Protein AF-A0A518B555-F1 (afdb_monomer)

Radius of gyration: 31.38 Å; Cα contacts (8 Å, |Δi|>4): 730; chains: 1; bounding box: 111×56×83 Å

Nearest PDB structures (foldseek):
  4h08-assembly1_A-2  TM=8.732E-01  e=4.573E-09  Bacteroides thetaiotaomicron VPI-5482
  4s1p-assembly1_A  TM=7.829E-01  e=1.587E-06  Slackia heliotrinireducens DSM 20476
  3hp4-assembly1_A  TM=7.818E-01  e=4.888E-06  Pseudoalteromonas sp. 643A
  5cd9-assembly1_A  TM=6.271E-01  e=1.516E-03  Drosophila melanogaster
  6cc2-assembly1_A  TM=3.328E-01  e=6.586E-01  Entamoeba histolytica

Organism: NCBI:txid2527975

Mean predicted aligned error: 16.77 Å

Sequence (437 aa):
MLRTRWAMTCLGFAATLTLCATSLAQAPSEPASGSPSDETNVEATVPFAAQIAEPKEIDPSLPNVLIIGDSVSIGYTLPVRRELEGKANIFRVPENARGTIYGLKHIDEWLEGRKWDVIVFNWGSWDTVQESADRYCVNLRKLVKRLRETDATLLFAGTVPAPEIARGFNGGKAEYFERQKLYNASAHRVLVDEKIPCIDLLHTSLPHISQVYRPNDYHLSPAALQTLARKVAYAIEHPDTVSIDHAPSEFSYYMIVFALQSGPANVIEKSHTFATFVKANQNRQIIDTVTISWLAASGIIETLNPVPQSGANWSLRDTLEWGSEKGARMSKWGPYVIDAAFFERAKRRTEQLDRGNIKYLILDRRWRRHTGTRGFDCIHALSDIGGYLATGSARGEDASRKVAKHFKPWIRGRLLNEHWLFLALGIDRFPFIDRDL

InterPro domains:
  IPR036514 SGNH hydrolase superfamily [G3DSA:3.40.50.1110] (47-239)

Foldseek 3Di:
DDDDDDDDDDDDDDDDDDDDDDDDDDDDDDDPDDDPPDPDDDDPPQPLLQVQQWDPDADPVAFEEEEAAAPLCSLQQVLLCVLCPVHHTGGYQSHHCQALVSCVVCVVVRCDDDQHQEYEYDHQLNCLPVHDLVVSLVSVLVSLVSVVVRVHQYEYEQDAAWDPLVCVVVVNPDPSRVSSVSNSVSVLVSLLVSVHFYQDLHVLCLVCVVQQDDVSDRHGDNVSSNSSSVSVNCCVVCVVVGGSCPDVPQWWKWKKWKWWAFPPVRDQQLTATKMKMFTAGPVRATDDIFIAGKDAPVSGHDQPDPDFGQIDRDDPVVNQVSSVVSVTAMAMEFRFTFDPVLSVLRVVLNVCSVVRLETEDPVQPVQCPDPGRRYDHSLCSQQCSLNDDDQDPDTGPSSSVSSVVSCVSGTDGGDPVCVSVCVNSVNPPHPYDYDYD

pLDDT: mean 81.74, std 19.88, range [27.91, 98.81]

Secondary structure (DSSP, 8-state):
------------------------PPPPPPP--------S----PPPHHHHTSS-SS--TTSPEEEEE-SHHHHHHHHHHHHHTTTT-EEEE-SS---SHHHHHHHTTGGG-SS--SEEEE---TTHHHHS-HHHHHHHHHHHHHHHHTTT-EEEEEPPP---TTHHHHTTT---HHHHHHHHHHHHHHHHHHTT--EE-HHHHHGGGTTTSB-TT-SSBPHHHHHHHHHHHHHHHH-GGGS-S---S-SEEEEEEEEEEE-TTTT-GGG-EEEEEEEEEETTS-EEEEEEE-EEETTS---TT--SPBPEEE--HHHHHHHHHHTTPEEEEEEEEEE-HHHHHHHHHHHHHHHTTSEEE-TTGGGTTT-SSSEEE-HHHHHHTTSS----TT--HHHHHHHHHHHTGGGEEEE-SS-HHHHHHHT-TTS-EEEE--

Solvent-accessible surface area (backbone atoms only — not comparable to full-atom values): 25042 Å² total; per-residue (Å²): 131,88,87,84,91,81,91,86,82,87,86,80,86,89,81,80,91,76,94,79,91,79,90,76,86,78,80,82,77,82,78,86,77,72,85,88,81,75,92,70,89,69,83,83,71,72,53,68,42,42,75,55,13,60,57,98,68,76,60,92,91,41,54,34,30,41,39,44,22,29,73,68,46,62,62,20,46,64,47,23,46,62,76,28,62,99,61,45,36,49,33,33,48,55,55,68,41,48,19,49,79,52,38,76,75,42,55,66,74,67,56,55,100,56,83,46,54,32,37,40,36,41,65,37,74,45,31,64,78,74,58,51,66,69,55,48,41,59,41,47,51,53,52,53,54,62,52,53,78,59,79,30,47,59,34,37,45,42,63,59,78,66,54,78,70,46,27,60,84,62,74,64,79,54,66,58,51,64,41,46,50,53,35,49,62,34,48,50,57,47,26,49,80,68,66,31,22,40,43,67,38,31,72,70,39,59,90,41,58,88,61,30,40,36,90,99,48,78,52,67,19,74,68,40,29,44,55,51,13,52,57,49,36,52,40,70,80,38,51,93,76,38,41,37,75,69,47,86,44,73,52,46,32,36,35,35,39,32,16,24,28,24,63,96,80,51,43,69,76,57,34,35,29,32,37,43,32,38,34,22,34,85,87,70,44,79,76,47,75,45,45,41,32,48,38,41,60,81,77,62,61,65,85,82,53,90,67,66,36,66,40,36,71,40,52,69,63,61,52,50,53,54,30,56,75,67,62,27,49,38,35,34,34,68,44,24,30,37,44,65,76,52,49,53,38,51,46,60,42,42,57,43,45,75,69,57,57,37,22,21,20,74,78,18,83,76,28,62,78,39,90,70,72,25,18,29,28,28,59,52,64,44,34,50,68,72,41,95,75,89,67,83,91,51,54,10,58,60,31,28,52,51,43,55,57,62,39,46,91,48,51,78,49,68,50,83,82,45,66,64,58,29,56,75,69,68,50,67,87,54,81,62,42,85,46,87,135

Structure (mmCIF, N/CA/C/O backbone):
data_AF-A0A518B555-F1
#
_entry.id   AF-A0A518B555-F1
#
loop_
_atom_site.group_PDB
_atom_site.id
_atom_site.type_symbol
_atom_site.label_atom_id
_atom_site.label_alt_id
_atom_site.label_comp_id
_atom_site.label_asym_id
_atom_site.label_entity_id
_atom_site.label_seq_id
_atom_site.pdbx_PDB_ins_code
_atom_site.Cartn_x
_atom_site.Cartn_y
_atom_site.Cartn_z
_atom_site.occupancy
_atom_site.B_iso_or_equiv
_atom_site.auth_seq_id
_atom_site.auth_comp_id
_atom_site.auth_asym_id
_atom_site.auth_atom_id
_atom_site.pdbx_PDB_model_num
ATOM 1 N N . MET A 1 1 ? 87.696 13.393 -11.966 1.00 40.72 1 MET A N 1
ATOM 2 C CA . MET A 1 1 ? 87.642 13.891 -10.568 1.00 40.72 1 MET A CA 1
ATOM 3 C C . MET A 1 1 ? 86.779 12.880 -9.805 1.00 40.72 1 MET A C 1
ATOM 5 O O . MET A 1 1 ? 85.733 12.545 -10.335 1.00 40.72 1 MET A O 1
ATOM 9 N N . LEU A 1 2 ? 87.238 12.128 -8.788 1.00 29.30 2 LEU A N 1
ATOM 10 C CA . LEU A 1 2 ? 87.776 12.533 -7.465 1.00 29.30 2 LEU A CA 1
ATOM 11 C C . LEU A 1 2 ? 86.776 13.437 -6.707 1.00 29.30 2 LEU A C 1
ATOM 13 O O . LEU A 1 2 ? 86.318 14.391 -7.319 1.00 29.30 2 LEU A O 1
ATOM 17 N N . ARG A 1 3 ? 86.434 13.264 -5.416 1.00 31.30 3 ARG A N 1
ATOM 18 C CA . ARG A 1 3 ? 86.798 12.297 -4.334 1.00 31.30 3 ARG A CA 1
ATOM 19 C C . ARG A 1 3 ? 85.778 12.498 -3.162 1.00 31.30 3 ARG A C 1
ATOM 21 O O . ARG A 1 3 ? 85.236 13.590 -3.089 1.00 31.30 3 ARG A O 1
ATOM 28 N N . THR A 1 4 ? 85.447 11.599 -2.215 1.00 33.28 4 THR A N 1
ATOM 29 C CA . THR A 1 4 ? 85.847 10.204 -1.888 1.00 33.28 4 THR A CA 1
ATOM 30 C C . THR A 1 4 ? 84.706 9.468 -1.130 1.00 33.28 4 THR A C 1
ATOM 32 O O . THR A 1 4 ? 83.838 10.105 -0.548 1.00 33.28 4 THR A O 1
ATOM 35 N N . ARG A 1 5 ? 84.763 8.127 -1.083 1.00 36.72 5 ARG A N 1
ATOM 36 C CA . ARG A 1 5 ? 84.125 7.192 -0.119 1.00 36.72 5 ARG A CA 1
ATOM 37 C C . ARG A 1 5 ? 84.370 7.504 1.376 1.00 36.72 5 ARG A C 1
ATOM 39 O O . ARG A 1 5 ? 85.477 7.931 1.679 1.00 36.72 5 ARG A O 1
ATOM 46 N N . TRP A 1 6 ? 83.461 7.039 2.251 1.00 29.50 6 TRP A N 1
ATOM 47 C CA . TRP A 1 6 ? 83.656 6.147 3.436 1.00 29.50 6 TRP A CA 1
ATOM 48 C C . TRP A 1 6 ? 82.345 5.305 3.547 1.00 29.50 6 TRP A C 1
ATOM 50 O O . TRP A 1 6 ? 81.289 5.853 3.253 1.00 29.50 6 TRP A O 1
ATOM 60 N N . ALA A 1 7 ? 82.300 3.960 3.640 1.00 33.97 7 ALA A N 1
ATOM 61 C CA . ALA A 1 7 ? 82.741 3.025 4.703 1.00 33.97 7 ALA A CA 1
ATOM 62 C C . ALA A 1 7 ? 81.960 3.221 6.028 1.00 33.97 7 ALA A C 1
ATOM 64 O O . ALA A 1 7 ? 81.797 4.362 6.435 1.00 33.97 7 ALA A O 1
ATOM 65 N N . MET A 1 8 ? 81.452 2.209 6.754 1.00 30.83 8 MET A N 1
ATOM 66 C CA . MET A 1 8 ? 81.466 0.719 6.676 1.00 30.83 8 MET A CA 1
ATOM 67 C C . MET A 1 8 ? 80.187 0.184 7.412 1.00 30.83 8 MET A C 1
ATOM 69 O O . MET A 1 8 ? 79.389 1.021 7.818 1.00 30.83 8 MET A O 1
ATOM 73 N N . THR A 1 9 ? 79.810 -1.093 7.629 1.00 33.31 9 THR A N 1
ATOM 74 C CA . THR A 1 9 ? 80.340 -2.487 7.497 1.00 33.31 9 THR A CA 1
ATOM 75 C C . THR A 1 9 ? 79.095 -3.419 7.374 1.00 33.31 9 THR A C 1
ATOM 77 O O . THR A 1 9 ? 78.096 -3.128 8.016 1.00 33.31 9 THR A O 1
ATOM 80 N N . CYS A 1 10 ? 78.997 -4.392 6.453 1.00 28.39 10 CYS A N 1
ATOM 81 C CA . CYS A 1 10 ? 79.355 -5.834 6.541 1.00 28.39 10 CYS A CA 1
ATOM 82 C C . CYS A 1 10 ? 78.424 -6.789 7.342 1.00 28.39 10 CYS A C 1
ATOM 84 O O . CYS A 1 10 ? 77.928 -6.439 8.402 1.00 28.39 10 CYS A O 1
ATOM 86 N N . LEU A 1 11 ? 78.351 -8.041 6.842 1.00 31.50 11 LEU A N 1
ATOM 87 C CA . LEU A 1 11 ? 77.671 -9.256 7.356 1.00 31.50 11 LEU A CA 1
ATOM 88 C C . LEU A 1 11 ? 76.126 -9.314 7.213 1.00 31.50 11 LEU A C 1
ATOM 90 O O . LEU A 1 11 ? 75.441 -8.318 7.387 1.00 31.50 11 LEU A O 1
ATOM 94 N N . GLY A 1 12 ? 75.524 -10.472 6.899 1.00 28.86 12 GLY A N 1
ATOM 95 C CA . GLY A 1 12 ? 76.159 -11.710 6.418 1.00 28.86 12 GLY A CA 1
ATOM 96 C C . GLY A 1 12 ? 75.315 -12.986 6.549 1.00 28.86 12 GLY A C 1
ATOM 97 O O . GLY A 1 12 ? 75.069 -13.425 7.661 1.00 28.86 12 GLY A O 1
ATOM 98 N N . PHE A 1 13 ? 75.024 -13.621 5.406 1.00 30.86 13 PHE A N 1
ATOM 99 C CA . PHE A 1 13 ? 74.513 -14.995 5.233 1.00 30.86 13 PHE A CA 1
ATOM 100 C C . PHE A 1 13 ? 73.127 -15.374 5.793 1.00 30.86 13 PHE A C 1
ATOM 102 O O . PHE A 1 13 ? 72.685 -14.948 6.852 1.00 30.86 13 PHE A O 1
ATOM 109 N N . ALA A 1 14 ? 72.450 -16.240 5.034 1.00 36.31 14 ALA A N 1
ATOM 110 C CA . ALA A 1 14 ? 71.237 -16.930 5.452 1.00 36.31 14 ALA A CA 1
ATOM 111 C C . ALA A 1 14 ? 71.583 -18.250 6.158 1.00 36.31 14 ALA A C 1
ATOM 113 O O . ALA A 1 14 ? 72.554 -18.913 5.788 1.00 36.31 14 ALA A O 1
ATOM 114 N N . ALA A 1 15 ? 70.736 -18.664 7.101 1.00 33.22 15 ALA A N 1
ATOM 115 C CA . ALA A 1 15 ? 70.728 -20.011 7.658 1.00 33.22 15 ALA A CA 1
ATOM 116 C C . ALA A 1 15 ? 69.325 -20.622 7.519 1.00 33.22 15 ALA A C 1
ATOM 118 O O . ALA A 1 15 ? 68.309 -19.973 7.756 1.00 33.22 15 ALA A O 1
ATOM 119 N N . THR A 1 16 ? 69.311 -21.874 7.080 1.00 32.41 16 THR A N 1
ATOM 120 C CA . THR A 1 16 ? 68.168 -22.749 6.794 1.00 32.41 16 THR A CA 1
ATOM 121 C C . THR A 1 16 ? 67.111 -22.851 7.896 1.00 32.41 16 THR A C 1
ATOM 123 O O . THR A 1 16 ? 67.431 -22.847 9.082 1.00 32.41 16 THR A O 1
ATOM 126 N N . LEU A 1 17 ? 65.860 -23.107 7.487 1.00 33.78 17 LEU A N 1
ATOM 127 C CA . LEU A 1 17 ? 64.827 -23.678 8.359 1.00 33.78 17 LEU A CA 1
ATOM 128 C C . LEU A 1 17 ? 65.339 -24.947 9.060 1.00 33.78 17 LEU A C 1
ATOM 130 O O . LEU A 1 17 ? 65.928 -25.823 8.429 1.00 33.78 17 LEU A O 1
ATOM 134 N N . THR A 1 18 ? 64.959 -25.124 10.320 1.00 32.47 18 THR A N 1
ATOM 135 C CA . THR A 1 18 ? 64.663 -26.445 10.890 1.00 32.47 18 THR A CA 1
ATOM 136 C C . THR A 1 18 ? 63.509 -26.270 11.871 1.00 32.47 18 THR A C 1
ATOM 138 O O . THR A 1 18 ? 63.565 -25.396 12.733 1.00 32.47 18 THR A O 1
ATOM 141 N N . LEU A 1 19 ? 62.442 -27.060 11.727 1.00 33.38 19 LEU A N 1
ATOM 142 C CA . LEU A 1 19 ? 61.363 -27.083 12.716 1.00 33.38 19 LEU A CA 1
ATOM 143 C C . LEU A 1 19 ? 61.825 -27.867 13.947 1.00 33.38 19 LEU A C 1
ATOM 145 O O . LEU A 1 19 ? 62.217 -29.023 13.820 1.00 33.38 19 LEU A O 1
ATOM 149 N N . CYS A 1 20 ? 61.643 -27.284 15.128 1.00 29.45 20 CYS A N 1
ATOM 150 C CA . CYS A 1 20 ? 61.424 -28.029 16.363 1.00 29.45 20 CYS A CA 1
ATOM 151 C C . CYS A 1 20 ? 60.255 -27.374 17.096 1.00 29.45 20 CYS A C 1
ATOM 153 O O . CYS A 1 20 ? 60.293 -26.179 17.381 1.00 29.45 20 CYS A O 1
ATOM 155 N N . ALA A 1 21 ? 59.203 -28.145 17.365 1.00 35.75 21 ALA A N 1
ATOM 156 C CA . ALA A 1 21 ? 58.033 -27.661 18.083 1.00 35.75 21 ALA A CA 1
ATOM 157 C C . ALA A 1 21 ? 58.196 -27.909 19.586 1.00 35.75 21 ALA A C 1
ATOM 159 O O . ALA A 1 21 ? 58.372 -29.050 20.012 1.00 35.75 21 ALA A O 1
ATOM 160 N N . THR A 1 22 ? 58.060 -26.858 20.391 1.00 32.69 22 THR A N 1
ATOM 161 C CA . THR A 1 22 ? 57.797 -26.961 21.829 1.00 32.69 22 THR A CA 1
ATOM 162 C C . THR A 1 22 ? 56.639 -26.040 22.192 1.00 32.69 22 THR A C 1
ATOM 164 O O . THR A 1 22 ? 56.556 -24.897 21.749 1.00 32.69 22 THR A O 1
ATOM 167 N N . SER A 1 23 ? 55.697 -26.569 22.966 1.00 33.69 23 SER A N 1
ATOM 168 C CA . SER A 1 23 ? 54.500 -25.853 23.397 1.00 33.69 23 SER A CA 1
ATOM 169 C C . SER A 1 23 ? 54.792 -24.940 24.585 1.00 33.69 23 SER A C 1
ATOM 171 O O . SER A 1 23 ? 55.298 -25.409 25.603 1.00 33.69 23 SER A O 1
ATOM 173 N N . LEU A 1 24 ? 54.347 -23.687 24.511 1.00 34.28 24 LEU A N 1
ATOM 174 C CA . LEU A 1 24 ? 54.083 -22.850 25.680 1.00 34.28 24 LEU A CA 1
ATOM 175 C C . LEU A 1 24 ? 52.709 -22.200 25.505 1.00 34.28 24 LEU A C 1
ATOM 177 O O . LEU A 1 24 ? 52.380 -21.712 24.426 1.00 34.28 24 LEU A O 1
ATOM 181 N N . ALA A 1 25 ? 51.882 -22.270 26.547 1.00 33.09 25 ALA A N 1
ATOM 182 C CA . ALA A 1 25 ? 50.489 -21.853 26.474 1.00 33.09 25 ALA A CA 1
ATOM 183 C C . ALA A 1 25 ? 50.361 -20.323 26.463 1.00 33.09 25 ALA A C 1
ATOM 185 O O . ALA A 1 25 ? 50.953 -19.640 27.298 1.00 33.09 25 ALA A O 1
ATOM 186 N N . GLN A 1 26 ? 49.526 -19.793 25.568 1.00 33.25 26 GLN A N 1
ATOM 187 C CA . GLN A 1 26 ? 48.970 -18.452 25.742 1.00 33.25 26 GLN A CA 1
ATOM 188 C C . GLN A 1 26 ? 47.756 -18.543 26.673 1.00 33.25 26 GLN A C 1
ATOM 190 O O . GLN A 1 26 ? 46.932 -19.449 26.544 1.00 33.25 26 GLN A O 1
ATOM 195 N N . ALA A 1 27 ? 47.682 -17.625 27.638 1.00 34.09 27 ALA A N 1
ATOM 196 C CA . ALA A 1 27 ? 46.586 -17.555 28.598 1.00 34.09 27 ALA A CA 1
ATOM 197 C C . ALA A 1 27 ? 45.243 -17.270 27.889 1.00 34.09 27 ALA A C 1
ATOM 199 O O . ALA A 1 27 ? 45.238 -16.597 26.853 1.00 34.09 27 ALA A O 1
ATOM 200 N N . PRO A 1 28 ? 44.110 -17.769 28.416 1.00 32.94 28 PRO A N 1
ATOM 201 C CA . PRO A 1 28 ? 42.811 -17.578 27.785 1.00 32.94 28 PRO A CA 1
ATOM 202 C C . PRO A 1 28 ? 42.410 -16.099 27.767 1.00 32.94 28 PRO A C 1
ATOM 204 O O . PRO A 1 28 ? 42.551 -15.390 28.761 1.00 32.94 28 PRO A O 1
ATOM 207 N N . SER A 1 29 ? 41.848 -15.658 26.642 1.00 36.59 29 SER A N 1
ATOM 208 C CA . SER A 1 29 ? 41.082 -14.414 26.567 1.00 36.59 29 SER A CA 1
ATOM 209 C C . SER A 1 29 ? 39.886 -14.486 27.515 1.00 36.59 29 SER A C 1
ATOM 211 O O . SER A 1 29 ? 39.158 -15.483 27.491 1.00 36.59 29 SER A O 1
ATOM 213 N N . GLU A 1 30 ? 39.657 -13.437 28.303 1.00 33.06 30 GLU A N 1
ATOM 214 C CA . GLU A 1 30 ? 38.505 -13.365 29.204 1.00 33.06 30 GLU A CA 1
ATOM 215 C C . GLU A 1 30 ? 37.189 -13.544 28.424 1.00 33.06 30 GLU A C 1
ATOM 217 O O . GLU A 1 30 ? 36.997 -12.904 27.383 1.00 33.06 30 GLU A O 1
ATOM 222 N N . PRO A 1 31 ? 36.268 -14.410 28.883 1.00 31.55 31 PRO A N 1
ATOM 223 C CA . PRO A 1 31 ? 34.949 -14.495 28.286 1.00 31.55 31 PRO A CA 1
ATOM 224 C C . PRO A 1 31 ? 34.152 -13.241 28.650 1.00 31.55 31 PRO A C 1
ATOM 226 O O . PRO A 1 31 ? 34.063 -12.872 29.820 1.00 31.55 31 PRO A O 1
ATOM 229 N N . ALA A 1 32 ? 33.498 -12.636 27.659 1.00 30.58 32 ALA A N 1
ATOM 230 C CA . ALA A 1 32 ? 32.463 -11.643 27.912 1.00 30.58 32 ALA A CA 1
ATOM 231 C C . ALA A 1 32 ? 31.232 -12.330 28.534 1.00 30.58 32 ALA A C 1
ATOM 233 O O . ALA A 1 32 ? 30.297 -12.733 27.838 1.00 30.58 32 ALA A O 1
ATOM 234 N N . SER A 1 33 ? 31.245 -12.474 29.859 1.00 31.55 33 SER A N 1
ATOM 235 C CA . SER A 1 33 ? 30.020 -12.533 30.653 1.00 31.55 33 SER A CA 1
ATOM 236 C C . SER A 1 33 ? 29.217 -11.243 30.421 1.00 31.55 33 SER A C 1
ATOM 238 O O . SER A 1 33 ? 29.763 -10.199 30.076 1.00 31.55 33 SER A O 1
ATOM 240 N N . GLY A 1 34 ? 27.901 -11.226 30.568 1.00 27.91 34 GLY A N 1
ATOM 241 C CA . GLY A 1 34 ? 26.940 -12.277 30.891 1.00 27.91 34 GLY A CA 1
ATOM 242 C C . GLY A 1 34 ? 25.557 -11.618 30.893 1.00 27.91 34 GLY A C 1
ATOM 243 O O . GLY A 1 34 ? 25.467 -10.392 30.944 1.00 27.91 34 GLY A O 1
ATOM 244 N N . SER A 1 35 ? 24.469 -12.379 30.797 1.00 31.02 35 SER A N 1
ATOM 245 C CA . SER A 1 35 ? 23.124 -11.792 30.868 1.00 31.02 35 SER A CA 1
ATOM 246 C C . SER A 1 35 ? 22.860 -11.214 32.267 1.00 31.02 35 SER A C 1
ATOM 248 O O . SER A 1 35 ? 22.926 -11.992 33.220 1.00 31.02 35 SER A O 1
ATOM 250 N N . PRO A 1 36 ? 22.503 -9.921 32.420 1.00 33.66 36 PRO A N 1
ATOM 251 C CA . PRO A 1 36 ? 22.062 -9.376 33.700 1.00 33.66 36 PRO A CA 1
ATOM 252 C C . PRO A 1 36 ? 20.647 -9.879 34.008 1.00 33.66 36 PRO A C 1
ATOM 254 O O . PRO A 1 36 ? 19.646 -9.254 33.662 1.00 33.66 36 PRO A O 1
ATOM 257 N N . SER A 1 37 ? 20.567 -11.056 34.620 1.00 40.56 37 SER A N 1
ATOM 258 C CA . SER A 1 37 ? 19.365 -11.562 35.281 1.00 40.56 37 SER A CA 1
ATOM 259 C C . SER A 1 37 ? 19.403 -11.166 36.759 1.00 40.56 37 SER A C 1
ATOM 261 O O . SER A 1 37 ? 19.529 -12.028 37.626 1.00 40.56 37 SER A O 1
ATOM 263 N N . ASP A 1 38 ? 19.340 -9.861 37.029 1.00 29.45 38 ASP A N 1
ATOM 264 C CA . ASP A 1 38 ? 19.291 -9.304 38.386 1.00 29.45 38 ASP A CA 1
ATOM 265 C C . ASP A 1 38 ? 17.844 -8.969 38.774 1.00 29.45 38 ASP A C 1
ATOM 267 O O . ASP A 1 38 ? 17.376 -7.833 38.669 1.00 29.45 38 ASP A O 1
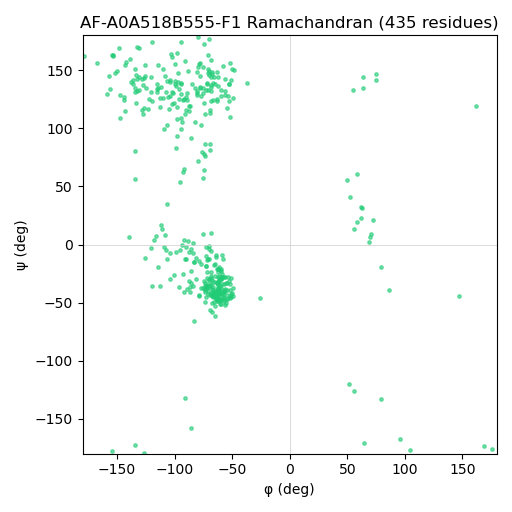ATOM 271 N N . GLU A 1 39 ? 17.117 -9.986 39.240 1.00 44.88 39 GLU A N 1
ATOM 272 C CA . GLU A 1 39 ? 15.867 -9.789 39.978 1.00 44.88 39 GLU A CA 1
ATOM 273 C C . GLU A 1 39 ? 16.159 -9.334 41.418 1.00 44.88 39 GLU A C 1
ATOM 275 O O . GLU A 1 39 ? 16.057 -10.118 42.360 1.00 44.88 39 GLU A O 1
ATOM 280 N N . THR A 1 40 ? 16.465 -8.049 41.623 1.00 34.94 40 THR A N 1
ATOM 281 C CA . THR A 1 40 ? 16.330 -7.422 42.952 1.00 34.94 40 THR A CA 1
ATOM 282 C C . THR A 1 40 ? 15.948 -5.943 42.886 1.00 34.94 40 THR A C 1
ATOM 284 O O . THR A 1 40 ? 16.759 -5.064 42.618 1.00 34.94 40 THR A O 1
ATOM 287 N N . ASN A 1 41 ? 14.700 -5.674 43.274 1.00 38.28 41 ASN A N 1
ATOM 288 C CA . ASN A 1 41 ? 14.239 -4.411 43.855 1.00 38.28 41 ASN A CA 1
ATOM 289 C C . ASN A 1 41 ? 14.427 -3.119 43.025 1.00 38.28 41 ASN A C 1
ATOM 291 O O . ASN A 1 41 ? 15.007 -2.138 43.490 1.00 38.28 41 ASN A O 1
ATOM 295 N N . VAL A 1 42 ? 13.812 -3.081 41.842 1.00 38.03 42 VAL A N 1
ATOM 296 C CA . VAL A 1 42 ? 13.228 -1.835 41.315 1.00 38.03 42 VAL A CA 1
ATOM 297 C C . VAL A 1 42 ? 11.742 -1.853 41.679 1.00 38.03 42 VAL A C 1
ATOM 299 O O . VAL A 1 42 ? 11.091 -2.880 41.479 1.00 38.03 42 VAL A O 1
ATOM 302 N N . GLU A 1 43 ? 11.187 -0.751 42.198 1.00 38.00 43 GLU A N 1
ATOM 303 C CA . GLU A 1 43 ? 9.730 -0.624 42.347 1.00 38.00 43 GLU A CA 1
ATOM 304 C C . GLU A 1 43 ? 9.070 -0.901 40.992 1.00 38.00 43 GLU A C 1
ATOM 306 O O . GLU A 1 43 ? 9.468 -0.321 39.979 1.00 38.00 43 GLU A O 1
ATOM 311 N N . ALA A 1 44 ? 8.093 -1.811 40.948 1.00 42.53 44 ALA A N 1
ATOM 312 C CA . ALA A 1 44 ? 7.525 -2.309 39.698 1.00 42.53 44 ALA A CA 1
ATOM 313 C C . ALA A 1 44 ? 6.703 -1.219 38.985 1.00 42.53 44 ALA A C 1
ATOM 315 O O . ALA A 1 44 ? 5.480 -1.155 39.108 1.00 42.53 44 ALA A O 1
ATOM 316 N N . THR A 1 45 ? 7.394 -0.336 38.256 1.00 59.47 45 THR A N 1
ATOM 317 C CA . THR A 1 45 ? 6.784 0.794 37.552 1.00 59.47 45 THR A CA 1
ATOM 318 C C . THR A 1 45 ? 5.677 0.291 36.633 1.00 59.47 45 THR A C 1
ATOM 320 O O . THR A 1 45 ? 5.917 -0.492 35.712 1.00 59.47 45 THR A O 1
ATOM 323 N N . VAL A 1 46 ? 4.444 0.729 36.915 1.00 71.12 46 VAL A N 1
ATOM 324 C CA . VAL A 1 46 ? 3.241 0.336 36.170 1.00 71.12 46 VAL A CA 1
ATOM 325 C C . VAL A 1 46 ? 3.518 0.513 34.674 1.00 71.12 46 VAL A C 1
ATOM 327 O O . VAL A 1 46 ? 3.929 1.612 34.289 1.00 71.12 46 VAL A O 1
ATOM 330 N N . PRO A 1 47 ? 3.333 -0.512 33.818 1.00 88.56 47 PRO A N 1
ATOM 331 C CA . PRO A 1 47 ? 3.678 -0.413 32.405 1.00 88.56 47 PRO A CA 1
ATOM 332 C C . PRO A 1 47 ? 3.042 0.817 31.756 1.00 88.56 47 PRO A C 1
ATOM 334 O O . PRO A 1 47 ? 1.867 1.095 31.982 1.00 88.56 47 PRO A O 1
ATOM 337 N N . PHE A 1 48 ? 3.783 1.542 30.909 1.00 90.31 48 PHE A N 1
ATOM 338 C CA . PHE A 1 48 ? 3.276 2.756 30.244 1.00 90.31 48 PHE A CA 1
ATOM 339 C C . PHE A 1 48 ? 1.934 2.523 29.521 1.00 90.31 48 PHE A C 1
ATOM 341 O O . PHE A 1 48 ? 1.060 3.383 29.527 1.00 90.31 48 PHE A O 1
ATOM 348 N N . ALA A 1 49 ? 1.748 1.315 28.980 1.00 92.38 49 ALA A N 1
ATOM 349 C CA . ALA A 1 49 ? 0.500 0.818 28.407 1.00 92.38 49 ALA A CA 1
ATOM 350 C C . ALA A 1 49 ? -0.726 0.964 29.339 1.00 92.38 49 ALA A C 1
ATOM 352 O O . ALA A 1 49 ? -1.801 1.327 28.854 1.00 92.38 49 ALA A O 1
ATOM 353 N N . ALA A 1 50 ? -0.544 0.726 30.643 1.00 94.56 50 ALA A N 1
ATOM 354 C CA . ALA A 1 50 ? -1.556 0.831 31.692 1.00 94.56 50 ALA A CA 1
ATOM 355 C C . ALA A 1 50 ? -1.656 2.261 32.245 1.00 94.56 50 ALA A C 1
ATOM 357 O O . ALA A 1 50 ? -2.761 2.744 32.474 1.00 94.56 50 ALA A O 1
ATOM 358 N N . GLN A 1 51 ? -0.530 2.981 32.367 1.00 95.06 51 GLN A N 1
ATOM 359 C CA . GLN A 1 51 ? -0.516 4.398 32.780 1.00 95.06 51 GLN A CA 1
ATOM 360 C C . GLN A 1 51 ? -1.388 5.298 31.887 1.00 95.06 51 GLN A C 1
ATOM 362 O O . GLN A 1 51 ? -1.868 6.334 32.340 1.00 95.06 51 GLN A O 1
ATOM 367 N N . ILE A 1 52 ? -1.571 4.923 30.615 1.00 95.50 52 ILE A N 1
ATOM 368 C CA . ILE A 1 52 ? -2.388 5.666 29.645 1.00 95.50 52 ILE A CA 1
ATOM 369 C C . ILE A 1 52 ? -3.715 4.969 29.297 1.00 95.50 52 ILE A C 1
ATOM 371 O O . ILE A 1 52 ? -4.385 5.421 28.367 1.00 95.50 52 ILE A O 1
ATOM 375 N N . ALA A 1 53 ? -4.086 3.883 29.989 1.00 96.19 53 ALA A N 1
ATOM 376 C CA . ALA A 1 53 ? -5.261 3.067 29.662 1.00 96.19 53 ALA A CA 1
ATOM 377 C C . ALA A 1 53 ? -6.550 3.900 29.612 1.00 96.19 53 ALA A C 1
ATOM 379 O O . ALA A 1 53 ? -7.247 3.905 28.600 1.00 96.19 53 ALA A O 1
ATOM 380 N N . GLU A 1 54 ? -6.808 4.693 30.650 1.00 96.25 54 GLU A N 1
ATOM 381 C CA . GLU A 1 54 ? -7.952 5.609 30.714 1.00 96.25 54 GLU A CA 1
ATOM 382 C C . GLU A 1 54 ? -7.527 7.057 30.375 1.00 96.25 54 GLU A C 1
ATOM 384 O O . GLU A 1 54 ? -6.341 7.411 30.490 1.00 96.25 54 GLU A O 1
ATOM 389 N N . PRO A 1 55 ? -8.447 7.922 29.904 1.00 95.19 55 PRO A N 1
ATOM 390 C CA . PRO A 1 55 ? -8.254 9.369 29.949 1.00 95.19 55 PRO A CA 1
ATOM 391 C C . PRO A 1 55 ? -8.298 9.864 31.408 1.00 95.19 55 PRO A C 1
ATOM 393 O O . PRO A 1 55 ? -8.825 9.192 32.288 1.00 95.19 55 PRO A O 1
ATOM 396 N N . LYS A 1 56 ? -7.716 11.041 31.683 1.00 92.75 56 LYS A N 1
ATOM 397 C CA . LYS A 1 56 ? -7.690 11.614 33.047 1.00 92.75 56 LYS A CA 1
ATOM 398 C C . LYS A 1 56 ? -9.062 12.089 33.525 1.00 92.75 56 LYS A C 1
ATOM 400 O O . LYS A 1 56 ? -9.332 12.087 34.719 1.00 92.75 56 LYS A O 1
ATOM 405 N N . GLU A 1 57 ? -9.875 12.528 32.578 1.00 92.19 57 GLU A N 1
ATOM 406 C CA . GLU A 1 57 ? -11.227 13.030 32.758 1.00 92.19 57 GLU A CA 1
ATOM 407 C C . GLU A 1 57 ? -12.113 12.257 31.776 1.00 92.19 57 GLU A C 1
ATOM 409 O O . GLU A 1 57 ? -11.669 11.914 30.676 1.00 92.19 57 GLU A O 1
ATOM 414 N N . ILE A 1 58 ? -13.329 11.926 32.204 1.00 96.38 58 ILE A N 1
ATOM 415 C CA . ILE A 1 58 ? -14.310 11.158 31.433 1.00 96.38 58 ILE A CA 1
ATOM 416 C C . ILE A 1 58 ? -15.596 11.975 31.453 1.00 96.38 58 ILE A C 1
ATOM 418 O O . ILE A 1 58 ? -16.206 12.128 32.512 1.00 96.38 58 ILE A O 1
ATOM 422 N N . ASP A 1 59 ? -16.001 12.500 30.301 1.00 96.88 59 ASP A N 1
ATOM 423 C CA . ASP A 1 59 ? -17.271 13.211 30.168 1.00 96.88 59 ASP A CA 1
ATOM 424 C C . ASP A 1 59 ? -18.377 12.188 29.849 1.00 96.88 59 ASP A C 1
ATOM 426 O O . ASP A 1 59 ? -18.338 11.577 28.778 1.00 96.88 59 ASP A O 1
ATOM 430 N N . PRO A 1 60 ? -19.368 11.967 30.732 1.00 96.06 60 PRO A N 1
ATOM 431 C CA . PRO A 1 60 ? -20.413 10.968 30.513 1.00 96.06 60 PRO A CA 1
ATOM 432 C C . PRO A 1 60 ? -21.386 11.318 29.372 1.00 96.06 60 PRO A C 1
ATOM 434 O O . PRO A 1 60 ? -22.245 10.498 29.052 1.00 96.06 60 PRO A O 1
ATOM 437 N N . SER A 1 61 ? -21.281 12.508 28.768 1.00 96.94 61 SER A N 1
ATOM 438 C CA . SER A 1 61 ? -22.030 12.901 27.567 1.00 96.94 61 SER A CA 1
ATOM 439 C C . SER A 1 61 ? -21.306 12.590 26.248 1.00 96.94 61 SER A C 1
ATOM 441 O O . SER A 1 61 ? -21.937 12.630 25.190 1.00 96.94 61 SER A O 1
ATOM 443 N N . LEU A 1 62 ? -20.011 12.248 26.293 1.00 98.00 62 LEU A N 1
ATOM 444 C CA . LEU A 1 62 ? -19.197 11.930 25.117 1.00 98.00 62 LEU A CA 1
ATOM 445 C C . LEU A 1 62 ? -19.092 10.408 24.874 1.00 98.00 62 LEU A C 1
ATOM 447 O O . LEU A 1 62 ? -19.044 9.631 25.832 1.00 98.00 62 LEU A O 1
ATOM 451 N N . PRO A 1 63 ? -19.003 9.956 23.606 1.00 98.25 63 PRO A N 1
ATOM 452 C CA . PRO A 1 63 ? -18.889 8.538 23.266 1.00 98.25 63 PRO A CA 1
ATOM 453 C C . PRO A 1 63 ? -17.609 7.902 23.821 1.00 98.25 63 PRO A C 1
ATOM 455 O O . PRO A 1 63 ? -16.538 8.522 23.837 1.00 98.25 63 PRO A O 1
ATOM 458 N N . ASN A 1 64 ? -17.706 6.637 24.235 1.00 98.56 64 ASN A N 1
ATOM 459 C CA . ASN A 1 64 ? -16.573 5.863 24.745 1.00 98.56 64 ASN A CA 1
ATOM 460 C C . ASN A 1 64 ? -15.909 5.066 23.619 1.00 98.56 64 ASN A C 1
ATOM 462 O O . ASN A 1 64 ? -16.553 4.251 22.952 1.00 98.56 64 ASN A O 1
ATOM 466 N N . VAL A 1 65 ? -14.603 5.266 23.439 1.00 98.69 65 VAL A N 1
ATOM 467 C CA . VAL A 1 65 ? -13.825 4.658 22.353 1.00 98.69 65 VAL A CA 1
ATOM 468 C C . VAL A 1 65 ? -12.718 3.782 22.923 1.00 98.69 65 VAL A C 1
ATOM 470 O O . VAL A 1 65 ? -11.873 4.274 23.669 1.00 98.69 65 VAL A O 1
ATOM 473 N N . LEU A 1 66 ? -12.683 2.504 22.542 1.00 98.75 66 LEU A N 1
ATOM 474 C CA . LEU A 1 66 ? -11.634 1.567 22.955 1.00 98.75 66 LEU A CA 1
ATOM 475 C C . LEU A 1 66 ? -10.598 1.362 21.846 1.00 98.75 66 LEU A C 1
ATOM 477 O O . LEU A 1 66 ? -10.949 1.033 20.715 1.00 98.75 66 LEU A O 1
ATOM 481 N N . ILE A 1 67 ? -9.313 1.481 22.184 1.00 98.75 67 ILE A N 1
ATOM 482 C CA . ILE A 1 67 ? -8.193 1.123 21.306 1.00 98.75 67 ILE A CA 1
ATOM 483 C C . ILE A 1 67 ? -7.568 -0.209 21.760 1.00 98.75 67 ILE A C 1
ATOM 485 O O . ILE A 1 67 ? -6.981 -0.306 22.842 1.00 98.75 67 ILE A O 1
ATOM 489 N N . ILE A 1 68 ? -7.630 -1.229 20.901 1.00 98.62 68 ILE A N 1
ATOM 490 C CA . ILE A 1 68 ? -6.997 -2.545 21.092 1.00 98.62 68 ILE A CA 1
ATOM 491 C C . ILE A 1 68 ? -5.831 -2.682 20.101 1.00 98.62 68 ILE A C 1
ATOM 493 O O . ILE A 1 68 ? -6.004 -2.502 18.898 1.00 98.62 68 ILE A O 1
ATOM 497 N N . GLY A 1 69 ? -4.620 -2.996 20.566 1.00 96.88 69 GLY A N 1
ATOM 498 C CA . GLY A 1 69 ? -3.490 -3.225 19.658 1.00 96.88 69 GLY A CA 1
ATOM 499 C C . GLY A 1 69 ? -2.123 -3.301 20.333 1.00 96.88 69 GLY A C 1
ATOM 500 O O . GLY A 1 69 ? -2.015 -3.314 21.563 1.00 96.88 69 GLY A O 1
ATOM 501 N N . ASP A 1 70 ? -1.083 -3.373 19.504 1.00 93.62 70 ASP A N 1
ATOM 502 C CA . ASP A 1 70 ? 0.304 -3.561 19.929 1.00 93.62 70 ASP A CA 1
ATOM 503 C C . ASP A 1 70 ? 1.033 -2.244 20.299 1.00 93.62 70 ASP A C 1
ATOM 505 O O . ASP A 1 70 ? 0.424 -1.233 20.659 1.00 93.62 70 ASP A O 1
ATOM 509 N N . SER A 1 71 ? 2.370 -2.245 20.248 1.00 91.56 71 SER A N 1
ATOM 510 C CA . SER A 1 71 ? 3.208 -1.074 20.533 1.00 91.56 71 SER A CA 1
ATOM 511 C C . SER A 1 71 ? 2.958 0.113 19.595 1.00 91.56 71 SER A C 1
ATOM 513 O O . SER A 1 71 ? 3.224 1.253 19.986 1.00 91.56 71 SER A O 1
ATOM 515 N N . VAL A 1 72 ? 2.403 -0.108 18.400 1.00 91.25 72 VAL A N 1
ATOM 516 C CA . VAL A 1 72 ? 2.007 0.967 17.481 1.00 91.25 72 VAL A CA 1
ATOM 517 C C . VAL A 1 72 ? 0.809 1.737 18.042 1.00 91.25 72 VAL A C 1
ATOM 519 O O . VAL A 1 72 ? 0.837 2.970 18.044 1.00 91.25 72 VAL A O 1
ATOM 522 N N . SER A 1 73 ? -0.204 1.046 18.585 1.00 95.88 73 SER A N 1
ATOM 523 C CA . SER A 1 73 ? -1.383 1.713 19.159 1.00 95.88 73 SER A CA 1
ATOM 524 C C . SER A 1 73 ? -1.086 2.374 20.506 1.00 95.88 73 SER A C 1
ATOM 526 O O . SER A 1 73 ? -1.551 3.491 20.748 1.00 95.88 73 SER A O 1
ATOM 528 N N . ILE A 1 74 ? -0.221 1.770 21.335 1.00 95.44 74 ILE A N 1
ATOM 529 C CA . ILE A 1 74 ? 0.363 2.425 22.524 1.00 95.44 74 ILE A CA 1
ATOM 530 C C . ILE A 1 74 ? 0.985 3.775 22.134 1.00 95.44 74 ILE A C 1
ATOM 532 O O . ILE A 1 74 ? 0.730 4.786 22.787 1.00 95.44 74 ILE A O 1
ATOM 536 N N . GLY A 1 75 ? 1.755 3.809 21.040 1.00 92.50 75 GLY A N 1
ATOM 537 C CA . GLY A 1 75 ? 2.402 5.023 20.548 1.00 92.50 75 GLY A CA 1
ATOM 538 C C . GLY A 1 75 ? 1.429 6.123 20.108 1.00 92.50 75 GLY A C 1
ATOM 539 O O . GLY A 1 75 ? 1.671 7.293 20.408 1.00 92.50 75 GLY A O 1
ATOM 540 N N . TYR A 1 76 ? 0.342 5.784 19.401 1.00 95.06 76 TYR A N 1
ATOM 541 C CA . TYR A 1 76 ? -0.595 6.793 18.882 1.00 95.06 76 TYR A CA 1
ATOM 542 C C . TYR A 1 76 ? -1.749 7.154 19.831 1.00 95.06 76 TYR A C 1
ATOM 544 O O . TYR A 1 76 ? -2.400 8.167 19.593 1.00 95.06 76 TYR A O 1
ATOM 552 N N . THR A 1 77 ? -1.998 6.411 20.918 1.00 98.00 77 THR A N 1
ATOM 553 C CA . THR A 1 77 ? -3.153 6.664 21.813 1.00 98.00 77 THR A CA 1
ATOM 554 C C . THR A 1 77 ? -3.166 8.087 22.389 1.00 98.00 77 THR A C 1
ATOM 556 O O . THR A 1 77 ? -4.185 8.767 22.297 1.00 98.00 77 THR A O 1
ATOM 559 N N . LEU A 1 78 ? -2.048 8.582 22.942 1.00 97.25 78 LEU A N 1
ATOM 560 C CA . LEU A 1 78 ? -1.999 9.950 23.485 1.00 97.25 78 LEU A CA 1
ATOM 561 C C . LEU A 1 78 ? -2.158 11.030 22.390 1.00 97.25 78 LEU A C 1
ATOM 563 O O . LEU A 1 78 ? -2.949 11.951 22.588 1.00 97.25 78 LEU A O 1
ATOM 567 N N . PRO A 1 79 ? -1.491 10.938 21.222 1.00 97.19 79 PRO A N 1
ATOM 568 C CA . PRO A 1 79 ? -1.822 11.753 20.055 1.00 97.19 79 PRO A CA 1
ATOM 569 C C . PRO A 1 79 ? -3.302 11.732 19.629 1.00 97.19 79 PRO A C 1
ATOM 571 O O . PRO A 1 79 ? -3.836 12.810 19.380 1.00 97.19 79 PRO A O 1
ATOM 574 N N . VAL A 1 80 ? -3.975 10.570 19.587 1.00 98.38 80 VAL A N 1
ATOM 575 C CA . VAL A 1 80 ? -5.415 10.460 19.246 1.00 98.38 80 VAL A CA 1
ATOM 576 C C . VAL A 1 80 ? -6.278 11.167 20.289 1.00 98.38 80 VAL A C 1
ATOM 578 O O . VAL A 1 80 ? -7.147 11.954 19.927 1.00 98.38 80 VAL A O 1
ATOM 581 N N . ARG A 1 81 ? -5.991 10.964 21.582 1.00 98.06 81 ARG A N 1
ATOM 582 C CA . ARG A 1 81 ? -6.707 11.606 22.698 1.00 98.06 81 ARG A CA 1
ATOM 583 C C . ARG A 1 81 ? -6.646 13.144 22.654 1.00 98.06 81 ARG A C 1
ATOM 585 O O . ARG A 1 81 ? -7.552 13.779 23.169 1.00 98.06 81 ARG A O 1
ATOM 592 N N . ARG A 1 82 ? -5.623 13.735 22.017 1.00 97.44 82 ARG A N 1
ATOM 593 C CA . ARG A 1 82 ? -5.522 15.193 21.780 1.00 97.44 82 ARG A CA 1
ATOM 594 C C . ARG A 1 82 ? -6.272 15.675 20.538 1.00 97.44 82 ARG A C 1
ATOM 596 O O . ARG A 1 82 ? -6.806 16.772 20.549 1.00 97.44 82 ARG A O 1
ATOM 603 N N . GLU A 1 83 ? -6.304 14.890 19.461 1.00 97.12 83 GLU A N 1
ATOM 604 C CA . GLU A 1 83 ? -7.070 15.253 18.251 1.00 97.12 83 GLU A CA 1
ATOM 605 C C . GLU A 1 83 ? -8.596 15.104 18.484 1.00 97.12 83 GLU A C 1
ATOM 607 O O . GLU A 1 83 ? -9.388 15.709 17.766 1.00 97.12 83 GLU A O 1
ATOM 612 N N . LEU A 1 84 ? -9.004 14.347 19.517 1.00 97.94 84 LEU A N 1
ATOM 613 C CA . LEU A 1 84 ? -10.398 14.108 19.937 1.00 97.94 84 LEU A CA 1
ATOM 614 C C . LEU A 1 84 ? -10.775 14.750 21.291 1.00 97.94 84 LEU A C 1
ATOM 616 O O . LEU A 1 84 ? -11.782 14.380 21.900 1.00 97.94 84 LEU A O 1
ATOM 620 N N . GLU A 1 85 ? -9.979 15.708 21.769 1.00 96.56 85 GLU A N 1
ATOM 621 C CA . GLU A 1 85 ? -10.242 16.443 23.011 1.00 96.56 85 GLU A CA 1
ATOM 622 C C . GLU A 1 85 ? -11.594 17.181 22.930 1.00 96.56 85 GLU A C 1
ATOM 624 O O . GLU A 1 85 ? -11.887 17.863 21.947 1.00 96.56 85 GLU A O 1
ATOM 629 N N . GLY A 1 86 ? -12.460 16.982 23.931 1.00 96.75 86 GLY A N 1
ATOM 630 C CA . GLY A 1 86 ? -13.837 17.496 23.930 1.00 96.75 86 GLY A CA 1
ATOM 631 C C . GLY A 1 86 ? -14.803 16.816 22.945 1.00 96.75 86 GLY A C 1
ATOM 632 O O . GLY A 1 86 ? -15.915 17.309 22.773 1.00 96.75 86 GLY A O 1
ATOM 633 N N . LYS A 1 87 ? -14.408 15.708 22.293 1.00 97.88 87 LYS A N 1
ATOM 634 C CA . LYS A 1 87 ? -15.254 14.967 21.332 1.00 97.88 87 LYS A CA 1
ATOM 635 C C . LYS A 1 87 ? -15.540 13.517 21.717 1.00 97.88 87 LYS A C 1
ATOM 637 O O . LYS A 1 87 ? -16.617 13.021 21.406 1.00 97.88 87 LYS A O 1
ATOM 642 N N . ALA A 1 88 ? -14.585 12.820 22.335 1.00 98.25 88 ALA A N 1
ATOM 643 C CA . ALA A 1 88 ? -14.723 11.405 22.682 1.00 98.25 88 ALA A CA 1
ATOM 644 C C . ALA A 1 88 ? -13.789 10.988 23.831 1.00 98.25 88 ALA A C 1
ATOM 646 O O . ALA A 1 88 ? -12.641 11.434 23.914 1.00 98.25 88 ALA A O 1
ATOM 647 N N . ASN A 1 89 ? -14.248 10.070 24.682 1.00 98.56 89 ASN A N 1
ATOM 648 C CA . ASN A 1 89 ? -13.443 9.497 25.759 1.00 98.56 89 ASN A CA 1
ATOM 649 C C . ASN A 1 89 ? -12.573 8.360 25.197 1.00 98.56 89 ASN A C 1
ATOM 651 O O . ASN A 1 89 ? -13.075 7.277 24.894 1.00 98.56 89 ASN A O 1
ATOM 655 N N . ILE A 1 90 ? -11.267 8.600 25.028 1.00 98.50 90 ILE A N 1
ATOM 656 C CA . ILE A 1 90 ? -10.357 7.649 24.363 1.00 98.50 90 ILE A CA 1
ATOM 657 C C . ILE A 1 90 ? -9.648 6.752 25.377 1.00 98.50 90 ILE A C 1
ATOM 659 O O . ILE A 1 90 ? -8.722 7.203 26.057 1.00 98.50 90 ILE A O 1
ATOM 663 N N . PHE A 1 91 ? -10.026 5.478 25.419 1.00 98.44 91 PHE A N 1
ATOM 664 C CA . PHE A 1 91 ? -9.438 4.419 26.241 1.00 98.44 91 PHE A CA 1
ATOM 665 C C . PHE A 1 91 ? -8.531 3.494 25.415 1.00 98.44 91 PHE A C 1
ATOM 667 O O . PHE A 1 91 ? -8.616 3.433 24.186 1.00 98.44 91 PHE A O 1
ATOM 674 N N . ARG A 1 92 ? -7.687 2.713 26.091 1.00 97.56 92 ARG A N 1
ATOM 675 C CA . ARG A 1 92 ? -6.998 1.550 25.521 1.00 97.56 92 ARG A CA 1
ATOM 676 C C . ARG A 1 92 ? -6.884 0.418 26.540 1.00 97.56 92 ARG A C 1
ATOM 678 O O . ARG A 1 92 ? -6.814 0.677 27.738 1.00 97.56 92 ARG A O 1
ATOM 685 N N . VAL A 1 93 ? -6.783 -0.820 26.057 1.00 97.75 93 VAL A N 1
ATOM 686 C CA . VAL A 1 93 ? -6.487 -1.998 26.904 1.00 97.75 93 VAL A CA 1
ATOM 687 C C . VAL A 1 93 ? -5.173 -1.785 27.674 1.00 97.75 93 VAL A C 1
ATOM 689 O O . VAL A 1 93 ? -4.249 -1.222 27.092 1.00 97.75 93 VAL A O 1
ATOM 692 N N . PRO A 1 94 ? -5.015 -2.209 28.940 1.00 96.31 94 PRO A N 1
ATOM 693 C CA . PRO A 1 94 ? -3.894 -1.780 29.795 1.00 96.31 94 PRO A CA 1
ATOM 694 C C . PRO A 1 94 ? -2.513 -2.339 29.402 1.00 96.31 94 PRO A C 1
ATOM 696 O O . PRO A 1 94 ? -1.500 -2.008 30.011 1.00 96.31 94 PRO A O 1
ATOM 699 N N . GLU A 1 95 ? -2.426 -3.162 28.362 1.00 95.94 95 GLU A N 1
ATOM 700 C CA . GLU A 1 95 ? -1.211 -3.877 27.968 1.00 95.94 95 GLU A CA 1
ATOM 701 C C . GLU A 1 95 ? -0.942 -3.793 26.455 1.00 95.94 95 GLU A C 1
ATOM 703 O O . GLU A 1 95 ? -1.600 -3.050 25.725 1.00 95.94 95 GLU A O 1
ATOM 708 N N . ASN A 1 96 ? 0.056 -4.531 25.967 1.00 95.75 96 ASN A N 1
ATOM 709 C CA . ASN A 1 96 ? 0.291 -4.729 24.537 1.00 95.75 96 ASN A CA 1
ATOM 710 C C . ASN A 1 96 ? -0.546 -5.931 24.071 1.00 95.75 96 ASN A C 1
ATOM 712 O O . ASN A 1 96 ? -0.312 -7.040 24.547 1.00 95.75 96 ASN A O 1
ATOM 716 N N . ALA A 1 97 ? -1.481 -5.737 23.134 1.00 96.12 97 ALA A N 1
ATOM 717 C CA . ALA A 1 97 ? -2.417 -6.788 22.711 1.00 96.12 97 ALA A CA 1
ATOM 718 C C . ALA A 1 97 ? -1.785 -7.911 21.856 1.00 96.12 97 ALA A C 1
ATOM 720 O O . ALA A 1 97 ? -2.469 -8.875 21.503 1.00 96.12 97 ALA A O 1
ATOM 721 N N . ARG A 1 98 ? -0.483 -7.805 21.543 1.00 94.94 98 ARG A N 1
ATOM 722 C CA . ARG A 1 98 ? 0.345 -8.799 20.840 1.00 94.94 98 ARG A CA 1
ATOM 723 C C . ARG A 1 98 ? -0.287 -9.274 19.522 1.00 94.94 98 ARG A C 1
ATOM 725 O O . ARG A 1 98 ? -0.469 -8.477 18.606 1.00 94.94 98 ARG A O 1
ATOM 732 N N . GLY A 1 99 ? -0.554 -10.575 19.403 1.00 96.12 99 GLY A N 1
ATOM 733 C CA . GLY A 1 99 ? -1.154 -11.220 18.235 1.00 96.12 99 GLY A CA 1
ATOM 734 C C . GLY A 1 99 ? -2.478 -11.897 18.579 1.00 96.12 99 GLY A C 1
ATOM 735 O O . GLY A 1 99 ? -2.865 -11.984 19.746 1.00 96.12 99 GLY A O 1
ATOM 736 N N . THR A 1 100 ? -3.171 -12.416 17.573 1.00 98.25 100 THR A N 1
ATOM 737 C CA . THR A 1 100 ? -4.528 -12.969 17.702 1.00 98.25 100 THR A CA 1
ATOM 738 C C . THR A 1 100 ? -4.646 -14.137 18.688 1.00 98.25 100 THR A C 1
ATOM 740 O O . THR A 1 100 ? -5.687 -14.257 19.329 1.00 98.25 100 THR A O 1
ATOM 743 N N . ILE A 1 101 ? -3.596 -14.950 18.895 1.00 97.69 101 ILE A N 1
ATOM 744 C CA . ILE A 1 101 ? -3.566 -15.980 19.961 1.00 97.69 101 ILE A CA 1
ATOM 745 C C . ILE A 1 101 ? -3.782 -15.344 21.341 1.00 97.69 101 ILE A C 1
ATOM 747 O O . ILE A 1 101 ? -4.452 -15.913 22.199 1.00 97.69 101 ILE A O 1
ATOM 751 N N . TYR A 1 102 ? -3.162 -14.186 21.566 1.00 97.81 102 TYR A N 1
ATOM 752 C CA . TYR A 1 102 ? -3.202 -13.472 22.834 1.00 97.81 102 TYR A CA 1
ATOM 753 C C . TYR A 1 102 ? -4.523 -12.716 22.980 1.00 97.81 102 TYR A C 1
ATOM 755 O O . TYR A 1 102 ? -5.194 -12.867 23.996 1.00 97.81 102 TYR A O 1
ATOM 763 N N . GLY A 1 103 ? -4.967 -12.032 21.917 1.00 97.94 103 GLY A N 1
ATOM 764 C CA . GLY A 1 103 ? -6.306 -11.443 21.860 1.00 97.94 103 GLY A CA 1
ATOM 765 C C . GLY A 1 103 ? -7.400 -12.453 22.217 1.00 97.94 103 GLY A C 1
ATOM 766 O O . GLY A 1 103 ? -8.234 -12.171 23.066 1.00 97.94 103 GLY A O 1
ATOM 767 N N . LEU A 1 104 ? -7.350 -13.676 21.675 1.00 98.56 104 LEU A N 1
ATOM 768 C CA . LEU A 1 104 ? -8.337 -14.731 21.963 1.00 98.56 104 LEU A CA 1
ATOM 769 C C . LEU A 1 104 ? -8.374 -15.225 23.421 1.00 98.56 104 LEU A C 1
ATOM 771 O O . LEU A 1 104 ? -9.266 -16.002 23.751 1.00 98.56 104 LEU A O 1
ATOM 775 N N . LYS A 1 105 ? -7.425 -14.823 24.273 1.00 98.31 105 LYS A N 1
ATOM 776 C CA . LYS A 1 105 ? -7.401 -15.161 25.707 1.00 98.31 105 LYS A CA 1
ATOM 777 C C . LYS A 1 105 ? -7.912 -14.038 26.607 1.00 98.31 105 LYS A C 1
ATOM 779 O O . LYS A 1 105 ? -8.378 -14.336 27.697 1.00 98.31 105 LYS A O 1
ATOM 784 N N . HIS A 1 106 ? -7.811 -12.789 26.152 1.00 98.25 106 HIS A N 1
ATOM 785 C CA . HIS A 1 106 ? -8.075 -11.590 26.955 1.00 98.25 106 HIS A CA 1
ATOM 786 C C . HIS A 1 106 ? -9.198 -10.704 26.389 1.00 98.25 106 HIS A C 1
ATOM 788 O O . HIS A 1 106 ? -9.554 -9.702 26.995 1.00 98.25 106 HIS A O 1
ATOM 794 N N . ILE A 1 107 ? -9.780 -11.049 25.232 1.00 98.38 107 ILE A N 1
ATOM 795 C CA . ILE A 1 107 ? -10.810 -10.223 24.581 1.00 98.38 107 ILE A CA 1
ATOM 796 C C . ILE A 1 107 ? -12.062 -10.015 25.442 1.00 98.38 107 ILE A C 1
ATOM 798 O O . ILE A 1 107 ? -12.688 -8.973 25.320 1.00 98.38 107 ILE A O 1
ATOM 802 N N . ASP A 1 108 ? -12.424 -10.957 26.315 1.00 98.00 108 ASP A N 1
ATOM 803 C CA . ASP A 1 108 ? -13.540 -10.771 27.248 1.00 98.00 108 ASP A CA 1
ATOM 804 C C . ASP A 1 108 ? -13.199 -9.727 28.324 1.00 98.00 108 ASP A C 1
ATOM 806 O O . ASP A 1 108 ? -13.849 -8.685 28.378 1.00 98.00 108 ASP A O 1
ATOM 810 N N . GLU A 1 109 ? -12.108 -9.944 29.067 1.00 97.56 109 GLU A N 1
ATOM 811 C CA . GLU A 1 109 ? -11.537 -9.024 30.067 1.00 97.56 109 GLU A CA 1
ATOM 812 C C . GLU A 1 109 ? -11.367 -7.592 29.520 1.00 97.56 109 GLU A C 1
ATOM 814 O O . GLU A 1 109 ? -11.737 -6.612 30.164 1.00 97.56 109 GLU A O 1
ATOM 819 N N . TRP A 1 110 ? -10.851 -7.454 28.297 1.00 97.75 110 TRP A N 1
ATOM 820 C CA . TRP A 1 110 ? -10.627 -6.161 27.642 1.00 97.75 110 TRP A CA 1
ATOM 821 C C . TRP A 1 110 ? -11.904 -5.437 27.182 1.00 97.75 110 TRP A C 1
ATOM 823 O O . TRP A 1 110 ? -11.817 -4.264 26.812 1.00 97.75 110 TRP A O 1
ATOM 833 N N . LEU A 1 111 ? -13.060 -6.107 27.157 1.00 97.62 111 LEU A N 1
ATOM 834 C CA . LEU A 1 111 ? -14.351 -5.523 26.769 1.00 97.62 111 LEU A CA 1
ATOM 835 C C . LEU A 1 111 ? -15.270 -5.236 27.967 1.00 97.62 111 LEU A C 1
ATOM 837 O O . LEU A 1 111 ? -16.312 -4.606 27.779 1.00 97.62 111 LEU A O 1
ATOM 841 N N . GLU A 1 112 ? -14.897 -5.663 29.174 1.00 92.00 112 GLU A N 1
ATOM 842 C CA . GLU A 1 112 ? -15.642 -5.424 30.413 1.00 92.00 112 GLU A CA 1
ATOM 843 C C . GLU A 1 112 ? -15.608 -3.949 30.885 1.00 92.00 112 GLU A C 1
ATOM 845 O O . GLU A 1 112 ? -14.989 -3.061 30.295 1.00 92.00 112 GLU A O 1
ATOM 850 N N . GLY A 1 113 ? -16.327 -3.666 31.975 1.00 84.44 113 GLY A N 1
ATOM 851 C CA . GLY A 1 113 ? -16.283 -2.392 32.701 1.00 84.44 113 GLY A CA 1
ATOM 852 C C . GLY A 1 113 ? -17.206 -1.285 32.178 1.00 84.44 113 GLY A C 1
ATOM 853 O O . GLY A 1 113 ? -17.803 -0.582 32.994 1.00 84.44 113 GLY A O 1
ATOM 854 N N . ARG A 1 114 ? -17.372 -1.117 30.859 1.00 92.12 114 ARG A N 1
ATOM 855 C CA . ARG A 1 114 ? -18.264 -0.084 30.283 1.00 92.12 114 ARG A CA 1
ATOM 856 C C . ARG A 1 114 ? -18.793 -0.440 28.890 1.00 92.12 114 ARG A C 1
ATOM 858 O O . ARG A 1 114 ? -18.237 -1.292 28.209 1.00 92.12 114 ARG A O 1
ATOM 865 N N . LYS A 1 115 ? -19.861 0.243 28.454 1.00 95.81 115 LYS A N 1
ATOM 866 C CA . LYS A 1 115 ? -20.305 0.198 27.051 1.00 95.81 115 LYS A CA 1
ATOM 867 C C . LYS A 1 115 ? -19.321 0.984 26.177 1.00 95.81 115 LYS A C 1
ATOM 869 O O . LYS A 1 115 ? -18.900 2.079 26.551 1.00 95.81 115 LYS A O 1
ATOM 874 N N . TRP A 1 116 ? -19.027 0.437 25.002 1.00 98.25 116 TRP A N 1
ATOM 875 C CA . TRP A 1 116 ? -18.231 1.060 23.949 1.00 98.25 116 TRP A CA 1
ATOM 876 C C . TRP A 1 116 ? -19.135 1.498 22.797 1.00 98.25 116 TRP A C 1
ATOM 878 O O . TRP A 1 116 ? -20.063 0.778 22.430 1.00 98.25 116 TRP A O 1
ATOM 888 N N . ASP A 1 117 ? -18.863 2.662 22.215 1.00 98.56 117 ASP A N 1
ATOM 889 C CA . ASP A 1 117 ? -19.599 3.176 21.053 1.00 98.56 117 ASP A CA 1
ATOM 890 C C . ASP A 1 117 ? -18.776 3.010 19.763 1.00 98.56 117 ASP A C 1
ATOM 892 O O . ASP A 1 117 ? -19.331 2.760 18.689 1.00 98.56 117 ASP A O 1
ATOM 896 N N . VAL A 1 118 ? -17.440 3.042 19.881 1.00 98.69 118 VAL A N 1
ATOM 897 C CA . VAL A 1 118 ? -16.481 2.704 18.816 1.00 98.69 118 VAL A CA 1
ATOM 898 C C . VAL A 1 118 ? -15.351 1.834 19.385 1.00 98.69 118 VAL A C 1
ATOM 900 O O . VAL A 1 118 ? -14.820 2.123 20.458 1.00 98.69 118 VAL A O 1
ATOM 903 N N . ILE A 1 119 ? -14.929 0.797 18.658 1.00 98.81 119 ILE A N 1
ATOM 904 C CA . ILE A 1 119 ? -13.731 0.006 18.973 1.00 98.81 119 ILE A CA 1
ATOM 905 C C . ILE A 1 119 ? -12.777 0.031 17.776 1.00 98.81 119 ILE A C 1
ATOM 907 O O . ILE A 1 119 ? -13.089 -0.485 16.701 1.00 98.81 119 ILE A O 1
ATOM 911 N N . VAL A 1 120 ? -11.587 0.599 17.982 1.00 98.69 120 VAL A N 1
ATOM 912 C CA . VAL A 1 120 ? -10.481 0.591 17.016 1.00 98.69 120 VAL A CA 1
ATOM 913 C C . VAL A 1 120 ? -9.517 -0.535 17.378 1.00 98.69 120 VAL A C 1
ATOM 915 O O . VAL A 1 120 ? -8.924 -0.511 18.456 1.00 98.69 120 VAL A O 1
ATOM 918 N N . PHE A 1 121 ? -9.328 -1.519 16.498 1.00 98.56 121 PHE A N 1
ATOM 919 C CA . PHE A 1 121 ? -8.552 -2.724 16.817 1.00 98.56 121 PHE A CA 1
ATOM 920 C C . PHE A 1 121 ? -7.497 -3.087 15.759 1.00 98.56 121 PHE A C 1
ATOM 922 O O . PHE A 1 121 ? -7.726 -2.931 14.563 1.00 98.56 121 PHE A O 1
ATOM 929 N N . ASN A 1 122 ? -6.340 -3.605 16.186 1.00 97.44 122 ASN A N 1
ATOM 930 C CA . ASN A 1 122 ? -5.346 -4.232 15.305 1.00 97.44 122 ASN A CA 1
ATOM 931 C C . ASN A 1 122 ? -4.759 -5.515 15.911 1.00 97.44 122 ASN A C 1
ATOM 933 O O . ASN A 1 122 ? -4.371 -5.543 17.077 1.00 97.44 122 ASN A O 1
ATOM 937 N N . TRP A 1 123 ? -4.585 -6.517 15.048 1.00 96.88 123 TRP A N 1
ATOM 938 C CA . TRP A 1 123 ? -3.619 -7.608 15.194 1.00 96.88 123 TRP A CA 1
ATOM 939 C C . TRP A 1 123 ? -2.990 -7.886 13.825 1.00 96.88 123 TRP A C 1
ATOM 941 O O . TRP A 1 123 ? -3.584 -7.566 12.793 1.00 96.88 123 TRP A O 1
ATOM 951 N N . GLY A 1 124 ? -1.823 -8.525 13.791 1.00 91.69 124 GLY A N 1
ATOM 952 C CA . GLY A 1 124 ? -1.122 -8.866 12.551 1.00 91.69 124 GLY A CA 1
ATOM 953 C C . GLY A 1 124 ? 0.395 -8.831 12.697 1.00 91.69 124 GLY A C 1
ATOM 954 O O . GLY A 1 124 ? 1.066 -9.758 12.257 1.00 91.69 124 GLY A O 1
ATOM 955 N N . SER A 1 125 ? 0.945 -7.799 13.349 1.00 88.88 125 SER A N 1
ATOM 956 C CA . SER A 1 125 ? 2.401 -7.595 13.448 1.00 88.88 125 SER A CA 1
ATOM 957 C C . SER A 1 125 ? 3.099 -8.746 14.189 1.00 88.88 125 SER A C 1
ATOM 959 O O . SER A 1 125 ? 4.039 -9.348 13.672 1.00 88.88 125 SER A O 1
ATOM 961 N N . TRP A 1 126 ? 2.578 -9.136 15.356 1.00 90.69 126 TRP A N 1
ATOM 962 C CA . TRP A 1 126 ? 3.055 -10.301 16.113 1.00 90.69 126 TRP A CA 1
ATOM 963 C C . TRP A 1 126 ? 2.684 -11.634 15.455 1.00 90.69 126 TRP A C 1
ATOM 965 O O . TRP A 1 126 ? 3.474 -12.579 15.473 1.00 90.69 126 TRP A O 1
ATOM 975 N N . ASP A 1 127 ? 1.513 -11.710 14.825 1.00 92.44 127 ASP A N 1
ATOM 976 C CA . ASP A 1 127 ? 1.061 -12.893 14.092 1.00 92.44 127 ASP A CA 1
ATOM 977 C C . ASP A 1 127 ? 2.026 -13.256 12.954 1.00 92.44 127 ASP A C 1
ATOM 979 O O . ASP A 1 127 ? 2.234 -14.442 12.696 1.00 92.44 127 ASP A O 1
ATOM 983 N N . THR A 1 128 ? 2.720 -12.266 12.362 1.00 86.75 128 THR A N 1
ATOM 984 C CA . THR A 1 128 ? 3.791 -12.505 11.377 1.00 86.75 128 THR A CA 1
ATOM 985 C C . THR A 1 128 ? 4.950 -13.366 11.889 1.00 86.75 128 THR A C 1
ATOM 987 O O . THR A 1 128 ? 5.746 -13.809 11.065 1.00 86.75 128 THR A O 1
ATOM 990 N N . VAL A 1 129 ? 5.076 -13.637 13.192 1.00 84.88 129 VAL A N 1
ATOM 991 C CA . VAL A 1 129 ? 6.095 -14.554 13.744 1.00 84.88 129 VAL A CA 1
ATOM 992 C C . VAL A 1 129 ? 5.526 -15.675 14.621 1.00 84.88 129 VAL A C 1
ATOM 994 O O . VAL A 1 129 ? 6.255 -16.620 14.908 1.00 84.88 129 VAL A O 1
ATOM 997 N N . GLN A 1 130 ? 4.248 -15.608 15.010 1.00 85.94 130 GLN A N 1
ATOM 998 C CA . GLN A 1 130 ? 3.602 -16.595 15.889 1.00 85.94 130 GLN A CA 1
ATOM 999 C C . GLN A 1 130 ? 2.811 -17.677 15.137 1.00 85.94 130 GLN A C 1
ATOM 1001 O O . GLN A 1 130 ? 2.801 -18.823 15.575 1.00 85.94 130 GLN A O 1
ATOM 1006 N N . GLU A 1 131 ? 2.152 -17.324 14.030 1.00 83.94 131 GLU A N 1
ATOM 1007 C CA . GLU A 1 131 ? 1.110 -18.146 13.393 1.00 83.94 131 GLU A CA 1
ATOM 1008 C C . GLU A 1 131 ? 1.393 -18.394 11.894 1.00 83.94 131 GLU A C 1
ATOM 1010 O O . GLU A 1 131 ? 2.389 -17.932 11.324 1.00 83.94 131 GLU A O 1
ATOM 1015 N N . SER A 1 132 ? 0.491 -19.125 11.225 1.00 85.50 132 SER A N 1
ATOM 1016 C CA . SER A 1 132 ? 0.330 -19.054 9.766 1.00 85.50 132 SER A CA 1
ATOM 1017 C C . SER A 1 132 ? -0.718 -18.002 9.382 1.00 85.50 132 SER A C 1
ATOM 1019 O O . SER A 1 132 ? -1.604 -17.676 10.174 1.00 85.50 132 SER A O 1
ATOM 1021 N N . ALA A 1 133 ? -0.668 -17.502 8.141 1.00 82.81 133 ALA A N 1
ATOM 1022 C CA . ALA A 1 133 ? -1.625 -16.503 7.657 1.00 82.81 133 ALA A CA 1
ATOM 1023 C C . ALA A 1 133 ? -3.081 -17.016 7.689 1.00 82.81 133 ALA A C 1
ATOM 1025 O O . ALA A 1 133 ? -3.992 -16.268 8.035 1.00 82.81 133 ALA A O 1
ATOM 1026 N N . ASP A 1 134 ? -3.304 -18.304 7.406 1.00 76.12 134 ASP A N 1
ATOM 1027 C CA . ASP A 1 134 ? -4.639 -18.913 7.458 1.00 76.12 134 ASP A CA 1
ATOM 1028 C C . ASP A 1 134 ? -5.140 -19.088 8.899 1.00 76.12 134 ASP A C 1
ATOM 1030 O O . ASP A 1 134 ? -6.321 -18.876 9.182 1.00 76.12 134 ASP A O 1
ATOM 1034 N N . ARG A 1 135 ? -4.243 -19.421 9.840 1.00 90.81 135 ARG A N 1
ATOM 1035 C CA . ARG A 1 135 ? -4.584 -19.483 11.267 1.00 90.81 135 ARG A CA 1
ATOM 1036 C C . ARG A 1 135 ? -4.923 -18.093 11.806 1.00 90.81 135 ARG A C 1
ATOM 1038 O O . ARG A 1 135 ? -5.943 -17.950 12.475 1.00 90.81 135 ARG A O 1
ATOM 1045 N N . TYR A 1 136 ? -4.144 -17.078 11.432 1.00 95.31 136 TYR A N 1
ATOM 1046 C CA . TYR A 1 136 ? -4.436 -15.671 11.705 1.00 95.31 136 TYR A CA 1
ATOM 1047 C C . TYR A 1 136 ? -5.826 -15.265 11.185 1.00 95.31 136 TYR A C 1
ATOM 1049 O O . TYR A 1 136 ? -6.612 -14.721 11.956 1.00 95.31 136 TYR A O 1
ATOM 1057 N N . CYS A 1 137 ? -6.196 -15.617 9.945 1.00 85.81 137 CYS A N 1
ATOM 1058 C CA . CYS A 1 137 ? -7.552 -15.386 9.423 1.00 85.81 137 CYS A CA 1
ATOM 1059 C C . CYS A 1 137 ? -8.647 -16.036 10.290 1.00 85.81 137 CYS A C 1
ATOM 1061 O O . CYS A 1 137 ? -9.657 -15.402 10.600 1.00 85.81 137 CYS A O 1
ATOM 1063 N N . VAL A 1 138 ? -8.457 -17.298 10.696 1.00 92.12 138 VAL A N 1
ATOM 1064 C CA . VAL A 1 138 ? -9.411 -18.034 11.548 1.00 92.12 138 VAL A CA 1
ATOM 1065 C C . VAL A 1 138 ? -9.544 -17.394 12.933 1.00 92.12 138 VAL A C 1
ATOM 1067 O O . VAL A 1 138 ? -10.655 -17.301 13.460 1.00 92.12 138 VAL A O 1
ATOM 1070 N N . ASN A 1 139 ? -8.443 -16.936 13.525 1.00 98.38 139 ASN A N 1
ATOM 1071 C CA . ASN A 1 139 ? -8.462 -16.268 14.823 1.00 98.38 139 ASN A CA 1
ATOM 1072 C C . ASN A 1 139 ? -9.090 -14.866 14.729 1.00 98.38 139 ASN A C 1
ATOM 1074 O O . ASN A 1 139 ? -9.914 -14.507 15.569 1.00 98.38 139 ASN A O 1
ATOM 1078 N N . LEU A 1 140 ? -8.761 -14.099 13.685 1.00 98.25 140 LEU A N 1
ATOM 1079 C CA . LEU A 1 140 ? -9.294 -12.756 13.457 1.00 98.25 140 LEU A CA 1
ATOM 1080 C C . LEU A 1 140 ? -10.818 -12.777 13.274 1.00 98.25 140 LEU A C 1
ATOM 1082 O O . LEU A 1 140 ? -11.494 -11.942 13.865 1.00 98.25 140 LEU A O 1
ATOM 1086 N N . ARG A 1 141 ? -11.388 -13.765 12.565 1.00 98.12 141 ARG A N 1
ATOM 1087 C CA . ARG A 1 141 ? -12.856 -13.933 12.480 1.00 98.12 141 ARG A CA 1
ATOM 1088 C C . ARG A 1 141 ? -13.517 -14.158 13.837 1.00 98.12 141 ARG A C 1
ATOM 1090 O O . ARG A 1 141 ? -14.567 -13.582 14.102 1.00 98.12 141 ARG A O 1
ATOM 1097 N N . LYS A 1 142 ? -12.912 -14.974 14.708 1.00 98.69 142 LYS A N 1
ATOM 1098 C CA . LYS A 1 142 ? -13.425 -15.201 16.071 1.00 98.69 142 LYS A CA 1
ATOM 1099 C C . LYS A 1 142 ? -13.418 -13.907 16.890 1.00 98.69 142 LYS A C 1
ATOM 1101 O O . LYS A 1 142 ? -14.410 -13.610 17.547 1.00 98.69 142 LYS A O 1
ATOM 1106 N N . LEU A 1 143 ? -12.335 -13.131 16.800 1.00 98.75 143 LEU A N 1
ATOM 1107 C CA . LEU A 1 143 ? -12.207 -11.830 17.463 1.00 98.75 143 LEU A CA 1
ATOM 1108 C C . LEU A 1 143 ? -13.229 -10.821 16.927 1.00 98.75 143 LEU A C 1
ATOM 1110 O O . LEU A 1 143 ? -13.945 -10.215 17.714 1.00 98.75 143 LEU A O 1
ATOM 1114 N N . VAL A 1 144 ? -13.380 -10.707 15.604 1.00 98.44 144 VAL A N 1
ATOM 1115 C CA . VAL A 1 144 ? -14.399 -9.854 14.970 1.00 98.44 144 VAL A CA 1
ATOM 1116 C C . VAL A 1 144 ? -15.814 -10.265 15.384 1.00 98.44 144 VAL A C 1
ATOM 1118 O O . VAL A 1 144 ? -16.623 -9.396 15.703 1.00 98.44 144 VAL A O 1
ATOM 1121 N N . LYS A 1 145 ? -16.123 -11.569 15.454 1.00 98.44 145 LYS A N 1
ATOM 1122 C CA . LYS A 1 145 ? -17.420 -12.036 15.966 1.00 98.44 145 LYS A CA 1
ATOM 1123 C C . LYS A 1 145 ? -17.645 -11.570 17.410 1.00 98.44 145 LYS A C 1
ATOM 1125 O O . LYS A 1 145 ? -18.675 -10.964 17.679 1.00 98.44 145 LYS A O 1
ATOM 1130 N N . ARG A 1 146 ? -16.683 -11.808 18.308 1.00 98.38 146 ARG A N 1
ATOM 1131 C CA . ARG A 1 146 ? -16.796 -11.434 19.727 1.00 98.38 146 ARG A CA 1
ATOM 1132 C C . ARG A 1 146 ? -16.872 -9.917 19.946 1.00 98.38 146 ARG A C 1
ATOM 1134 O O . ARG A 1 146 ? -17.561 -9.467 20.857 1.00 98.38 146 ARG A O 1
ATOM 1141 N N . LEU A 1 147 ? -16.211 -9.135 19.093 1.00 98.50 147 LEU A N 1
ATOM 1142 C CA . LEU A 1 147 ? -16.301 -7.674 19.085 1.00 98.50 147 LEU A CA 1
ATOM 1143 C C . LEU A 1 147 ? -17.701 -7.184 18.683 1.00 98.50 147 LEU A C 1
ATOM 1145 O O . LEU A 1 147 ? -18.214 -6.266 19.318 1.00 98.50 147 LEU A O 1
ATOM 1149 N N . ARG A 1 148 ? -18.354 -7.809 17.687 1.00 97.75 148 ARG A N 1
ATOM 1150 C CA . ARG A 1 148 ? -19.735 -7.448 17.292 1.00 97.75 148 ARG A CA 1
ATOM 1151 C C . ARG A 1 148 ? -20.746 -7.653 18.418 1.00 97.75 148 ARG A C 1
ATOM 1153 O O . ARG A 1 148 ? -21.719 -6.918 18.484 1.00 97.75 148 ARG A O 1
ATOM 1160 N N . GLU A 1 149 ? -20.504 -8.607 19.315 1.00 97.62 149 GLU A N 1
ATOM 1161 C CA . GLU A 1 149 ? -21.363 -8.910 20.474 1.00 97.62 149 GLU A CA 1
ATOM 1162 C C . GLU A 1 149 ? -21.363 -7.784 21.548 1.00 97.62 149 GLU A C 1
ATOM 1164 O O . GLU A 1 149 ? -21.891 -7.975 22.639 1.00 97.62 149 GLU A O 1
ATOM 1169 N N . THR A 1 150 ? -20.780 -6.611 21.250 1.00 97.69 150 THR A N 1
ATOM 1170 C CA . THR A 1 150 ? -20.826 -5.380 22.069 1.00 97.69 150 THR A CA 1
ATOM 1171 C C . THR A 1 150 ? -21.718 -4.267 21.495 1.00 97.69 150 THR A C 1
ATOM 1173 O O . THR A 1 150 ? -21.842 -3.218 22.125 1.00 97.69 150 THR A O 1
ATOM 1176 N N . ASP A 1 151 ? -22.288 -4.457 20.297 1.00 96.44 151 ASP A N 1
ATOM 1177 C CA . ASP A 1 151 ? -23.010 -3.443 19.502 1.00 96.44 151 ASP A CA 1
ATOM 1178 C C . ASP A 1 151 ? -22.214 -2.152 19.183 1.00 96.44 151 ASP A C 1
ATOM 1180 O O . ASP A 1 151 ? -22.777 -1.163 18.711 1.00 96.44 151 ASP A O 1
ATOM 1184 N N . ALA A 1 152 ? -20.893 -2.147 19.401 1.00 98.31 152 ALA A N 1
ATOM 1185 C CA . ALA A 1 152 ? -20.023 -1.011 19.106 1.00 98.31 152 ALA A CA 1
ATOM 1186 C C . ALA A 1 152 ? -19.650 -0.911 17.615 1.00 98.31 152 ALA A C 1
ATOM 1188 O O . ALA A 1 152 ? -19.530 -1.913 16.903 1.00 98.31 152 ALA A O 1
ATOM 1189 N N . THR A 1 153 ? -19.359 0.306 17.151 1.00 98.38 153 THR A N 1
ATOM 1190 C CA . THR A 1 153 ? -18.847 0.556 15.795 1.00 98.38 153 THR A CA 1
ATOM 1191 C C . THR A 1 153 ? -17.421 0.021 15.665 1.00 98.38 153 THR A C 1
ATOM 1193 O O . THR A 1 153 ? -16.509 0.506 16.333 1.00 98.38 153 THR A O 1
ATOM 1196 N N . LEU A 1 154 ? -17.199 -0.978 14.810 1.00 98.56 154 LEU A N 1
ATOM 1197 C CA . LEU A 1 154 ? -15.904 -1.659 14.700 1.00 98.56 154 LEU A CA 1
ATOM 1198 C C . LEU A 1 154 ? -15.044 -1.088 13.568 1.00 98.56 154 LEU A C 1
ATOM 1200 O O . LEU A 1 154 ? -15.459 -1.105 12.411 1.00 98.56 154 LEU A O 1
ATOM 1204 N N . LEU A 1 155 ? -13.818 -0.663 13.884 1.00 98.06 155 LEU A N 1
ATOM 1205 C CA . LEU A 1 155 ? -12.843 -0.136 12.923 1.00 98.06 155 LEU A CA 1
ATOM 1206 C C . LEU A 1 155 ? -11.511 -0.899 13.043 1.00 98.06 155 LEU A C 1
ATOM 1208 O O . LEU A 1 155 ? -10.847 -0.844 14.079 1.00 98.06 155 LEU A O 1
ATOM 1212 N N . PHE A 1 156 ? -11.068 -1.591 11.993 1.00 97.81 156 PHE A N 1
ATOM 1213 C CA . PHE A 1 156 ? -9.766 -2.272 12.004 1.00 97.81 156 PHE A CA 1
ATOM 1214 C C . PHE A 1 156 ? -8.642 -1.324 11.580 1.00 97.81 156 PHE A C 1
ATOM 1216 O O . PHE A 1 156 ? -8.618 -0.870 10.442 1.00 97.81 156 PHE A O 1
ATOM 1223 N N . ALA A 1 157 ? -7.657 -1.058 12.433 1.00 95.62 157 ALA A N 1
ATOM 1224 C CA . ALA A 1 157 ? -6.459 -0.323 12.032 1.00 95.62 157 ALA A CA 1
ATOM 1225 C C . ALA A 1 157 ? -5.462 -1.255 11.317 1.00 95.62 157 ALA A C 1
ATOM 1227 O O . ALA A 1 157 ? -5.107 -2.301 11.852 1.00 95.62 157 ALA A O 1
ATOM 1228 N N . GLY A 1 158 ? -4.978 -0.884 10.128 1.00 91.50 158 GLY A N 1
ATOM 1229 C CA . GLY A 1 158 ? -3.987 -1.669 9.376 1.00 91.50 158 GLY A CA 1
ATOM 1230 C C . GLY A 1 158 ? -2.604 -1.720 10.045 1.00 91.50 158 GLY A C 1
ATOM 1231 O O . GLY A 1 158 ? -2.175 -0.756 10.679 1.00 91.50 158 GLY A O 1
ATOM 1232 N N . THR A 1 159 ? -1.864 -2.821 9.882 1.00 89.25 159 THR A N 1
ATOM 1233 C CA . THR A 1 159 ? -0.501 -2.949 10.430 1.00 89.25 159 THR A CA 1
ATOM 1234 C C . THR A 1 159 ? 0.505 -2.172 9.568 1.00 89.25 159 THR A C 1
ATOM 1236 O O . THR A 1 159 ? 0.578 -2.368 8.355 1.00 89.25 159 THR A O 1
ATOM 1239 N N . VAL A 1 160 ? 1.303 -1.301 10.194 1.00 86.12 160 VAL A N 1
ATOM 1240 C CA . VAL A 1 160 ? 2.264 -0.400 9.520 1.00 86.12 160 VAL A CA 1
ATOM 1241 C C . VAL A 1 160 ? 3.575 -1.100 9.099 1.00 86.12 160 VAL A C 1
ATOM 1243 O O . VAL A 1 160 ? 3.947 -2.096 9.723 1.00 86.12 160 VAL A O 1
ATOM 1246 N N . PRO A 1 161 ? 4.312 -0.598 8.082 1.00 77.56 161 PRO A N 1
ATOM 1247 C CA . PRO A 1 161 ? 5.556 -1.212 7.603 1.00 77.56 161 PRO A CA 1
ATOM 1248 C C . PRO A 1 161 ? 6.694 -1.087 8.625 1.00 77.56 161 PRO A C 1
ATOM 1250 O O . PRO A 1 161 ? 7.187 0.014 8.841 1.00 77.56 161 PRO A O 1
ATOM 1253 N N . ALA A 1 162 ? 7.166 -2.189 9.208 1.00 73.94 162 ALA A N 1
ATOM 1254 C CA . ALA A 1 162 ? 8.319 -2.161 10.108 1.00 73.94 162 ALA A CA 1
ATOM 1255 C C . ALA A 1 162 ? 9.636 -1.872 9.347 1.00 73.94 162 ALA A C 1
ATOM 1257 O O . ALA A 1 162 ? 9.783 -2.271 8.186 1.00 73.94 162 ALA A O 1
ATOM 1258 N N . PRO A 1 163 ? 10.626 -1.221 9.986 1.00 67.56 163 PRO A N 1
ATOM 1259 C CA . PRO A 1 163 ? 11.893 -0.879 9.349 1.00 67.56 163 PRO A CA 1
ATOM 1260 C C . PRO A 1 163 ? 12.818 -2.099 9.270 1.00 67.56 163 PRO A C 1
ATOM 1262 O O . PRO A 1 163 ? 12.749 -2.998 10.106 1.00 67.56 163 PRO A O 1
ATOM 1265 N N . GLU A 1 164 ? 13.767 -2.111 8.328 1.00 65.12 164 GLU A N 1
ATOM 1266 C CA . GLU A 1 164 ? 14.690 -3.249 8.157 1.00 65.12 164 GLU A CA 1
ATOM 1267 C C . GLU A 1 164 ? 15.521 -3.549 9.423 1.00 65.12 164 GLU A C 1
ATOM 1269 O O . GLU A 1 164 ? 15.844 -4.707 9.686 1.00 65.12 164 GLU A O 1
ATOM 1274 N N . ILE A 1 165 ? 15.789 -2.548 10.274 1.00 62.12 165 ILE A N 1
ATOM 1275 C CA . ILE A 1 165 ? 16.470 -2.751 11.564 1.00 62.12 165 ILE A CA 1
ATOM 1276 C C . ILE A 1 165 ? 15.687 -3.676 12.519 1.00 62.12 165 ILE A C 1
ATOM 1278 O O . ILE A 1 165 ? 16.301 -4.413 13.292 1.00 62.12 165 ILE A O 1
ATOM 1282 N N . ALA A 1 166 ? 14.353 -3.755 12.404 1.00 62.03 166 ALA A N 1
ATOM 1283 C CA . ALA A 1 166 ? 13.526 -4.695 13.169 1.00 62.03 166 ALA A CA 1
ATOM 1284 C C . ALA A 1 166 ? 13.857 -6.173 12.865 1.00 62.03 166 ALA A C 1
ATOM 1286 O O . ALA A 1 166 ? 13.615 -7.040 13.708 1.00 62.03 166 ALA A O 1
ATOM 1287 N N . ARG A 1 167 ? 14.486 -6.473 11.715 1.00 62.78 167 ARG A N 1
ATOM 1288 C CA . ARG A 1 167 ? 15.030 -7.808 11.403 1.00 62.78 167 ARG A CA 1
ATOM 1289 C C . ARG A 1 167 ? 16.134 -8.216 12.385 1.00 62.78 167 ARG A C 1
ATOM 1291 O O . ARG A 1 167 ? 16.228 -9.393 12.717 1.00 62.78 167 ARG A O 1
ATOM 1298 N N . GLY A 1 168 ? 16.944 -7.267 12.865 1.00 57.78 168 GLY A N 1
ATOM 1299 C CA . GLY A 1 168 ? 18.007 -7.523 13.844 1.00 57.78 168 GLY A CA 1
ATOM 1300 C C . GLY A 1 168 ? 17.449 -7.972 15.195 1.00 57.78 168 GLY A C 1
ATOM 1301 O O . GLY A 1 168 ? 17.824 -9.028 15.696 1.00 57.78 168 GLY A O 1
ATOM 1302 N N . PHE A 1 169 ? 16.470 -7.229 15.719 1.00 56.56 169 PHE A N 1
ATOM 1303 C CA . PHE A 1 169 ? 15.780 -7.547 16.976 1.00 56.56 169 PHE A CA 1
ATOM 1304 C C . PHE A 1 169 ? 15.009 -8.882 16.938 1.00 56.56 169 PHE A C 1
ATOM 1306 O O . PHE A 1 169 ? 14.806 -9.497 17.978 1.00 56.56 169 PHE A O 1
ATOM 1313 N N . ASN A 1 170 ? 14.623 -9.362 15.749 1.00 54.00 170 ASN A N 1
ATOM 1314 C CA . ASN A 1 170 ? 13.884 -10.616 15.546 1.00 54.00 170 ASN A CA 1
ATOM 1315 C C . ASN A 1 170 ? 14.757 -11.751 14.960 1.00 54.00 170 ASN A C 1
ATOM 1317 O O . ASN A 1 170 ? 14.297 -12.557 14.149 1.00 54.00 170 ASN A O 1
ATOM 1321 N N . GLY A 1 171 ? 16.038 -11.816 15.339 1.00 54.94 171 GLY A N 1
ATOM 1322 C CA . GLY A 1 171 ? 16.903 -12.968 15.046 1.00 54.94 171 GLY A CA 1
ATOM 1323 C C . GLY A 1 171 ? 17.333 -13.124 13.580 1.00 54.94 171 GLY A C 1
ATOM 1324 O O . GLY A 1 171 ? 17.698 -14.222 13.158 1.00 54.94 171 GLY A O 1
ATOM 1325 N N . GLY A 1 172 ? 17.281 -12.056 12.781 1.00 53.38 172 GLY A N 1
ATOM 1326 C CA . GLY A 1 172 ? 17.916 -11.959 11.461 1.00 53.38 172 GLY A CA 1
ATOM 1327 C C . GLY A 1 172 ? 17.190 -12.624 10.282 1.00 53.38 172 GLY A C 1
ATOM 1328 O O . GLY A 1 172 ? 17.464 -12.270 9.139 1.00 53.38 172 GLY A O 1
ATOM 1329 N N . LYS A 1 173 ? 16.270 -13.566 10.525 1.00 48.00 173 LYS A N 1
ATOM 1330 C CA . LYS A 1 173 ? 15.799 -14.539 9.512 1.00 48.00 173 LYS A CA 1
ATOM 1331 C C . LYS A 1 173 ? 14.518 -14.173 8.743 1.00 48.00 173 LYS A C 1
ATOM 1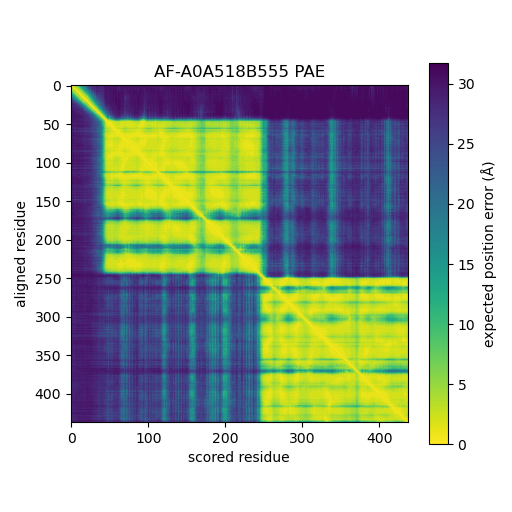333 O O . LYS A 1 173 ? 14.122 -14.933 7.866 1.00 48.00 173 LYS A O 1
ATOM 1338 N N . ALA A 1 174 ? 13.843 -13.068 9.066 1.00 54.03 174 ALA A N 1
ATOM 1339 C CA . ALA A 1 174 ? 12.515 -12.759 8.521 1.00 54.03 174 ALA A CA 1
ATOM 1340 C C . ALA A 1 174 ? 12.511 -11.615 7.489 1.00 54.03 174 ALA A C 1
ATOM 1342 O O . ALA A 1 174 ? 12.974 -10.508 7.773 1.00 54.03 174 ALA A O 1
ATOM 1343 N N . GLU A 1 175 ? 11.859 -11.839 6.343 1.00 65.19 175 GLU A N 1
ATOM 1344 C CA . GLU A 1 175 ? 11.405 -10.791 5.412 1.00 65.19 175 GLU A CA 1
ATOM 1345 C C . GLU A 1 175 ? 10.174 -10.067 5.986 1.00 65.19 175 GLU A C 1
ATOM 1347 O O . GLU A 1 175 ? 9.055 -10.173 5.483 1.00 65.19 175 GLU A O 1
ATOM 1352 N N . TYR A 1 176 ? 10.366 -9.381 7.114 1.00 70.12 176 TYR A N 1
ATOM 1353 C CA . TYR A 1 176 ? 9.276 -8.916 7.975 1.00 70.12 176 TYR A CA 1
ATOM 1354 C C . TYR A 1 176 ? 8.252 -8.036 7.235 1.00 70.12 176 TYR A C 1
ATOM 1356 O O . TYR A 1 176 ? 7.052 -8.229 7.401 1.00 70.12 176 TYR A O 1
ATOM 1364 N N . PHE A 1 177 ? 8.703 -7.147 6.342 1.00 70.50 177 PHE A N 1
ATOM 1365 C CA . PHE A 1 177 ? 7.814 -6.294 5.544 1.00 70.50 177 PHE A CA 1
ATOM 1366 C C . PHE A 1 177 ? 6.946 -7.085 4.547 1.00 70.50 177 PHE A C 1
ATOM 1368 O O . PHE A 1 177 ? 5.748 -6.828 4.449 1.00 70.50 177 PHE A O 1
ATOM 1375 N N . GLU A 1 178 ? 7.493 -8.087 3.850 1.00 72.00 178 GLU A N 1
ATOM 1376 C CA . GLU A 1 178 ? 6.698 -8.926 2.937 1.00 72.00 178 GLU A CA 1
ATOM 1377 C C . GLU A 1 178 ? 5.720 -9.822 3.717 1.00 72.00 178 GLU A C 1
ATOM 1379 O O . GLU A 1 178 ? 4.571 -9.995 3.301 1.00 72.00 178 GLU A O 1
ATOM 1384 N N . ARG A 1 179 ? 6.106 -10.299 4.913 1.00 77.31 179 ARG A N 1
ATOM 1385 C CA . ARG A 1 179 ? 5.166 -10.966 5.833 1.00 77.31 179 ARG A CA 1
ATOM 1386 C C . ARG A 1 179 ? 4.063 -10.010 6.301 1.00 77.31 179 ARG A C 1
ATOM 1388 O O . ARG A 1 179 ? 2.901 -10.395 6.276 1.00 77.31 179 ARG A O 1
ATOM 1395 N N . GLN A 1 180 ? 4.364 -8.757 6.642 1.00 81.06 180 GLN A N 1
ATOM 1396 C CA . GLN A 1 180 ? 3.335 -7.764 6.983 1.00 81.06 180 GLN A CA 1
ATOM 1397 C C . GLN A 1 180 ? 2.398 -7.449 5.805 1.00 81.06 180 GLN A C 1
ATOM 1399 O O . GLN A 1 180 ? 1.192 -7.325 6.021 1.00 81.06 180 GLN A O 1
ATOM 1404 N N . LYS A 1 181 ? 2.890 -7.379 4.557 1.00 78.88 181 LYS A N 1
ATOM 1405 C CA . LYS A 1 181 ? 2.013 -7.270 3.371 1.00 78.88 181 LYS A CA 1
ATOM 1406 C C . LYS A 1 181 ? 1.076 -8.472 3.262 1.00 78.88 181 LYS A C 1
ATOM 1408 O O . LYS A 1 181 ? -0.125 -8.282 3.084 1.00 78.88 181 LYS A O 1
ATOM 1413 N N . LEU A 1 182 ? 1.603 -9.692 3.407 1.00 78.31 182 LEU A N 1
ATOM 1414 C CA . LEU A 1 182 ? 0.801 -10.919 3.394 1.00 78.31 182 LEU A CA 1
ATOM 1415 C C . LEU A 1 182 ? -0.274 -10.895 4.488 1.00 78.31 182 LEU A C 1
ATOM 1417 O O . LEU A 1 182 ? -1.418 -11.244 4.210 1.00 78.31 182 LEU A O 1
ATOM 1421 N N . TYR A 1 183 ? 0.055 -10.466 5.707 1.00 87.00 183 TYR A N 1
ATOM 1422 C CA . TYR A 1 183 ? -0.892 -10.451 6.825 1.00 87.00 183 TYR A CA 1
ATOM 1423 C C . TYR A 1 183 ? -1.932 -9.330 6.696 1.00 87.00 183 TYR A C 1
ATOM 1425 O O . TYR A 1 183 ? -3.108 -9.613 6.885 1.00 87.00 183 TYR A O 1
ATOM 1433 N N . ASN A 1 184 ? -1.579 -8.126 6.229 1.00 87.38 184 ASN A N 1
ATOM 1434 C CA . ASN A 1 184 ? -2.569 -7.099 5.865 1.00 87.38 184 ASN A CA 1
ATOM 1435 C C . ASN A 1 184 ? -3.502 -7.575 4.729 1.00 87.38 184 ASN A C 1
ATOM 1437 O O . ASN A 1 184 ? -4.717 -7.421 4.822 1.00 87.38 184 ASN A O 1
ATOM 1441 N N . ALA A 1 185 ? -2.974 -8.243 3.697 1.00 78.94 185 ALA A N 1
ATOM 1442 C CA . ALA A 1 185 ? -3.780 -8.855 2.631 1.00 78.94 185 ALA A CA 1
ATOM 1443 C C . ALA A 1 185 ? -4.591 -10.087 3.095 1.00 78.94 185 ALA A C 1
ATOM 1445 O O . ALA A 1 185 ? -5.456 -10.585 2.372 1.00 78.94 185 ALA A O 1
ATOM 1446 N N . SER A 1 186 ? -4.304 -10.616 4.285 1.00 84.00 186 SER A N 1
ATOM 1447 C CA . SER A 1 186 ? -5.055 -11.702 4.930 1.00 84.00 186 SER A CA 1
ATOM 1448 C C . SER A 1 186 ? -6.149 -11.131 5.835 1.00 84.00 186 SER A C 1
ATOM 1450 O O . SER A 1 186 ? -7.293 -11.570 5.748 1.00 84.00 186 SER A O 1
ATOM 1452 N N . ALA A 1 187 ? -5.841 -10.061 6.576 1.00 90.25 187 ALA A N 1
ATOM 1453 C CA . ALA A 1 187 ? -6.803 -9.239 7.299 1.00 90.25 187 ALA A CA 1
ATOM 1454 C C . ALA A 1 187 ? -7.878 -8.701 6.351 1.00 90.25 187 ALA A C 1
ATOM 1456 O O . ALA A 1 187 ? -9.049 -8.968 6.573 1.00 90.25 187 ALA A O 1
ATOM 1457 N N . HIS A 1 188 ? -7.501 -8.061 5.238 1.00 84.19 188 HIS A N 1
ATOM 1458 C CA . HIS A 1 188 ? -8.440 -7.530 4.239 1.00 84.19 188 HIS A CA 1
ATOM 1459 C C . HIS A 1 188 ? -9.487 -8.560 3.782 1.00 84.19 188 HIS A C 1
ATOM 1461 O O . HIS A 1 188 ? -10.663 -8.234 3.674 1.00 84.19 188 HIS A O 1
ATOM 1467 N N . ARG A 1 189 ? -9.087 -9.819 3.547 1.00 77.94 189 ARG A N 1
ATOM 1468 C CA . ARG A 1 189 ? -10.023 -10.894 3.169 1.00 77.94 189 ARG A CA 1
ATOM 1469 C C . ARG A 1 189 ? -11.043 -11.185 4.274 1.00 77.94 189 ARG A C 1
ATOM 1471 O O . ARG A 1 189 ? -12.215 -11.365 3.978 1.00 77.94 189 ARG A O 1
ATOM 1478 N N . VAL A 1 190 ? -10.620 -11.178 5.539 1.00 86.38 190 VAL A N 1
ATOM 1479 C CA . VAL A 1 190 ? -11.545 -11.272 6.679 1.00 86.38 190 VAL A CA 1
ATOM 1480 C C . VAL A 1 190 ? -12.425 -10.024 6.782 1.00 86.38 190 VAL A C 1
ATOM 1482 O O . VAL A 1 190 ? -13.626 -10.157 6.957 1.00 86.38 190 VAL A O 1
ATOM 1485 N N . LEU A 1 191 ? -11.863 -8.824 6.650 1.00 87.50 191 LEU A N 1
ATOM 1486 C CA . LEU A 1 191 ? -12.581 -7.561 6.853 1.00 87.50 191 LEU A CA 1
ATOM 1487 C C . LEU A 1 191 ? -13.665 -7.318 5.795 1.00 87.50 191 LEU A C 1
ATOM 1489 O O . LEU A 1 191 ? -14.740 -6.851 6.155 1.00 87.50 191 LEU A O 1
ATOM 1493 N N . VAL A 1 192 ? -13.433 -7.697 4.534 1.00 79.12 192 VAL A N 1
ATOM 1494 C CA . VAL A 1 192 ? -14.458 -7.653 3.475 1.00 79.12 192 VAL A CA 1
ATOM 1495 C C . VAL A 1 192 ? -15.596 -8.630 3.772 1.00 79.12 192 VAL A C 1
ATOM 1497 O O . VAL A 1 192 ? -16.754 -8.218 3.837 1.00 79.12 192 VAL A O 1
ATOM 1500 N N . ASP A 1 193 ? -15.280 -9.903 4.030 1.00 79.25 193 ASP A N 1
ATOM 1501 C CA . ASP A 1 193 ? -16.289 -10.931 4.325 1.00 79.25 193 ASP A CA 1
ATOM 1502 C C . ASP A 1 193 ? -17.098 -10.601 5.594 1.00 79.25 193 ASP A C 1
ATOM 1504 O O . ASP A 1 193 ? -18.305 -10.833 5.657 1.00 79.25 193 ASP A O 1
ATOM 1508 N N . GLU A 1 194 ? -16.436 -10.040 6.608 1.00 89.19 194 GLU A N 1
ATOM 1509 C CA . GLU A 1 194 ? -17.047 -9.614 7.868 1.00 89.19 194 GLU A CA 1
ATOM 1510 C C . GLU A 1 194 ? -17.585 -8.166 7.831 1.00 89.19 194 GLU A C 1
ATOM 1512 O O . GLU A 1 194 ? -18.102 -7.684 8.842 1.00 89.19 194 GLU A O 1
ATOM 1517 N N . LYS A 1 195 ? -17.517 -7.471 6.690 1.00 88.44 195 LYS A N 1
ATOM 1518 C CA . LYS A 1 195 ? -18.019 -6.098 6.497 1.00 88.44 195 LYS A CA 1
ATOM 1519 C C . LYS A 1 195 ? -17.514 -5.084 7.536 1.00 88.44 195 LYS A C 1
ATOM 1521 O O . LYS A 1 195 ? -18.276 -4.245 8.011 1.00 88.44 195 LYS A O 1
ATOM 1526 N N . ILE A 1 196 ? -16.234 -5.166 7.895 1.00 94.75 196 ILE A N 1
ATOM 1527 C CA . ILE A 1 196 ? -15.594 -4.281 8.874 1.00 94.75 196 ILE A CA 1
ATOM 1528 C C . ILE A 1 196 ? -14.789 -3.187 8.153 1.00 94.75 196 ILE A C 1
ATOM 1530 O O . ILE A 1 196 ? -13.855 -3.518 7.418 1.00 94.75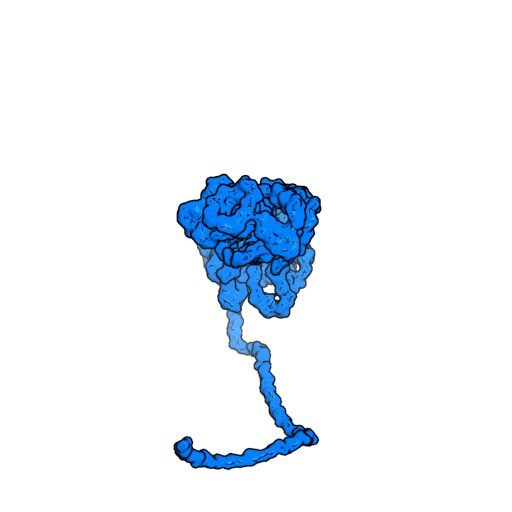 196 ILE A O 1
ATOM 1534 N N . PRO A 1 197 ? -15.089 -1.897 8.385 1.00 92.19 197 PRO A N 1
ATOM 1535 C CA . PRO A 1 197 ? -14.259 -0.784 7.942 1.00 92.19 197 PRO A CA 1
ATOM 1536 C C . PRO A 1 197 ? -12.793 -0.899 8.372 1.00 92.19 197 PRO A C 1
ATOM 1538 O O . PRO A 1 197 ? -12.480 -1.228 9.518 1.00 92.19 197 PRO A O 1
ATOM 1541 N N . CYS A 1 198 ? -11.879 -0.573 7.461 1.00 91.25 198 CYS A N 1
ATOM 1542 C CA . CYS A 1 198 ? -10.440 -0.565 7.720 1.00 91.25 198 CYS A CA 1
ATOM 1543 C C . CYS A 1 198 ? -9.894 0.873 7.776 1.00 91.25 198 CYS A C 1
ATOM 1545 O O . CYS A 1 198 ? -10.321 1.741 7.026 1.00 91.25 198 CYS A O 1
ATOM 1547 N N . ILE A 1 199 ? -8.913 1.142 8.631 1.00 93.19 199 ILE A N 1
ATOM 1548 C CA . ILE A 1 199 ? -8.148 2.388 8.661 1.00 93.19 199 ILE A CA 1
ATOM 1549 C C . ILE A 1 199 ? -6.767 2.067 8.089 1.00 93.19 199 ILE A C 1
ATOM 1551 O O . ILE A 1 199 ? -5.927 1.470 8.765 1.00 93.19 199 ILE A O 1
ATOM 1555 N N . ASP A 1 200 ? -6.522 2.442 6.833 1.00 84.75 200 ASP A N 1
ATOM 1556 C CA . ASP A 1 200 ? -5.288 2.100 6.116 1.00 84.75 200 ASP A CA 1
ATOM 1557 C C . ASP A 1 200 ? -4.073 2.919 6.582 1.00 84.75 200 ASP A C 1
ATOM 1559 O O . ASP A 1 200 ? -3.610 3.880 5.957 1.00 84.75 200 ASP A O 1
ATOM 1563 N N . LEU A 1 201 ? -3.535 2.505 7.727 1.00 87.38 201 LEU A N 1
ATOM 1564 C CA . LEU A 1 201 ? -2.288 3.016 8.281 1.00 87.38 201 LEU A CA 1
ATOM 1565 C C . LEU A 1 201 ? -1.062 2.522 7.491 1.00 87.38 201 LEU A C 1
ATOM 1567 O O . LEU A 1 201 ? -0.001 3.143 7.577 1.00 87.38 201 LEU A O 1
ATOM 1571 N N . LEU A 1 202 ? -1.193 1.451 6.693 1.00 81.75 202 LEU A N 1
ATOM 1572 C CA . LEU A 1 202 ? -0.114 0.905 5.868 1.00 81.75 202 LEU A CA 1
ATOM 1573 C C . LEU A 1 202 ? 0.287 1.919 4.789 1.00 81.75 202 LEU A C 1
ATOM 1575 O O . LEU A 1 202 ? 1.414 2.421 4.812 1.00 81.75 202 LEU A O 1
ATOM 1579 N N . HIS A 1 203 ? -0.630 2.283 3.889 1.00 73.25 203 HIS A N 1
ATOM 1580 C CA . HIS A 1 203 ? -0.349 3.261 2.834 1.00 73.25 203 HIS A CA 1
ATOM 1581 C C . HIS A 1 203 ? -0.227 4.692 3.371 1.00 73.25 203 HIS A C 1
ATOM 1583 O O . HIS A 1 203 ? 0.504 5.483 2.782 1.00 73.25 203 HIS A O 1
ATOM 1589 N N . THR A 1 204 ? -0.827 5.013 4.525 1.00 73.81 204 THR A N 1
ATOM 1590 C CA . THR A 1 204 ? -0.551 6.279 5.239 1.00 73.81 204 THR A CA 1
ATOM 1591 C C . THR A 1 204 ? 0.921 6.380 5.677 1.00 73.81 204 THR A C 1
ATOM 1593 O O . THR A 1 204 ? 1.496 7.467 5.677 1.00 73.81 204 THR A O 1
ATOM 1596 N N . SER A 1 205 ? 1.566 5.254 6.006 1.00 70.25 205 SER A N 1
ATOM 1597 C CA . SER A 1 205 ? 2.966 5.219 6.459 1.00 70.25 205 SER A CA 1
ATOM 1598 C C . SER A 1 205 ? 3.989 5.173 5.316 1.00 70.25 205 SER A C 1
ATOM 1600 O O . SER A 1 205 ? 5.083 5.727 5.445 1.00 70.25 205 SER A O 1
ATOM 1602 N N . LEU A 1 206 ? 3.667 4.520 4.190 1.00 64.94 206 LEU A N 1
ATOM 1603 C CA . LEU A 1 206 ? 4.621 4.264 3.097 1.00 64.94 206 LEU A CA 1
ATOM 1604 C C . LEU A 1 206 ? 5.338 5.519 2.540 1.00 64.94 206 LEU A C 1
ATOM 1606 O O . LEU A 1 206 ? 6.561 5.446 2.388 1.00 64.94 206 LEU A O 1
ATOM 1610 N N . PRO A 1 207 ? 4.678 6.673 2.288 1.00 52.16 207 PRO A N 1
ATOM 1611 C CA . PRO A 1 207 ? 5.338 7.878 1.765 1.00 52.16 207 PRO A CA 1
ATOM 1612 C C . PRO A 1 207 ? 6.434 8.452 2.671 1.00 52.16 207 PRO A C 1
ATOM 1614 O O . PRO A 1 207 ? 7.278 9.217 2.206 1.00 52.16 207 PRO A O 1
ATOM 1617 N N . HIS A 1 208 ? 6.425 8.089 3.954 1.00 51.62 208 HIS A N 1
ATOM 1618 C CA . HIS A 1 208 ? 7.296 8.651 4.979 1.00 51.62 208 HIS A CA 1
ATOM 1619 C C . HIS A 1 208 ? 8.263 7.622 5.582 1.00 51.62 208 HIS A C 1
ATOM 1621 O O . HIS A 1 208 ? 8.944 7.954 6.543 1.00 51.62 208 HIS A O 1
ATOM 1627 N N . ILE A 1 209 ? 8.360 6.393 5.057 1.00 55.41 209 ILE A N 1
ATOM 1628 C CA . ILE A 1 209 ? 8.981 5.234 5.740 1.00 55.41 209 ILE A CA 1
ATOM 1629 C C . ILE A 1 209 ? 10.402 5.462 6.320 1.00 55.41 209 ILE A C 1
ATOM 1631 O O . ILE A 1 209 ? 10.746 4.870 7.339 1.00 55.41 209 ILE A O 1
ATOM 1635 N N . SER A 1 210 ? 11.210 6.360 5.743 1.00 49.16 210 SER A N 1
ATOM 1636 C CA . SER A 1 210 ? 12.545 6.748 6.248 1.00 49.16 210 SER A CA 1
ATOM 1637 C C . SER A 1 210 ? 12.549 7.823 7.352 1.00 49.16 210 SER A C 1
ATOM 1639 O O . SER A 1 210 ? 13.560 8.009 8.021 1.00 49.16 210 SER A O 1
ATOM 1641 N N . GLN A 1 211 ? 11.433 8.527 7.542 1.00 51.34 211 GLN A N 1
ATOM 1642 C CA . GLN A 1 211 ? 11.151 9.500 8.611 1.00 51.34 211 GLN A CA 1
ATOM 1643 C C . GLN A 1 211 ? 10.170 8.939 9.660 1.00 51.34 211 GLN A C 1
ATOM 1645 O O . GLN A 1 211 ? 9.971 9.530 10.723 1.00 51.34 211 GLN A O 1
ATOM 1650 N N . VAL A 1 212 ? 9.525 7.811 9.346 1.00 57.34 212 VAL A N 1
ATOM 1651 C CA . VAL A 1 212 ? 8.521 7.140 10.180 1.00 57.34 212 VAL A CA 1
ATOM 1652 C C . VAL A 1 212 ? 9.129 6.537 11.439 1.00 57.34 212 VAL A C 1
ATOM 1654 O O . VAL A 1 212 ? 8.443 6.474 12.452 1.00 57.34 212 VAL A O 1
ATOM 1657 N N . TYR A 1 213 ? 10.413 6.180 11.411 1.00 63.88 213 TYR A N 1
ATOM 1658 C CA . TYR A 1 213 ? 11.125 5.562 12.526 1.00 63.88 213 TYR A CA 1
ATOM 1659 C C . TYR A 1 213 ? 12.164 6.489 13.151 1.00 63.88 213 TYR A C 1
ATOM 1661 O O . TYR A 1 213 ? 12.715 7.380 12.502 1.00 63.88 213 TYR A O 1
ATOM 1669 N N . ARG A 1 214 ? 12.412 6.287 14.444 1.00 63.00 214 ARG A N 1
ATOM 1670 C CA . ARG A 1 214 ? 13.484 6.963 15.182 1.00 63.00 214 ARG A CA 1
ATOM 1671 C C . ARG A 1 214 ? 14.856 6.417 14.735 1.00 63.00 214 ARG A C 1
ATOM 1673 O O . ARG A 1 214 ? 14.952 5.239 14.393 1.00 63.00 214 ARG A O 1
ATOM 1680 N N . PRO A 1 215 ? 15.934 7.225 14.733 1.00 64.56 215 PRO A N 1
ATOM 1681 C CA . PRO A 1 215 ? 17.262 6.739 14.357 1.00 64.56 215 PRO A CA 1
ATOM 1682 C C . PRO A 1 215 ? 17.706 5.548 15.220 1.00 64.56 215 PRO A C 1
ATOM 1684 O O . PRO A 1 215 ? 17.677 5.629 16.444 1.00 64.56 215 PRO A O 1
ATOM 1687 N N . ASN A 1 216 ? 18.135 4.462 14.569 1.00 65.69 216 ASN A N 1
ATOM 1688 C CA . ASN A 1 216 ? 18.568 3.197 15.185 1.00 65.69 216 ASN A CA 1
ATOM 1689 C C . ASN A 1 216 ? 17.521 2.484 16.075 1.00 65.69 216 ASN A C 1
ATOM 1691 O O . ASN A 1 216 ? 17.881 1.612 16.863 1.00 65.69 216 ASN A O 1
ATOM 1695 N N . ASP A 1 217 ? 16.235 2.802 15.923 1.00 66.56 217 ASP A N 1
ATOM 1696 C CA . ASP A 1 217 ? 15.132 2.278 16.736 1.00 66.56 217 ASP A CA 1
ATOM 1697 C C . ASP A 1 217 ? 13.959 1.854 15.823 1.00 66.56 217 ASP A C 1
ATOM 1699 O O . ASP A 1 217 ? 13.777 2.373 14.720 1.00 66.56 217 ASP A O 1
ATOM 1703 N N . TYR A 1 218 ? 13.179 0.862 16.253 1.00 68.12 218 TYR A N 1
ATOM 1704 C CA . TYR A 1 218 ? 11.989 0.377 15.544 1.00 68.12 218 TYR A CA 1
ATOM 1705 C C . TYR A 1 218 ? 10.691 1.048 16.023 1.00 68.12 218 TYR A C 1
ATOM 1707 O O . TYR A 1 218 ? 9.621 0.756 15.488 1.00 68.12 218 TYR A O 1
ATOM 1715 N N . HIS A 1 219 ? 10.752 1.958 17.000 1.00 75.06 219 HIS A N 1
ATOM 1716 C CA . HIS A 1 219 ? 9.613 2.785 17.391 1.00 75.06 219 HIS A CA 1
ATOM 1717 C C . HIS A 1 219 ? 9.414 3.982 16.458 1.00 75.06 219 HIS A C 1
ATOM 1719 O O . HIS A 1 219 ? 10.351 4.570 15.909 1.00 75.06 219 HIS A O 1
ATOM 1725 N N . LEU A 1 220 ? 8.147 4.366 16.318 1.00 76.50 220 LEU A N 1
ATOM 1726 C CA . LEU A 1 220 ? 7.720 5.450 15.447 1.00 76.50 220 LEU A CA 1
ATOM 1727 C C . LEU A 1 220 ? 8.220 6.824 15.930 1.00 76.50 220 LEU A C 1
ATOM 1729 O O . LEU A 1 220 ? 8.333 7.103 17.132 1.00 76.50 220 LEU A O 1
ATOM 1733 N N . SER A 1 221 ? 8.502 7.707 14.974 1.00 80.62 221 SER A N 1
ATOM 1734 C CA . SER A 1 221 ? 8.828 9.107 15.235 1.00 80.62 221 SER A CA 1
ATOM 1735 C C . SER A 1 221 ? 7.577 9.877 15.700 1.00 80.62 221 SER A C 1
ATOM 1737 O O . SER A 1 221 ? 6.460 9.533 15.302 1.00 80.62 221 SER A O 1
ATOM 1739 N N . PRO A 1 222 ? 7.714 10.942 16.517 1.00 83.62 222 PRO A N 1
ATOM 1740 C CA . PRO A 1 222 ? 6.561 11.715 16.991 1.00 83.62 222 PRO A CA 1
ATOM 1741 C C . PRO A 1 222 ? 5.698 12.294 15.859 1.00 83.62 222 PRO A C 1
ATOM 1743 O O . PRO A 1 222 ? 4.477 12.351 15.985 1.00 83.62 222 PRO A O 1
ATOM 1746 N N . ALA A 1 223 ? 6.318 12.670 14.735 1.00 80.50 223 ALA A N 1
ATOM 1747 C CA . ALA A 1 223 ? 5.609 13.159 13.556 1.00 80.50 223 ALA A CA 1
ATOM 1748 C C . ALA A 1 223 ? 4.762 12.057 12.897 1.00 80.50 223 ALA A C 1
ATOM 1750 O O . ALA A 1 223 ? 3.596 12.289 12.587 1.00 80.50 223 ALA A O 1
ATOM 1751 N N . ALA A 1 224 ? 5.306 10.845 12.744 1.00 81.50 224 ALA A N 1
ATOM 1752 C CA . ALA A 1 224 ? 4.554 9.716 12.204 1.00 81.50 224 ALA A CA 1
ATOM 1753 C C . ALA A 1 224 ? 3.406 9.296 13.127 1.00 81.50 224 ALA A C 1
ATOM 1755 O O . ALA A 1 224 ? 2.293 9.086 12.650 1.00 81.50 224 ALA A O 1
ATOM 1756 N N . LEU A 1 225 ? 3.636 9.263 14.444 1.00 87.31 225 LEU A N 1
ATOM 1757 C CA . LEU A 1 225 ? 2.583 9.010 15.431 1.00 87.31 225 LEU A CA 1
ATOM 1758 C C . LEU A 1 225 ? 1.439 10.027 15.330 1.00 87.31 225 LEU A C 1
ATOM 1760 O O . LEU A 1 225 ? 0.281 9.622 15.371 1.00 87.31 225 LEU A O 1
ATOM 1764 N N . GLN A 1 226 ? 1.733 11.316 15.126 1.00 87.31 226 GLN A N 1
ATOM 1765 C CA . GLN A 1 226 ? 0.694 12.333 14.929 1.00 87.31 226 GLN A CA 1
ATOM 1766 C C . GLN A 1 226 ? -0.049 12.167 13.588 1.00 87.31 226 GLN A C 1
ATOM 1768 O O . GLN A 1 226 ? -1.262 12.360 13.536 1.00 87.31 226 GLN A O 1
ATOM 1773 N N . THR A 1 227 ? 0.636 11.758 12.514 1.00 85.69 227 THR A N 1
ATOM 1774 C CA . THR A 1 227 ? -0.000 11.453 11.217 1.00 85.69 227 THR A CA 1
ATOM 1775 C C . THR A 1 227 ? -0.951 10.257 11.312 1.00 85.69 227 THR A C 1
ATOM 1777 O O . THR A 1 227 ? -2.087 10.347 10.844 1.00 85.69 227 THR A O 1
ATOM 1780 N N . LEU A 1 228 ? -0.533 9.160 11.959 1.00 89.56 228 LEU A N 1
ATOM 1781 C CA . LEU A 1 228 ? -1.413 8.013 12.219 1.00 89.56 228 LEU A CA 1
ATOM 1782 C C . LEU A 1 228 ? -2.600 8.424 13.095 1.00 89.56 228 LEU A C 1
ATOM 1784 O O . LEU A 1 228 ? -3.740 8.089 12.783 1.00 89.56 228 LEU A O 1
ATOM 1788 N N . ALA A 1 229 ? -2.342 9.198 14.149 1.00 93.69 229 ALA A N 1
ATOM 1789 C CA . ALA A 1 229 ? -3.368 9.639 15.081 1.00 93.69 229 ALA A CA 1
ATOM 1790 C C . ALA A 1 229 ? -4.457 10.486 14.425 1.00 93.69 229 ALA A C 1
ATOM 1792 O O . ALA A 1 229 ? -5.626 10.252 14.694 1.00 93.69 229 ALA A O 1
ATOM 1793 N N . ARG A 1 230 ? -4.108 11.397 13.508 1.00 89.19 230 ARG A N 1
ATOM 1794 C CA . ARG A 1 230 ? -5.096 12.154 12.717 1.00 89.19 230 ARG A CA 1
ATOM 1795 C C . ARG A 1 230 ? -5.970 11.253 11.858 1.00 89.19 230 ARG A C 1
ATOM 1797 O O . ARG A 1 230 ? -7.177 11.458 11.786 1.00 89.19 230 ARG A O 1
ATOM 1804 N N . LYS A 1 231 ? -5.375 10.239 11.221 1.00 89.69 231 LYS A N 1
ATOM 1805 C CA . LYS A 1 231 ? -6.111 9.288 10.379 1.00 89.69 231 LYS A CA 1
ATOM 1806 C C . LYS A 1 231 ? -7.043 8.390 11.204 1.00 89.69 231 LYS A C 1
ATOM 1808 O O . LYS A 1 231 ? -8.137 8.088 10.735 1.00 89.69 231 LYS A O 1
ATOM 1813 N N . VAL A 1 232 ? -6.639 8.015 12.421 1.00 97.00 232 VAL A N 1
ATOM 1814 C CA . VAL A 1 232 ? -7.473 7.277 13.388 1.00 97.00 232 VAL A CA 1
ATOM 1815 C C . VAL A 1 232 ? -8.566 8.171 13.988 1.00 97.00 232 VAL A C 1
ATOM 1817 O O . VAL A 1 232 ? -9.718 7.761 14.020 1.00 97.00 232 VAL A O 1
ATOM 1820 N N . ALA A 1 233 ? -8.246 9.402 14.392 1.00 96.50 233 ALA A N 1
ATOM 1821 C CA . ALA A 1 233 ? -9.199 10.360 14.954 1.00 96.50 233 ALA A CA 1
ATOM 1822 C C . ALA A 1 233 ? -10.324 10.703 13.965 1.00 96.50 233 ALA A C 1
ATOM 1824 O O . ALA A 1 233 ? -11.497 10.568 14.296 1.00 96.50 233 ALA A O 1
ATOM 1825 N N . TYR A 1 234 ? -9.970 11.017 12.715 1.00 89.12 234 TYR A N 1
ATOM 1826 C CA . TYR A 1 234 ? -10.940 11.237 11.639 1.00 89.12 234 TYR A CA 1
ATOM 1827 C C . TYR A 1 234 ? -11.860 10.022 11.417 1.00 89.12 234 TYR A C 1
ATOM 1829 O O . TYR A 1 234 ? -13.055 10.180 11.196 1.00 89.12 234 TYR A O 1
ATOM 1837 N N . ALA A 1 235 ? -11.317 8.802 11.499 1.00 94.38 235 ALA A N 1
ATOM 1838 C CA . ALA A 1 235 ? -12.098 7.573 11.363 1.00 94.38 235 ALA A CA 1
ATOM 1839 C C . ALA A 1 235 ? -13.042 7.320 12.557 1.00 94.38 235 ALA A C 1
ATOM 1841 O O . ALA A 1 235 ? -14.098 6.729 12.365 1.00 94.38 235 ALA A O 1
ATOM 1842 N N . ILE A 1 236 ? -12.684 7.781 13.762 1.00 98.00 236 ILE A N 1
ATOM 1843 C CA . ILE A 1 236 ? -13.534 7.721 14.963 1.00 98.00 236 ILE A CA 1
ATOM 1844 C C . ILE A 1 236 ? -14.673 8.753 14.891 1.00 98.00 236 ILE A C 1
ATOM 1846 O O . ILE A 1 236 ? -15.797 8.429 15.258 1.00 98.00 236 ILE A O 1
ATOM 1850 N N . GLU A 1 237 ? -14.413 9.973 14.406 1.00 93.75 237 GLU A N 1
ATOM 1851 C CA . GLU A 1 237 ? -15.458 11.002 14.223 1.00 93.75 237 GLU A CA 1
ATOM 1852 C C . GLU A 1 237 ? -16.407 10.703 13.055 1.00 93.75 237 GLU A C 1
ATOM 1854 O O . GLU A 1 237 ? -17.553 11.157 13.054 1.00 93.75 237 GLU A O 1
ATOM 1859 N N . HIS A 1 238 ? -15.930 9.989 12.032 1.00 90.19 238 HIS A N 1
ATOM 1860 C CA . HIS A 1 238 ? -16.650 9.790 10.773 1.00 90.19 238 HIS A CA 1
ATOM 1861 C C . HIS A 1 238 ? -16.610 8.321 10.301 1.00 90.19 238 HIS A C 1
ATOM 1863 O O . HIS A 1 238 ? -16.163 8.060 9.176 1.00 90.19 238 HIS A O 1
ATOM 1869 N N . PRO A 1 239 ? -17.066 7.345 11.114 1.00 91.06 239 PRO A N 1
ATOM 1870 C CA . PRO A 1 239 ? -16.942 5.918 10.805 1.00 91.06 239 PRO A CA 1
ATOM 1871 C C . PRO A 1 239 ? -17.623 5.525 9.486 1.00 91.06 239 PRO A C 1
ATOM 1873 O O . PRO A 1 239 ? -17.074 4.718 8.742 1.00 91.06 239 PRO A O 1
ATOM 1876 N N . ASP A 1 240 ? -18.738 6.166 9.126 1.00 86.31 240 ASP A N 1
ATOM 1877 C CA . ASP A 1 240 ? -19.458 5.927 7.862 1.00 86.31 240 ASP A CA 1
ATOM 1878 C C . ASP A 1 240 ? -18.651 6.311 6.605 1.00 86.31 240 ASP A C 1
ATOM 1880 O O . ASP A 1 240 ? -18.973 5.891 5.495 1.00 86.31 240 ASP A O 1
ATOM 1884 N N . THR A 1 241 ? -17.584 7.107 6.757 1.00 81.06 241 THR A N 1
ATOM 1885 C CA . THR A 1 241 ? -16.654 7.455 5.663 1.00 81.06 241 THR A CA 1
ATOM 1886 C C . THR A 1 241 ? -15.518 6.440 5.498 1.00 81.06 241 THR A C 1
ATOM 1888 O O . THR A 1 241 ? -14.719 6.534 4.561 1.00 81.06 241 THR A O 1
ATOM 1891 N N . VAL A 1 242 ? -15.413 5.472 6.411 1.00 80.88 242 VAL A N 1
ATOM 1892 C CA . VAL A 1 242 ? -14.338 4.483 6.451 1.00 80.88 242 VAL A CA 1
ATOM 1893 C C . VAL A 1 242 ? -14.760 3.263 5.633 1.00 80.88 242 VAL A C 1
ATOM 1895 O O . VAL A 1 242 ? -15.681 2.534 5.986 1.00 80.88 242 VAL A O 1
ATOM 1898 N N . SER A 1 243 ? -14.081 3.026 4.511 1.00 71.81 243 SER A N 1
ATOM 1899 C CA . SER A 1 243 ? -14.438 1.920 3.616 1.00 71.81 243 SER A CA 1
ATOM 1900 C C . SER A 1 243 ? -14.157 0.544 4.238 1.00 71.81 243 SER A C 1
ATOM 1902 O O . SER A 1 243 ? -13.068 0.300 4.772 1.00 71.81 243 SER A O 1
ATOM 1904 N N . ILE A 1 244 ? -15.114 -0.377 4.098 1.00 64.81 244 ILE A N 1
ATOM 1905 C CA . ILE A 1 244 ? -14.909 -1.830 4.253 1.00 64.81 244 ILE A CA 1
ATOM 1906 C C . ILE A 1 244 ? -13.889 -2.291 3.209 1.00 64.81 244 ILE A C 1
ATOM 1908 O O . ILE A 1 244 ? -12.851 -2.865 3.539 1.00 64.81 244 ILE A O 1
ATOM 1912 N N . ASP A 1 245 ? -14.143 -1.927 1.952 1.00 54.22 245 ASP A N 1
ATOM 1913 C CA . ASP A 1 245 ? -13.195 -2.055 0.858 1.00 54.22 245 ASP A CA 1
ATOM 1914 C C . ASP A 1 245 ? -12.098 -0.992 0.995 1.00 54.22 245 ASP A C 1
ATOM 1916 O O . ASP A 1 245 ? -12.040 -0.020 0.235 1.00 54.22 245 ASP A O 1
ATOM 1920 N N . HIS A 1 246 ? -11.153 -1.208 1.914 1.00 50.09 246 HIS A N 1
ATOM 1921 C CA . HIS A 1 246 ? -9.779 -0.727 1.719 1.00 50.09 246 HIS A CA 1
ATOM 1922 C C . HIS A 1 246 ? -9.060 -1.608 0.707 1.00 50.09 246 HIS A C 1
ATOM 1924 O O . HIS A 1 246 ? -8.009 -2.199 0.965 1.00 50.09 246 HIS A O 1
ATOM 1930 N N . ALA A 1 247 ? -9.691 -1.650 -0.463 1.00 39.88 247 ALA A N 1
ATOM 1931 C CA . ALA A 1 247 ? -9.241 -2.279 -1.671 1.00 39.88 247 ALA A CA 1
ATOM 1932 C C . ALA A 1 247 ? -7.720 -2.110 -1.827 1.00 39.88 247 ALA A C 1
ATOM 1934 O O . ALA A 1 247 ? -7.228 -0.984 -1.676 1.00 39.88 247 ALA A O 1
ATOM 1935 N N . PRO A 1 248 ? -6.967 -3.141 -2.272 1.00 44.94 248 PRO A N 1
ATOM 1936 C CA . PRO A 1 248 ? -5.854 -2.835 -3.165 1.00 44.94 248 PRO A CA 1
ATOM 1937 C C . PRO A 1 248 ? -6.491 -1.993 -4.273 1.00 44.94 248 PRO A C 1
ATOM 1939 O O . PRO A 1 248 ? -7.391 -2.514 -4.938 1.00 44.94 248 PRO A O 1
ATOM 1942 N N . SER A 1 249 ? -6.166 -0.685 -4.293 1.00 51.47 249 SER A N 1
ATOM 1943 C CA . SER A 1 249 ? -7.138 0.372 -4.649 1.00 51.47 249 SER A CA 1
ATOM 1944 C C . SER A 1 249 ? -7.898 0.043 -5.922 1.00 51.47 249 SER A C 1
ATOM 1946 O O . SER A 1 249 ? -7.299 -0.608 -6.766 1.00 51.47 249 SER A O 1
ATOM 1948 N N . GLU A 1 250 ? -9.152 0.501 -6.073 1.00 55.25 250 GLU A N 1
ATOM 1949 C CA . GLU A 1 250 ? -10.083 0.188 -7.189 1.00 55.25 250 GLU A CA 1
ATOM 1950 C C . GLU A 1 250 ? -9.381 -0.205 -8.504 1.00 55.25 250 GLU A C 1
ATOM 1952 O O . GLU A 1 250 ? -9.696 -1.229 -9.116 1.00 55.25 250 GLU A O 1
ATOM 1957 N N . PHE A 1 251 ? -8.361 0.579 -8.867 1.00 70.62 251 PHE A N 1
ATOM 1958 C CA . PHE A 1 251 ? -7.336 0.243 -9.847 1.00 70.62 251 PHE A CA 1
ATOM 1959 C C . PHE A 1 251 ? -5.983 -0.140 -9.221 1.00 70.62 251 PHE A C 1
ATOM 1961 O O . PHE A 1 251 ? -5.382 0.638 -8.477 1.00 70.62 251 PHE A O 1
ATOM 1968 N N . SER A 1 252 ? -5.444 -1.295 -9.608 1.00 79.31 252 SER A N 1
ATOM 1969 C CA . SER A 1 252 ? -4.020 -1.603 -9.473 1.00 79.31 252 SER A CA 1
ATOM 1970 C C . SER A 1 252 ? -3.218 -0.911 -10.578 1.00 79.31 252 SER A C 1
ATOM 1972 O O . SER A 1 252 ? -3.678 -0.801 -11.719 1.00 79.31 252 SER A O 1
ATOM 1974 N N . TYR A 1 253 ? -2.001 -0.474 -10.248 1.00 87.69 253 TYR A N 1
ATOM 1975 C CA . TYR A 1 253 ? -1.116 0.235 -11.172 1.00 87.69 253 TYR A CA 1
ATOM 1976 C C . TYR A 1 253 ? 0.140 -0.587 -11.464 1.00 87.69 253 TYR A C 1
ATOM 1978 O O . TYR A 1 253 ? 0.810 -1.067 -10.545 1.00 87.69 253 TYR A O 1
ATOM 1986 N N . TYR A 1 254 ? 0.474 -0.723 -12.746 1.00 93.25 254 TYR A N 1
ATOM 1987 C CA . TYR A 1 254 ? 1.604 -1.514 -13.226 1.00 93.25 254 TYR A CA 1
ATOM 1988 C C . TYR A 1 254 ? 2.546 -0.696 -14.109 1.00 93.25 254 TYR A C 1
ATOM 1990 O O . TYR A 1 254 ? 2.132 0.256 -14.768 1.00 93.25 254 TYR A O 1
ATOM 1998 N N . MET A 1 255 ? 3.810 -1.109 -14.162 1.00 98.12 255 MET A N 1
ATOM 1999 C CA . MET A 1 255 ? 4.833 -0.582 -15.062 1.00 98.12 255 MET A CA 1
ATOM 2000 C C . MET A 1 255 ? 5.619 -1.730 -15.694 1.00 98.12 255 MET A C 1
ATOM 2002 O O . MET A 1 255 ? 6.080 -2.627 -14.986 1.00 98.12 255 MET A O 1
ATOM 2006 N N . ILE A 1 256 ? 5.837 -1.657 -17.005 1.00 98.50 256 ILE A N 1
ATOM 2007 C CA . ILE A 1 256 ? 6.774 -2.514 -17.738 1.00 98.50 256 ILE A CA 1
ATOM 2008 C C . ILE A 1 256 ? 7.783 -1.595 -18.430 1.00 98.50 256 ILE A C 1
ATOM 2010 O O . ILE A 1 256 ? 7.383 -0.685 -19.158 1.00 98.50 256 ILE A O 1
ATOM 2014 N N . VAL A 1 257 ? 9.079 -1.812 -18.194 1.00 98.62 257 VAL A N 1
ATOM 2015 C CA . VAL A 1 257 ? 10.162 -1.083 -18.880 1.00 98.62 257 VAL A CA 1
ATOM 2016 C C . VAL A 1 257 ? 10.741 -1.987 -19.962 1.00 98.62 257 VAL A C 1
ATOM 2018 O O . VAL A 1 257 ? 11.058 -3.145 -19.693 1.00 98.62 257 VAL A O 1
ATOM 2021 N N . PHE A 1 258 ? 10.892 -1.463 -21.173 1.00 98.44 258 PHE A N 1
ATOM 2022 C CA . PHE A 1 258 ? 11.280 -2.214 -22.361 1.00 98.44 258 PHE A CA 1
ATOM 2023 C C . PHE A 1 258 ? 12.579 -1.683 -22.974 1.00 98.44 258 PHE A C 1
ATOM 2025 O O . PHE A 1 258 ? 12.800 -0.471 -23.051 1.00 98.44 258 PHE A O 1
ATOM 2032 N N . ALA A 1 259 ? 13.388 -2.605 -23.494 1.00 97.31 259 ALA A N 1
ATOM 2033 C CA . ALA A 1 259 ? 14.521 -2.320 -24.364 1.00 97.31 259 ALA A CA 1
ATOM 2034 C C . ALA A 1 259 ? 14.297 -2.898 -25.762 1.00 97.31 259 ALA A C 1
ATOM 2036 O O . ALA A 1 259 ? 13.914 -4.063 -25.893 1.00 97.31 259 ALA A O 1
ATOM 2037 N N . LEU A 1 260 ? 14.664 -2.123 -26.785 1.00 94.88 260 LEU A N 1
ATOM 2038 C CA . LEU A 1 260 ? 15.007 -2.647 -28.108 1.00 94.88 260 LEU A CA 1
ATOM 2039 C C . LEU A 1 260 ? 16.527 -2.557 -28.271 1.00 94.88 260 LEU A C 1
ATOM 2041 O O . LEU A 1 260 ? 17.111 -1.493 -28.049 1.00 94.88 260 LEU A O 1
ATOM 2045 N N . GLN A 1 261 ? 17.165 -3.671 -28.629 1.00 91.06 261 GLN A N 1
ATOM 2046 C CA . GLN A 1 261 ? 18.609 -3.774 -28.851 1.00 91.06 261 GLN A CA 1
ATOM 2047 C C . GLN A 1 261 ? 18.890 -4.420 -30.212 1.00 91.06 261 GLN A C 1
ATOM 2049 O O . GLN A 1 261 ? 18.591 -5.594 -30.429 1.00 91.06 261 GLN A O 1
ATOM 2054 N N . SER A 1 262 ? 19.507 -3.680 -31.133 1.00 78.56 262 SER A N 1
ATOM 2055 C CA . SER A 1 262 ? 19.752 -4.181 -32.491 1.00 78.56 262 SER A CA 1
ATOM 2056 C C . SER A 1 262 ? 21.117 -4.830 -32.670 1.00 78.56 262 SER A C 1
ATOM 2058 O O . SER A 1 262 ? 22.144 -4.161 -32.810 1.00 78.56 262 SER A O 1
ATOM 2060 N N . GLY A 1 263 ? 21.081 -6.161 -32.746 1.00 68.38 263 GLY A N 1
ATOM 2061 C CA . GLY A 1 263 ? 22.222 -7.013 -33.063 1.00 68.38 263 GLY A CA 1
ATOM 2062 C C . GLY A 1 263 ? 23.348 -6.977 -32.019 1.00 68.38 263 GLY A C 1
ATOM 2063 O O . GLY A 1 263 ? 23.197 -6.396 -30.940 1.00 68.38 263 GLY A O 1
ATOM 2064 N N . PRO A 1 264 ? 24.506 -7.586 -32.338 1.00 65.50 264 PRO A N 1
ATOM 2065 C CA . PRO A 1 264 ? 25.669 -7.593 -31.450 1.00 65.50 264 PRO A CA 1
ATOM 2066 C C . PRO A 1 264 ? 26.236 -6.190 -31.181 1.00 65.50 264 PRO A C 1
ATOM 2068 O O . PRO A 1 264 ? 26.717 -5.924 -30.086 1.00 65.50 264 PRO A O 1
ATOM 2071 N N . ALA A 1 265 ? 26.152 -5.286 -32.165 1.00 72.62 265 ALA A N 1
ATOM 2072 C CA . ALA A 1 265 ? 26.735 -3.945 -32.099 1.00 72.62 265 ALA A CA 1
ATOM 2073 C C . ALA A 1 265 ? 25.873 -2.900 -31.360 1.00 72.62 265 ALA A C 1
ATOM 2075 O O . ALA A 1 265 ? 26.389 -1.838 -31.018 1.00 72.62 265 ALA A O 1
ATOM 2076 N N . ASN A 1 266 ? 24.584 -3.178 -31.113 1.00 82.25 2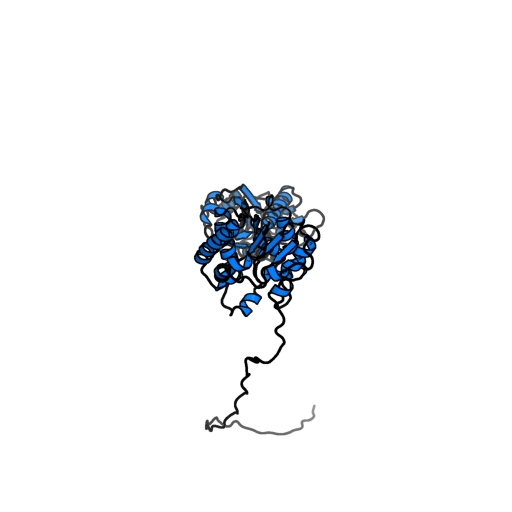66 ASN A N 1
ATOM 2077 C CA . ASN A 1 266 ? 23.654 -2.285 -30.405 1.00 82.25 266 ASN A CA 1
ATOM 2078 C C . ASN A 1 266 ? 23.665 -0.840 -30.974 1.00 82.25 266 ASN A C 1
ATOM 2080 O O . ASN A 1 266 ? 23.973 0.134 -30.281 1.00 82.25 266 ASN A O 1
ATOM 2084 N N . VAL A 1 267 ? 23.412 -0.713 -32.283 1.00 82.69 267 VAL A N 1
ATOM 2085 C CA . VAL A 1 267 ? 23.468 0.572 -33.015 1.00 82.69 267 VAL A CA 1
ATOM 2086 C C . VAL A 1 267 ? 22.370 1.531 -32.546 1.00 82.69 267 VAL A C 1
ATOM 2088 O O . VAL A 1 267 ? 21.245 1.102 -32.280 1.00 82.69 267 VAL A O 1
ATOM 2091 N N . ILE A 1 268 ? 22.683 2.822 -32.402 1.00 81.25 268 ILE A N 1
ATOM 2092 C CA . ILE A 1 268 ? 21.798 3.800 -31.736 1.00 81.25 268 ILE A CA 1
ATOM 2093 C C . ILE A 1 268 ? 20.528 4.024 -32.565 1.00 81.25 268 ILE A C 1
ATOM 2095 O O . ILE A 1 268 ? 19.435 4.067 -32.015 1.00 81.25 268 ILE A O 1
ATOM 2099 N N . GLU A 1 269 ? 20.677 4.044 -33.887 1.00 79.69 269 GLU A N 1
ATOM 2100 C CA . GLU A 1 269 ? 19.654 4.238 -34.922 1.00 79.69 269 GLU A CA 1
ATOM 2101 C C . GLU A 1 269 ? 18.525 3.190 -34.892 1.00 79.69 269 GLU A C 1
ATOM 2103 O O . GLU A 1 269 ? 17.539 3.306 -35.618 1.00 79.69 269 GLU A O 1
ATOM 2108 N N . LYS A 1 270 ? 18.686 2.138 -34.083 1.00 79.88 270 LYS A N 1
ATOM 2109 C CA . LYS A 1 270 ? 17.720 1.052 -33.878 1.00 79.88 270 LYS A CA 1
ATOM 2110 C C . LYS A 1 270 ? 17.621 0.608 -32.403 1.00 79.88 270 LYS A C 1
ATOM 2112 O O . LYS A 1 270 ? 16.976 -0.391 -32.095 1.00 79.88 270 LYS A O 1
ATOM 2117 N N . SER A 1 271 ? 18.284 1.318 -31.486 1.00 90.62 271 SER A N 1
ATOM 2118 C CA . SER A 1 271 ? 18.233 1.048 -30.043 1.00 90.62 271 SER A CA 1
ATOM 2119 C C . SER A 1 271 ? 17.167 1.915 -29.393 1.00 90.62 271 SER A C 1
ATOM 2121 O O . SER A 1 271 ? 17.105 3.110 -29.665 1.00 90.62 271 SER A O 1
ATOM 2123 N N . HIS A 1 272 ? 16.379 1.356 -28.476 1.00 95.19 272 HIS A N 1
ATOM 2124 C CA . HIS A 1 272 ? 15.325 2.122 -27.805 1.00 95.19 272 HIS A CA 1
ATOM 2125 C C . HIS A 1 272 ? 15.156 1.759 -26.333 1.00 95.19 272 HIS A C 1
ATOM 2127 O O . HIS A 1 272 ? 15.535 0.675 -25.883 1.00 95.19 272 HIS A O 1
ATOM 2133 N N . THR A 1 273 ? 14.589 2.690 -25.576 1.00 97.44 273 THR A N 1
ATOM 2134 C CA . THR A 1 273 ? 14.272 2.555 -24.153 1.00 97.44 273 THR A CA 1
ATOM 2135 C C . THR A 1 273 ? 12.958 3.274 -23.906 1.00 97.44 273 THR A C 1
ATOM 2137 O O . THR A 1 273 ? 12.869 4.486 -24.090 1.00 97.44 273 THR A O 1
ATOM 2140 N N . PHE A 1 274 ? 11.935 2.516 -23.529 1.00 98.50 274 PHE A N 1
ATOM 2141 C CA . PHE A 1 274 ? 10.566 3.003 -23.387 1.00 98.50 274 PHE A CA 1
ATOM 2142 C C . PHE A 1 274 ? 9.844 2.239 -22.271 1.00 98.50 274 PHE A C 1
ATOM 2144 O O . PHE A 1 274 ? 10.360 1.248 -21.752 1.00 98.50 274 PHE A O 1
ATOM 2151 N N . ALA A 1 275 ? 8.670 2.705 -21.854 1.00 98.75 275 ALA A N 1
ATOM 2152 C CA . ALA A 1 275 ? 7.876 2.009 -20.842 1.00 98.75 275 ALA A CA 1
ATOM 2153 C C . ALA A 1 275 ? 6.380 2.240 -21.026 1.00 98.75 275 ALA A C 1
ATOM 2155 O O . ALA A 1 275 ? 5.957 3.325 -21.435 1.00 98.75 275 ALA A O 1
ATOM 2156 N N . THR A 1 276 ? 5.595 1.236 -20.642 1.00 98.75 276 THR A N 1
ATOM 2157 C CA . THR A 1 276 ? 4.138 1.332 -20.532 1.00 98.75 276 THR A CA 1
ATOM 2158 C C . THR A 1 276 ? 3.730 1.251 -19.072 1.00 98.75 276 THR A C 1
ATOM 2160 O O . THR A 1 276 ? 4.204 0.400 -18.315 1.00 98.75 276 THR A O 1
ATOM 2163 N N . PHE A 1 277 ? 2.821 2.142 -18.700 1.00 98.62 277 PHE A N 1
ATOM 2164 C CA . PHE A 1 277 ? 2.198 2.238 -17.394 1.00 98.62 277 PHE A CA 1
ATOM 2165 C C . PHE A 1 277 ? 0.714 1.926 -17.564 1.00 98.62 277 PHE A C 1
ATOM 2167 O O . PHE A 1 277 ? 0.077 2.419 -18.497 1.00 98.62 277 PHE A O 1
ATOM 2174 N N . VAL A 1 278 ? 0.170 1.095 -16.682 1.00 97.62 278 VAL A N 1
ATOM 2175 C CA . VAL A 1 278 ? -1.190 0.554 -16.796 1.00 97.62 278 VAL A CA 1
ATOM 2176 C C . VAL A 1 278 ? -1.948 0.801 -15.505 1.00 97.62 278 VAL A C 1
ATOM 2178 O O . VAL A 1 278 ? -1.409 0.579 -14.424 1.00 97.62 278 VAL A O 1
ATOM 2181 N N . LYS A 1 279 ? -3.206 1.206 -15.629 1.00 93.00 279 LYS A N 1
ATOM 2182 C CA . LYS A 1 279 ? -4.212 1.278 -14.573 1.00 93.00 279 LYS A CA 1
ATOM 2183 C C . LYS A 1 279 ? -5.276 0.234 -14.907 1.00 93.00 279 LYS A C 1
ATOM 2185 O O . LYS A 1 279 ? -5.898 0.323 -15.965 1.00 93.00 279 LYS A O 1
ATOM 2190 N N . ALA A 1 280 ? -5.475 -0.764 -14.052 1.00 83.25 280 ALA A N 1
ATOM 2191 C CA . ALA A 1 280 ? -6.422 -1.857 -14.293 1.00 83.25 280 ALA A CA 1
ATOM 2192 C C . ALA A 1 280 ? -7.231 -2.172 -13.034 1.00 83.25 280 ALA A C 1
ATOM 2194 O O . ALA A 1 280 ? -6.685 -2.131 -11.935 1.00 83.25 280 ALA A O 1
ATOM 2195 N N . ASN A 1 281 ? -8.520 -2.477 -13.178 1.00 77.06 281 ASN A N 1
ATOM 2196 C CA . ASN A 1 281 ? -9.393 -2.755 -12.037 1.00 77.06 281 ASN A CA 1
ATOM 2197 C C . ASN A 1 281 ? -9.137 -4.145 -11.417 1.00 77.06 281 ASN A C 1
ATOM 2199 O O . ASN A 1 281 ? -8.403 -4.974 -11.963 1.00 77.06 281 ASN A O 1
ATOM 2203 N N . GLN A 1 282 ? -9.780 -4.421 -10.281 1.00 66.81 282 GLN A N 1
ATOM 2204 C CA . GLN A 1 282 ? -9.680 -5.717 -9.592 1.00 66.81 282 GLN A CA 1
ATOM 2205 C C . GLN A 1 282 ? -10.123 -6.916 -10.456 1.00 66.81 282 GLN A C 1
ATOM 2207 O O . GLN A 1 282 ? -9.563 -8.005 -10.328 1.00 66.81 282 GLN A O 1
ATOM 2212 N N . ASN A 1 283 ? -11.034 -6.701 -11.414 1.00 70.88 283 ASN A N 1
ATOM 2213 C CA . ASN A 1 283 ? -11.462 -7.696 -12.407 1.00 70.88 283 ASN A CA 1
ATOM 2214 C C . ASN A 1 283 ? -10.426 -7.939 -13.524 1.00 70.88 283 ASN A C 1
ATOM 2216 O O . ASN A 1 283 ? -10.734 -8.617 -14.504 1.00 70.88 283 ASN A O 1
ATOM 2220 N N . ARG A 1 284 ? -9.201 -7.401 -13.398 1.00 76.50 284 ARG A N 1
ATOM 2221 C CA . ARG A 1 284 ? -8.106 -7.496 -14.385 1.00 76.50 284 ARG A CA 1
ATOM 2222 C C . ARG A 1 284 ? -8.433 -6.852 -15.740 1.00 76.50 284 ARG A C 1
ATOM 2224 O O . ARG A 1 284 ? -7.812 -7.172 -16.751 1.00 76.50 284 ARG A O 1
ATOM 2231 N N . GLN A 1 285 ? -9.381 -5.920 -15.769 1.00 83.25 285 GLN A N 1
ATOM 2232 C CA . GLN A 1 285 ? -9.703 -5.133 -16.957 1.00 83.25 285 GLN A CA 1
ATOM 2233 C C . GLN A 1 285 ? -8.831 -3.877 -16.964 1.00 83.25 285 GLN A C 1
ATOM 2235 O O . GLN A 1 285 ? -8.756 -3.161 -15.964 1.00 83.25 285 GLN A O 1
ATOM 2240 N N . ILE A 1 286 ? -8.169 -3.599 -18.086 1.00 94.19 286 ILE A N 1
ATOM 2241 C CA . ILE A 1 286 ? -7.426 -2.351 -18.277 1.00 94.19 286 ILE A CA 1
ATOM 2242 C C . ILE A 1 286 ? -8.419 -1.185 -18.365 1.00 94.19 286 ILE A C 1
ATOM 2244 O O . ILE A 1 286 ? -9.405 -1.262 -19.093 1.00 94.19 286 ILE A O 1
ATOM 2248 N N . ILE A 1 287 ? -8.142 -0.117 -17.617 1.00 93.94 287 ILE A N 1
ATOM 2249 C CA . ILE A 1 287 ? -8.966 1.096 -17.518 1.00 93.94 287 ILE A CA 1
ATOM 2250 C C . ILE A 1 287 ? -8.255 2.303 -18.141 1.00 93.94 287 ILE A C 1
ATOM 2252 O O . 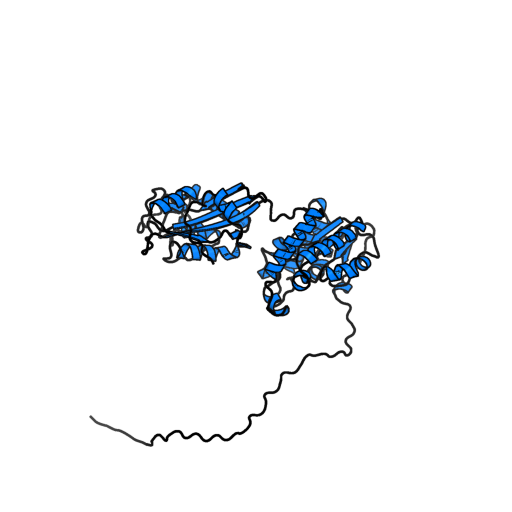ILE A 1 287 ? -8.904 3.154 -18.740 1.00 93.94 287 ILE A O 1
ATOM 2256 N N . ASP A 1 288 ? -6.928 2.386 -18.014 1.00 95.94 288 ASP A N 1
ATOM 2257 C CA . ASP A 1 288 ? -6.110 3.424 -18.651 1.00 95.94 288 ASP A CA 1
ATOM 2258 C C . ASP A 1 288 ? -4.684 2.898 -18.907 1.00 95.94 288 ASP A C 1
ATOM 2260 O O . ASP A 1 288 ? -4.158 2.081 -18.143 1.00 95.94 288 ASP A O 1
ATOM 2264 N N . THR A 1 289 ? -4.049 3.360 -19.980 1.00 97.56 289 THR A N 1
ATOM 2265 C CA . THR A 1 289 ? -2.687 2.982 -20.386 1.00 97.56 289 THR A CA 1
ATOM 2266 C C . THR A 1 289 ? -1.964 4.172 -20.979 1.00 97.56 289 THR A C 1
ATOM 2268 O O . THR A 1 289 ? -2.396 4.715 -21.994 1.00 97.56 289 THR A O 1
ATOM 2271 N N . VAL A 1 290 ? -0.800 4.502 -20.425 1.00 97.88 290 VAL A N 1
ATOM 2272 C CA . VAL A 1 290 ? 0.093 5.518 -20.989 1.00 97.88 290 VAL A CA 1
ATOM 2273 C C . VAL A 1 290 ? 1.439 4.889 -21.320 1.00 97.88 290 VAL A C 1
ATOM 2275 O O . VAL A 1 290 ? 2.024 4.166 -20.514 1.00 97.88 290 VAL A O 1
ATOM 2278 N N . THR A 1 291 ? 1.931 5.137 -22.531 1.00 98.62 291 THR A N 1
ATOM 2279 C CA . THR A 1 291 ? 3.252 4.682 -22.981 1.00 98.62 291 THR A CA 1
ATOM 2280 C C . THR A 1 291 ? 4.123 5.897 -23.237 1.00 98.62 291 THR A C 1
ATOM 2282 O O . THR A 1 291 ? 3.674 6.859 -23.855 1.00 98.62 291 THR A O 1
ATOM 2285 N N . ILE A 1 292 ? 5.359 5.856 -22.744 1.00 98.56 292 ILE A N 1
ATOM 2286 C CA . ILE A 1 292 ? 6.383 6.859 -23.031 1.00 98.56 292 ILE A CA 1
ATOM 2287 C C . ILE A 1 292 ? 7.414 6.193 -23.937 1.00 98.56 292 ILE A C 1
ATOM 2289 O O . ILE A 1 292 ? 8.266 5.441 -23.459 1.00 98.56 292 ILE A O 1
ATOM 2293 N N . SER A 1 293 ? 7.300 6.458 -25.237 1.00 97.88 293 SER A N 1
ATOM 2294 C CA . SER A 1 293 ? 8.141 5.927 -26.313 1.00 97.88 293 SER A CA 1
ATOM 2295 C C . SER A 1 293 ? 8.531 7.073 -27.246 1.00 97.88 293 SER A C 1
ATOM 2297 O O . SER A 1 293 ? 7.904 7.322 -28.272 1.00 97.88 293 SER A O 1
ATOM 2299 N N . TRP A 1 294 ? 9.536 7.846 -26.834 1.00 96.75 294 TRP A N 1
ATOM 2300 C CA . TRP A 1 294 ? 9.883 9.108 -27.488 1.00 96.75 294 TRP A CA 1
ATOM 2301 C C . TRP A 1 294 ? 10.913 8.911 -28.601 1.00 96.75 294 TRP A C 1
ATOM 2303 O O . TRP A 1 294 ? 12.054 8.529 -28.333 1.00 96.75 294 TRP A O 1
ATOM 2313 N N . LEU A 1 295 ? 10.513 9.188 -29.841 1.00 92.94 295 LEU A N 1
ATOM 2314 C CA . LEU A 1 295 ? 11.334 9.062 -31.049 1.00 92.94 295 LEU A CA 1
ATOM 2315 C C . LEU A 1 295 ? 11.214 10.321 -31.921 1.00 92.94 295 LEU A C 1
ATOM 2317 O O . LEU A 1 295 ? 10.364 11.179 -31.679 1.00 92.94 295 LEU A O 1
ATOM 2321 N N . ALA A 1 296 ? 12.058 10.446 -32.947 1.00 91.50 296 ALA A N 1
ATOM 2322 C CA . ALA A 1 296 ? 11.898 11.483 -33.965 1.00 91.50 296 ALA A CA 1
ATOM 2323 C C . ALA A 1 296 ? 10.569 11.286 -34.717 1.00 91.50 296 ALA A C 1
ATOM 2325 O O . ALA A 1 296 ? 10.236 10.169 -35.117 1.00 91.50 296 ALA A O 1
ATOM 2326 N N . ALA A 1 297 ? 9.824 12.367 -34.963 1.00 89.62 297 ALA A N 1
ATOM 2327 C CA . ALA A 1 297 ? 8.542 12.310 -35.677 1.00 89.62 297 ALA A CA 1
ATOM 2328 C C . ALA A 1 297 ? 8.685 11.875 -37.152 1.00 89.62 297 ALA A C 1
ATOM 2330 O O . ALA A 1 297 ? 7.713 11.456 -37.768 1.00 89.62 297 ALA A O 1
ATOM 2331 N N . SER A 1 298 ? 9.898 11.950 -37.707 1.00 86.44 298 SER A N 1
ATOM 2332 C CA . SER A 1 298 ? 10.270 11.435 -39.031 1.00 86.44 298 SER A CA 1
ATOM 2333 C C . SER A 1 298 ? 10.502 9.918 -39.069 1.00 86.44 298 SER A C 1
ATOM 2335 O O . SER A 1 298 ? 10.654 9.360 -40.152 1.00 86.44 298 SER A O 1
ATOM 2337 N N . GLY A 1 299 ? 10.635 9.254 -37.913 1.00 80.88 299 GLY A N 1
ATOM 2338 C CA . GLY A 1 299 ? 11.152 7.884 -37.814 1.00 80.88 299 GLY A CA 1
ATOM 2339 C C . GLY A 1 299 ? 12.650 7.735 -38.135 1.00 80.88 299 GLY A C 1
ATOM 2340 O O . GLY A 1 299 ? 13.167 6.619 -38.091 1.00 80.88 299 GLY A O 1
ATOM 2341 N N . ILE A 1 300 ? 13.358 8.833 -38.432 1.00 80.88 300 ILE A N 1
ATOM 2342 C CA . ILE A 1 300 ? 14.790 8.854 -38.765 1.00 80.88 300 ILE A CA 1
ATOM 2343 C C . ILE A 1 300 ? 15.578 9.331 -37.539 1.00 80.88 300 ILE A C 1
ATOM 2345 O O . ILE A 1 300 ? 15.365 10.433 -37.040 1.00 80.88 300 ILE A O 1
ATOM 2349 N N . ILE A 1 301 ? 16.493 8.493 -37.048 1.00 80.69 301 ILE A N 1
ATOM 2350 C CA . ILE A 1 301 ? 17.269 8.729 -35.822 1.00 80.69 301 ILE A CA 1
ATOM 2351 C C . ILE A 1 301 ? 18.654 9.287 -36.196 1.00 80.69 301 ILE A C 1
ATOM 2353 O O . ILE A 1 301 ? 19.583 8.536 -36.482 1.00 80.69 301 ILE A O 1
ATOM 2357 N N . GLU A 1 302 ? 18.796 10.615 -36.216 1.00 80.06 302 GLU A N 1
ATOM 2358 C CA . GLU A 1 302 ? 20.032 11.300 -36.635 1.00 80.06 302 GLU A CA 1
ATOM 2359 C C . GLU A 1 302 ? 21.053 11.448 -35.490 1.00 80.06 302 GLU A C 1
ATOM 2361 O O . GLU A 1 302 ? 21.055 12.431 -34.746 1.00 80.06 302 GLU A O 1
ATOM 2366 N N . THR A 1 303 ? 21.962 10.481 -35.359 1.00 78.88 303 THR A N 1
ATOM 2367 C CA . THR A 1 303 ? 22.867 10.318 -34.201 1.00 78.88 303 THR A CA 1
ATOM 2368 C C . THR A 1 303 ? 23.823 11.466 -33.886 1.00 78.88 303 THR A C 1
ATOM 2370 O O . THR A 1 303 ? 24.273 11.567 -32.743 1.00 78.88 303 THR A O 1
ATOM 2373 N N . LEU A 1 304 ? 24.125 12.337 -34.852 1.00 80.62 304 LEU A N 1
ATOM 2374 C CA . LEU A 1 304 ? 25.064 13.456 -34.689 1.00 80.62 304 LEU A CA 1
ATOM 2375 C C . LEU A 1 304 ? 24.429 14.844 -34.878 1.00 80.62 304 LEU A C 1
ATOM 2377 O O . LEU A 1 304 ? 25.148 15.841 -34.812 1.00 80.62 304 LEU A O 1
ATOM 2381 N N . ASN A 1 305 ? 23.111 14.945 -35.087 1.00 81.56 305 ASN A N 1
ATOM 2382 C CA . ASN A 1 305 ? 22.453 16.245 -35.228 1.00 81.56 305 ASN A CA 1
ATOM 2383 C C . ASN A 1 305 ? 22.345 16.945 -33.849 1.00 81.56 305 ASN A C 1
ATOM 2385 O O . ASN A 1 305 ? 21.758 16.372 -32.930 1.00 81.56 305 ASN A O 1
ATOM 2389 N N . PRO A 1 306 ? 22.898 18.163 -33.657 1.00 81.62 306 PRO A N 1
ATOM 2390 C CA . PRO A 1 306 ? 22.825 18.885 -32.383 1.00 81.62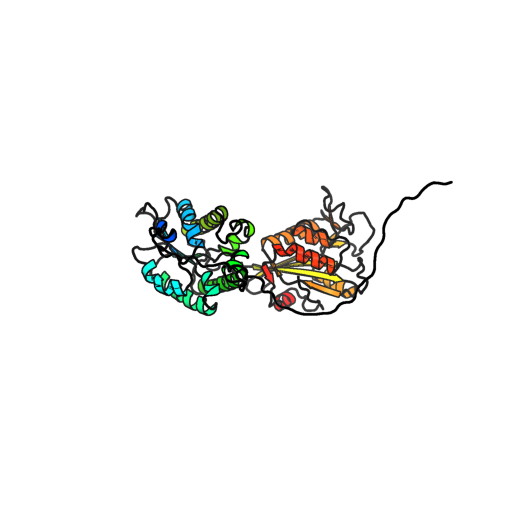 306 PRO A CA 1
ATOM 2391 C C . PRO A 1 306 ? 21.525 19.693 -32.196 1.00 81.62 306 PRO A C 1
ATOM 2393 O O . PRO A 1 306 ? 21.323 20.272 -31.122 1.00 81.62 306 PRO A O 1
ATOM 2396 N N . VAL A 1 307 ? 20.679 19.782 -33.228 1.00 85.31 307 VAL A N 1
ATOM 2397 C CA . VAL A 1 307 ? 19.451 20.589 -33.255 1.00 85.31 307 VAL A CA 1
ATOM 2398 C C . VAL A 1 307 ? 18.261 19.758 -32.754 1.00 85.31 307 VAL A C 1
ATOM 2400 O O . VAL A 1 307 ? 18.014 18.683 -33.299 1.00 85.31 307 VAL A O 1
ATOM 2403 N N . PRO A 1 308 ? 17.484 20.226 -31.756 1.00 88.12 308 PRO A N 1
ATOM 2404 C CA . PRO A 1 308 ? 16.287 19.521 -31.304 1.00 88.12 308 PRO A CA 1
ATOM 2405 C C . PRO A 1 308 ? 15.217 19.427 -32.401 1.00 88.12 308 PRO A C 1
ATOM 2407 O O . PRO A 1 308 ? 14.774 20.439 -32.945 1.00 88.12 308 PRO A O 1
ATOM 2410 N N . GLN A 1 309 ? 14.771 18.208 -32.689 1.00 90.69 309 GLN A N 1
ATOM 2411 C CA . GLN A 1 309 ? 13.844 17.876 -33.771 1.00 90.69 309 GLN A CA 1
ATOM 2412 C C . GLN A 1 309 ? 12.402 17.742 -33.274 1.00 90.69 309 GLN A C 1
ATOM 2414 O O . GLN A 1 309 ? 12.148 17.589 -32.076 1.00 90.69 309 GLN A O 1
ATOM 2419 N N . SER A 1 310 ? 11.428 17.743 -34.189 1.00 91.56 310 SER A N 1
ATOM 2420 C CA . SER A 1 310 ? 10.071 17.336 -33.813 1.00 91.56 310 SER A CA 1
ATOM 2421 C C . SER A 1 310 ? 10.088 15.871 -33.370 1.00 91.56 310 SER A C 1
ATOM 2423 O O . SER A 1 310 ? 10.558 15.007 -34.110 1.00 91.56 310 SER A O 1
ATOM 2425 N N . GLY A 1 311 ? 9.619 15.606 -32.154 1.00 93.81 311 GLY A N 1
ATOM 2426 C CA . GLY A 1 311 ? 9.475 14.256 -31.621 1.00 93.81 311 GLY A CA 1
ATOM 2427 C C . GLY A 1 311 ? 8.025 13.792 -31.663 1.00 93.81 311 GLY A C 1
ATOM 2428 O O . GLY A 1 311 ? 7.111 14.610 -31.764 1.00 93.81 311 GLY A O 1
ATOM 2429 N N . ALA A 1 312 ? 7.830 12.484 -31.575 1.00 95.06 312 ALA A N 1
ATOM 2430 C CA . ALA A 1 312 ? 6.532 11.847 -31.427 1.00 95.06 312 ALA A CA 1
ATOM 2431 C C . ALA A 1 312 ? 6.602 10.801 -30.309 1.00 95.06 312 ALA A C 1
ATOM 2433 O O . ALA A 1 312 ? 7.609 10.104 -30.155 1.00 95.06 312 ALA A O 1
ATOM 2434 N N . ASN A 1 313 ? 5.525 10.690 -29.533 1.00 96.81 313 ASN A N 1
ATOM 2435 C CA . ASN A 1 313 ? 5.365 9.664 -28.512 1.00 96.81 313 ASN A CA 1
ATOM 2436 C C . ASN A 1 313 ? 4.597 8.482 -29.126 1.00 96.81 313 ASN A C 1
ATOM 2438 O O . ASN A 1 313 ? 3.386 8.559 -29.318 1.00 96.81 313 ASN A O 1
ATOM 2442 N N . TRP A 1 314 ? 5.313 7.432 -29.522 1.00 95.62 314 TRP A N 1
ATOM 2443 C CA . TRP A 1 314 ? 4.750 6.304 -30.274 1.00 95.62 314 TRP A CA 1
ATOM 2444 C C . TRP A 1 314 ? 3.926 5.387 -29.358 1.00 95.62 314 TRP A C 1
ATOM 2446 O O . TRP A 1 314 ? 4.202 5.285 -28.157 1.00 95.62 314 TRP A O 1
ATOM 2456 N N . SER A 1 315 ? 2.929 4.676 -29.898 1.00 96.69 315 SER A N 1
ATOM 2457 C CA . SER A 1 315 ? 2.188 3.711 -29.080 1.00 96.69 315 SER A CA 1
ATOM 2458 C C . SER A 1 315 ? 3.048 2.482 -28.759 1.00 96.69 315 SER A C 1
ATOM 2460 O O . SER A 1 315 ? 4.058 2.202 -29.413 1.00 96.69 315 SER A O 1
ATOM 2462 N N . LEU A 1 316 ? 2.627 1.710 -27.752 1.00 97.75 316 LEU A N 1
ATOM 2463 C CA . LEU A 1 316 ? 3.237 0.419 -27.419 1.00 97.75 316 LEU A CA 1
ATOM 2464 C C . LEU A 1 316 ? 3.280 -0.519 -28.637 1.00 97.75 316 LEU A C 1
ATOM 2466 O O . LEU A 1 316 ? 4.281 -1.202 -28.840 1.00 97.75 316 LEU A O 1
ATOM 2470 N N . ARG A 1 317 ? 2.223 -0.523 -29.461 1.00 96.19 317 ARG A N 1
ATOM 2471 C CA . ARG A 1 317 ? 2.132 -1.381 -30.646 1.00 96.19 317 ARG A CA 1
ATOM 2472 C C . ARG A 1 317 ? 3.153 -0.968 -31.701 1.00 96.19 317 ARG A C 1
ATOM 2474 O O . ARG A 1 317 ? 4.013 -1.776 -32.034 1.00 96.19 317 ARG A O 1
ATOM 2481 N N . ASP A 1 318 ? 3.104 0.283 -32.151 1.00 95.38 318 ASP A N 1
ATOM 2482 C CA . ASP A 1 318 ? 3.962 0.785 -33.237 1.00 95.38 318 ASP A CA 1
ATOM 2483 C C . ASP A 1 318 ? 5.447 0.661 -32.866 1.00 95.38 318 ASP A C 1
ATOM 2485 O O . ASP A 1 318 ? 6.282 0.296 -33.691 1.00 95.38 318 ASP A O 1
ATOM 2489 N N . THR A 1 319 ? 5.772 0.896 -31.589 1.00 95.75 319 THR A N 1
ATOM 2490 C CA . THR A 1 319 ? 7.132 0.742 -31.054 1.00 95.75 319 THR A CA 1
ATOM 2491 C C . THR A 1 319 ? 7.628 -0.705 -31.139 1.00 95.75 319 THR A C 1
ATOM 2493 O O . THR A 1 319 ? 8.772 -0.946 -31.530 1.00 95.75 319 THR A O 1
ATOM 2496 N N . LEU A 1 320 ? 6.791 -1.679 -30.767 1.00 96.12 320 LEU A N 1
ATOM 2497 C CA . LEU A 1 320 ? 7.148 -3.099 -30.816 1.00 96.12 320 LEU A CA 1
ATOM 2498 C C . LEU A 1 320 ? 7.178 -3.630 -32.252 1.00 96.12 320 LEU A C 1
ATOM 2500 O O . LEU A 1 320 ? 8.077 -4.390 -32.600 1.00 96.12 320 LEU A O 1
ATOM 2504 N N . GLU A 1 321 ? 6.251 -3.203 -33.107 1.00 94.50 321 GLU A N 1
ATOM 2505 C CA . GLU A 1 321 ? 6.188 -3.632 -34.508 1.00 94.50 321 GLU A CA 1
ATOM 2506 C C . GLU A 1 321 ? 7.378 -3.078 -35.308 1.00 94.50 321 GLU A C 1
ATOM 2508 O O . GLU A 1 321 ? 8.061 -3.853 -35.980 1.00 94.50 321 GLU A O 1
ATOM 2513 N N . TRP A 1 322 ? 7.762 -1.813 -35.099 1.00 91.06 322 TRP A N 1
ATOM 2514 C CA . TRP A 1 322 ? 9.040 -1.260 -35.577 1.00 91.06 322 TRP A CA 1
ATOM 2515 C C . TRP A 1 322 ? 10.250 -2.041 -35.043 1.00 91.06 322 TRP A C 1
ATOM 2517 O O . TRP A 1 322 ? 11.184 -2.334 -35.792 1.00 91.06 322 TRP A O 1
ATOM 2527 N N . GLY A 1 323 ? 10.234 -2.438 -33.766 1.00 91.19 323 GLY A N 1
ATOM 2528 C CA . GLY A 1 323 ? 11.269 -3.292 -33.178 1.00 91.19 323 GLY A CA 1
ATOM 2529 C C . GLY A 1 323 ? 11.422 -4.630 -33.912 1.00 91.19 323 GLY A C 1
ATOM 2530 O O . GLY A 1 323 ? 12.546 -5.021 -34.242 1.00 91.19 323 GLY A O 1
ATOM 2531 N N . SER A 1 324 ? 10.305 -5.289 -34.235 1.00 91.81 324 SER A N 1
ATOM 2532 C CA . SER A 1 324 ? 10.276 -6.512 -35.047 1.00 91.81 324 SER A CA 1
ATOM 2533 C C . SER A 1 324 ? 10.806 -6.272 -36.463 1.00 91.81 324 SER A C 1
ATOM 2535 O O . SER A 1 324 ? 11.690 -7.006 -36.904 1.00 91.81 324 SER A O 1
ATOM 2537 N N . GLU A 1 325 ? 10.353 -5.221 -37.157 1.00 90.19 325 GLU A N 1
ATOM 2538 C CA . GLU A 1 325 ? 10.851 -4.861 -38.497 1.00 90.19 325 GLU A CA 1
ATOM 2539 C C . GLU A 1 325 ? 12.369 -4.650 -38.534 1.00 90.19 325 GLU A C 1
ATOM 2541 O O . GLU A 1 325 ? 13.027 -4.981 -39.522 1.00 90.19 325 GLU A O 1
ATOM 2546 N N . LYS A 1 326 ? 12.949 -4.053 -37.482 1.00 85.50 326 LYS A N 1
ATOM 2547 C CA . LYS A 1 326 ? 14.394 -3.776 -37.430 1.00 85.50 326 LYS A CA 1
ATOM 2548 C C . LYS A 1 326 ? 15.211 -4.980 -36.946 1.00 85.50 326 LYS A C 1
ATOM 2550 O O . LYS A 1 326 ? 16.435 -4.855 -36.833 1.00 85.50 326 LYS A O 1
ATOM 2555 N N . GLY A 1 327 ? 14.569 -6.119 -36.664 1.00 87.81 327 GLY A N 1
ATOM 2556 C CA . GLY A 1 327 ? 15.204 -7.313 -36.101 1.00 87.81 327 GLY A CA 1
ATOM 2557 C C . GLY A 1 327 ? 15.807 -7.059 -34.716 1.00 87.81 327 GLY A C 1
ATOM 2558 O O . GLY A 1 327 ? 16.870 -7.593 -34.393 1.00 87.81 327 GLY A O 1
ATOM 2559 N N . ALA A 1 328 ? 15.200 -6.172 -33.925 1.00 89.81 328 ALA A N 1
ATOM 2560 C CA . ALA A 1 328 ? 15.702 -5.815 -32.606 1.00 89.81 328 ALA A CA 1
ATOM 2561 C C . ALA A 1 328 ? 15.364 -6.899 -31.572 1.00 89.81 328 ALA A C 1
ATOM 2563 O O . ALA A 1 328 ? 14.235 -7.379 -31.484 1.00 89.81 328 ALA A O 1
ATOM 2564 N N . ARG A 1 329 ? 16.342 -7.242 -30.730 1.00 92.50 329 ARG A N 1
ATOM 2565 C CA . ARG A 1 329 ? 16.123 -8.068 -29.542 1.00 92.50 329 ARG A CA 1
ATOM 2566 C C . ARG A 1 329 ? 15.291 -7.271 -28.544 1.00 92.50 329 ARG A C 1
ATOM 2568 O O . ARG A 1 329 ? 15.697 -6.178 -28.145 1.00 92.50 329 ARG A O 1
ATOM 2575 N N . MET A 1 330 ? 14.159 -7.832 -28.140 1.00 95.50 330 MET A N 1
ATOM 2576 C CA . MET A 1 330 ? 13.259 -7.229 -27.162 1.00 95.50 330 MET A CA 1
ATOM 2577 C C . MET A 1 330 ? 13.577 -7.770 -25.767 1.00 95.50 330 MET A C 1
ATOM 2579 O O . MET A 1 330 ? 13.651 -8.980 -25.572 1.00 95.50 330 MET A O 1
ATOM 2583 N N . SER A 1 331 ? 13.747 -6.885 -24.788 1.00 97.06 331 SER A N 1
ATOM 2584 C CA . SER A 1 331 ? 13.893 -7.247 -23.369 1.00 97.06 331 SER A CA 1
ATOM 2585 C C . SER A 1 331 ? 12.884 -6.470 -22.528 1.00 97.06 331 SER A C 1
ATOM 2587 O O . SER A 1 331 ? 12.647 -5.293 -22.809 1.00 97.06 331 SER A O 1
ATOM 2589 N N . LYS A 1 332 ? 12.329 -7.090 -21.480 1.00 97.69 332 LYS A N 1
ATOM 2590 C CA . LYS A 1 332 ? 11.403 -6.440 -20.537 1.00 97.69 332 LYS A CA 1
ATOM 2591 C C . LYS A 1 332 ? 11.858 -6.570 -19.084 1.00 97.69 332 LYS A C 1
ATOM 2593 O O . LYS A 1 332 ? 12.374 -7.608 -18.684 1.00 97.69 332 LYS A O 1
ATOM 2598 N N . TRP A 1 333 ? 11.588 -5.535 -18.296 1.00 97.75 333 TRP A N 1
ATOM 2599 C CA . TRP A 1 333 ? 11.648 -5.540 -16.836 1.00 97.75 333 TRP A CA 1
ATOM 2600 C C . TRP A 1 333 ? 10.234 -5.372 -16.277 1.00 97.75 333 TRP A C 1
ATOM 2602 O O . TRP A 1 333 ? 9.542 -4.406 -16.615 1.00 97.75 333 TRP A O 1
ATOM 2612 N N . GLY A 1 334 ? 9.827 -6.288 -15.399 1.00 91.62 334 GLY A N 1
ATOM 2613 C CA . GLY A 1 334 ? 8.484 -6.326 -14.819 1.00 91.62 334 GLY A CA 1
ATOM 2614 C C . GLY A 1 334 ? 7.518 -7.283 -15.545 1.00 91.62 334 GLY A C 1
ATOM 2615 O O . GLY A 1 334 ? 7.960 -8.101 -16.360 1.00 91.62 334 GLY A O 1
ATOM 2616 N N . PRO A 1 335 ? 6.206 -7.193 -15.245 1.00 94.50 335 PRO A N 1
ATOM 2617 C CA . PRO A 1 335 ? 5.525 -6.012 -14.713 1.00 94.50 335 PRO A CA 1
ATOM 2618 C C . PRO A 1 335 ? 5.760 -5.784 -13.219 1.00 94.50 335 PRO A C 1
ATOM 2620 O O . PRO A 1 335 ? 5.641 -6.695 -12.399 1.00 94.50 335 PRO A O 1
ATOM 2623 N N . TYR A 1 336 ? 6.040 -4.538 -12.853 1.00 89.38 336 TYR A N 1
ATOM 2624 C CA . TYR A 1 336 ? 6.108 -4.104 -11.462 1.00 89.38 336 TYR A CA 1
ATOM 2625 C C . TYR A 1 336 ? 4.801 -3.455 -11.037 1.00 89.38 336 TYR A C 1
ATOM 2627 O O . TYR A 1 336 ? 4.236 -2.670 -11.792 1.00 89.38 336 TYR A O 1
ATOM 2635 N N . VAL A 1 337 ? 4.360 -3.737 -9.814 1.00 81.94 337 VAL A N 1
ATOM 2636 C CA . VAL A 1 337 ? 3.317 -2.956 -9.139 1.00 81.94 337 VAL A CA 1
ATOM 2637 C C . VAL A 1 337 ? 3.934 -1.623 -8.719 1.00 81.94 337 VAL A C 1
ATOM 2639 O O . VAL A 1 337 ? 5.030 -1.619 -8.149 1.00 81.94 337 VAL A O 1
ATOM 2642 N N . ILE A 1 338 ? 3.257 -0.510 -8.992 1.00 80.94 338 ILE A N 1
ATOM 2643 C CA . ILE A 1 338 ? 3.737 0.854 -8.718 1.00 80.94 338 ILE A CA 1
ATOM 2644 C C . ILE A 1 338 ? 2.685 1.708 -7.999 1.00 80.94 338 ILE A C 1
ATOM 2646 O O . ILE A 1 338 ? 1.518 1.333 -7.919 1.00 80.94 338 ILE A O 1
ATOM 2650 N N . ASP A 1 339 ? 3.083 2.882 -7.506 1.00 72.25 339 ASP A N 1
ATOM 2651 C CA . ASP A 1 339 ? 2.139 3.869 -6.966 1.00 72.25 339 ASP A CA 1
ATOM 2652 C C . ASP A 1 339 ? 1.242 4.489 -8.051 1.00 72.25 339 ASP A C 1
ATOM 2654 O O . ASP A 1 339 ? 1.717 4.880 -9.124 1.00 72.25 339 ASP A O 1
ATOM 2658 N N . ALA A 1 340 ? -0.018 4.761 -7.695 1.00 75.94 340 ALA A N 1
ATOM 2659 C CA . ALA A 1 340 ? -0.921 5.622 -8.466 1.00 75.94 340 ALA A CA 1
ATOM 2660 C C . ALA A 1 340 ? -0.278 6.985 -8.800 1.00 75.94 340 ALA A C 1
ATOM 2662 O O . ALA A 1 340 ? -0.314 7.452 -9.936 1.00 75.94 340 ALA A O 1
ATOM 2663 N N . ALA A 1 341 ? 0.408 7.592 -7.823 1.00 76.44 341 ALA A N 1
ATOM 2664 C CA . ALA A 1 341 ? 1.119 8.859 -7.994 1.00 76.44 341 ALA A CA 1
ATOM 2665 C C . ALA A 1 341 ? 2.257 8.795 -9.034 1.00 76.44 341 ALA A C 1
ATOM 2667 O O . ALA A 1 341 ? 2.660 9.835 -9.565 1.00 76.44 341 ALA A O 1
ATOM 2668 N N . PHE A 1 342 ? 2.774 7.599 -9.339 1.00 86.75 342 PHE A N 1
ATOM 2669 C CA . PHE A 1 342 ? 3.801 7.386 -10.356 1.00 86.75 342 PHE A CA 1
ATOM 2670 C C . PHE A 1 342 ? 3.201 7.143 -11.748 1.00 86.75 342 PHE A C 1
ATOM 2672 O O . PHE A 1 342 ? 3.682 7.732 -12.716 1.00 86.75 342 PHE A O 1
ATOM 2679 N N . PHE A 1 343 ? 2.086 6.408 -11.845 1.00 91.50 343 PHE A N 1
ATOM 2680 C CA . PHE A 1 343 ? 1.266 6.356 -13.066 1.00 91.50 343 PHE A CA 1
ATOM 2681 C C . PHE A 1 343 ? 0.847 7.770 -13.509 1.00 91.50 343 PHE A C 1
ATOM 2683 O O . PHE A 1 343 ? 1.068 8.175 -14.649 1.00 91.50 343 PHE A O 1
ATOM 2690 N N . GLU A 1 344 ? 0.366 8.584 -12.571 1.00 83.31 344 GLU A N 1
ATOM 2691 C CA . GLU A 1 344 ? -0.029 9.974 -12.816 1.00 83.31 344 GLU A CA 1
ATOM 2692 C C . GLU A 1 344 ? 1.145 10.889 -13.231 1.00 83.31 344 GLU A C 1
ATOM 2694 O O . GLU A 1 344 ? 0.960 11.869 -13.957 1.00 83.31 344 GLU A O 1
ATOM 2699 N N . ARG A 1 345 ? 2.384 10.572 -12.826 1.00 90.06 345 ARG A N 1
ATOM 2700 C CA . ARG A 1 345 ? 3.593 11.243 -13.349 1.00 90.06 345 ARG A CA 1
ATOM 2701 C C . ARG A 1 345 ? 3.890 10.842 -14.793 1.00 90.06 345 ARG A C 1
ATOM 2703 O O . ARG A 1 345 ? 4.317 11.703 -15.561 1.00 90.06 345 ARG A O 1
ATOM 2710 N N . ALA A 1 346 ? 3.662 9.582 -15.165 1.00 97.25 346 ALA A N 1
ATOM 2711 C CA . ALA A 1 346 ? 3.809 9.125 -16.543 1.00 97.25 346 ALA A CA 1
ATOM 2712 C C . ALA A 1 346 ? 2.751 9.759 -17.464 1.00 97.25 346 ALA A C 1
ATOM 2714 O O . ALA A 1 346 ? 3.100 10.266 -18.528 1.00 97.25 346 ALA A O 1
ATOM 2715 N N . LYS A 1 347 ? 1.493 9.849 -17.015 1.00 94.75 347 LYS A N 1
ATOM 2716 C CA . LYS A 1 347 ? 0.396 10.496 -17.755 1.00 94.75 347 LYS A CA 1
ATOM 2717 C C . LYS A 1 347 ? 0.648 11.986 -18.009 1.00 94.75 347 LYS A C 1
ATOM 2719 O O . LYS A 1 347 ? 0.623 12.439 -19.150 1.00 94.75 347 LYS A O 1
ATOM 2724 N N . ARG A 1 348 ? 1.062 12.738 -16.981 1.00 93.38 348 ARG A N 1
ATOM 2725 C CA . ARG A 1 348 ? 1.508 14.134 -17.169 1.00 93.38 348 ARG A CA 1
ATOM 2726 C C . ARG A 1 348 ? 2.759 14.271 -18.043 1.00 93.38 348 ARG A C 1
ATOM 2728 O O . ARG A 1 348 ? 3.001 15.357 -18.563 1.00 93.38 348 ARG A O 1
ATOM 2735 N N . ARG A 1 349 ? 3.571 13.219 -18.207 1.00 94.44 349 ARG A N 1
ATOM 2736 C CA . ARG A 1 349 ? 4.710 13.227 -19.137 1.00 94.44 349 ARG A CA 1
ATOM 2737 C C . ARG A 1 349 ? 4.266 13.008 -20.577 1.00 94.44 349 ARG A C 1
ATOM 2739 O O . ARG A 1 349 ? 4.753 13.758 -21.413 1.00 94.44 349 ARG A O 1
ATOM 2746 N N . THR A 1 350 ? 3.356 12.080 -20.878 1.00 95.56 350 THR A N 1
ATOM 2747 C CA . THR A 1 350 ? 2.845 11.938 -22.256 1.00 95.56 350 THR A CA 1
ATOM 2748 C C . THR A 1 350 ? 2.217 13.253 -22.716 1.00 95.56 350 THR A C 1
ATOM 2750 O O . THR A 1 350 ? 2.688 13.828 -23.689 1.00 95.56 350 THR A O 1
ATOM 2753 N N . GLU A 1 351 ? 1.362 13.875 -21.897 1.00 92.50 351 GLU A N 1
ATOM 2754 C CA . GLU A 1 351 ? 0.822 15.214 -22.187 1.00 92.50 351 GLU A CA 1
ATOM 2755 C C . GLU A 1 351 ? 1.893 16.299 -22.445 1.00 92.50 351 GLU A C 1
ATOM 2757 O O . GLU A 1 351 ? 1.660 17.221 -23.222 1.00 92.50 351 GLU A O 1
ATOM 2762 N N . GLN A 1 352 ? 3.061 16.242 -21.794 1.00 91.62 352 GLN A N 1
ATOM 2763 C CA . GLN A 1 352 ? 4.161 17.194 -22.029 1.00 91.62 352 GLN A CA 1
ATOM 2764 C C . GLN A 1 352 ? 4.900 16.942 -23.351 1.00 91.62 352 GLN A C 1
ATOM 2766 O O . GLN A 1 352 ? 5.411 17.894 -23.948 1.00 91.62 352 GLN A O 1
ATOM 2771 N N . LEU A 1 353 ? 4.975 15.679 -23.779 1.00 93.06 353 LEU A N 1
ATOM 2772 C CA . LEU A 1 353 ? 5.547 15.258 -25.057 1.00 93.06 353 LEU A CA 1
ATOM 2773 C C . LEU A 1 353 ? 4.595 15.629 -26.204 1.00 93.06 353 LEU A C 1
ATOM 2775 O O . LEU A 1 353 ? 5.002 16.308 -27.145 1.00 93.06 353 LEU A O 1
ATOM 2779 N N . ASP A 1 354 ? 3.315 15.282 -26.064 1.00 90.69 354 ASP A N 1
ATOM 2780 C CA . ASP A 1 354 ? 2.275 15.442 -27.088 1.00 90.69 354 ASP A CA 1
ATOM 2781 C C . ASP A 1 354 ? 1.964 16.925 -27.376 1.00 90.69 354 ASP A C 1
ATOM 2783 O O . ASP A 1 354 ? 1.712 17.307 -28.517 1.00 90.69 354 ASP A O 1
ATOM 2787 N N . ARG A 1 355 ? 2.085 17.805 -26.368 1.00 88.25 355 ARG A N 1
ATOM 2788 C CA . ARG A 1 355 ? 2.013 19.275 -26.537 1.00 88.25 355 ARG A CA 1
ATOM 2789 C C . ARG A 1 355 ? 3.224 19.874 -27.275 1.00 88.25 355 ARG A C 1
ATOM 2791 O O . ARG A 1 355 ? 3.270 21.084 -27.477 1.00 88.25 355 ARG A O 1
ATOM 2798 N N . GLY A 1 356 ? 4.241 19.084 -27.630 1.00 82.25 356 GLY A N 1
ATOM 2799 C CA . GLY A 1 356 ? 5.385 19.514 -28.444 1.00 82.25 356 GLY A CA 1
ATOM 2800 C C . GLY A 1 356 ? 6.370 20.489 -27.777 1.00 82.25 356 GLY A C 1
ATOM 2801 O O . GLY A 1 356 ? 7.290 20.962 -28.451 1.00 82.25 356 GLY A O 1
ATOM 2802 N N . ASN A 1 357 ? 6.207 20.777 -26.479 1.00 81.75 357 ASN A N 1
ATOM 2803 C CA . ASN A 1 357 ? 7.116 21.606 -25.666 1.00 81.75 357 ASN A CA 1
ATOM 2804 C C . ASN A 1 357 ? 8.481 20.935 -25.430 1.00 81.75 357 ASN A C 1
ATOM 2806 O O . ASN A 1 357 ? 9.485 21.598 -25.155 1.00 81.75 357 ASN A O 1
ATOM 2810 N N . ILE A 1 358 ? 8.500 19.607 -25.535 1.00 90.69 358 ILE A N 1
ATOM 2811 C CA . ILE A 1 358 ? 9.699 18.780 -25.581 1.00 90.69 358 ILE A CA 1
ATOM 2812 C C . ILE A 1 358 ? 9.969 18.426 -27.048 1.00 90.69 358 ILE A C 1
ATOM 2814 O O . ILE A 1 358 ? 9.050 18.160 -27.822 1.00 90.69 358 ILE A O 1
ATOM 2818 N N . LYS A 1 359 ? 11.244 18.422 -27.428 1.00 92.75 359 LYS A N 1
ATOM 2819 C CA . LYS A 1 359 ? 11.758 18.031 -28.743 1.00 92.75 359 LYS A CA 1
ATOM 2820 C C . LYS A 1 359 ? 12.611 16.767 -28.634 1.00 92.75 359 LYS A C 1
ATOM 2822 O O . LYS A 1 359 ? 13.158 16.473 -27.569 1.00 92.75 359 LYS A O 1
ATOM 2827 N N . TYR A 1 360 ? 12.712 16.011 -29.721 1.00 92.81 360 TYR A N 1
ATOM 2828 C CA . TYR A 1 360 ? 13.575 14.834 -29.785 1.00 92.81 360 TYR A CA 1
ATOM 2829 C C . TYR A 1 360 ? 15.022 15.252 -30.051 1.00 92.81 360 TYR A C 1
ATOM 2831 O O . TYR A 1 360 ? 15.282 16.045 -30.956 1.00 92.81 360 TYR A O 1
ATOM 2839 N N . LEU A 1 361 ? 15.964 14.746 -29.257 1.00 91.19 361 LEU A N 1
ATOM 2840 C CA . LEU A 1 361 ? 17.395 14.951 -29.471 1.00 91.19 361 LEU A CA 1
ATOM 2841 C C . LEU A 1 361 ? 18.204 13.871 -28.751 1.00 91.19 361 LEU A C 1
ATOM 2843 O O . LEU A 1 361 ? 18.043 13.686 -27.555 1.00 91.19 361 LEU A O 1
ATOM 2847 N N . ILE A 1 362 ? 19.134 13.217 -29.445 1.00 87.62 362 ILE A N 1
ATOM 2848 C CA . ILE A 1 362 ? 19.949 12.132 -28.868 1.00 87.62 362 ILE A CA 1
ATOM 2849 C C . ILE A 1 362 ? 21.038 12.679 -27.929 1.00 87.62 362 ILE A C 1
ATOM 2851 O O . ILE A 1 362 ? 21.318 12.104 -26.883 1.00 87.62 362 ILE A O 1
ATOM 2855 N N . LEU A 1 363 ? 21.642 13.825 -28.262 1.00 87.00 363 LEU A N 1
ATOM 2856 C CA . LEU A 1 363 ? 22.692 14.469 -27.460 1.00 87.00 363 LEU A CA 1
ATOM 2857 C C . LEU A 1 363 ? 22.109 15.550 -26.530 1.00 87.00 363 LEU A C 1
ATOM 2859 O O . LEU A 1 363 ? 22.529 16.710 -26.522 1.00 87.00 363 LEU A O 1
ATOM 2863 N N . ASP A 1 364 ? 21.110 15.164 -25.736 1.00 83.69 364 ASP A N 1
ATOM 2864 C CA . ASP A 1 364 ? 20.211 16.089 -25.035 1.00 83.69 364 ASP A CA 1
ATOM 2865 C C . ASP A 1 364 ? 20.823 16.883 -23.868 1.00 83.69 364 ASP A C 1
ATOM 2867 O O . ASP A 1 364 ? 20.213 17.842 -23.397 1.00 83.69 364 ASP A O 1
ATOM 2871 N N . ARG A 1 365 ? 22.026 16.529 -23.394 1.00 83.25 365 ARG A N 1
ATOM 2872 C CA . ARG A 1 365 ? 22.573 16.958 -22.088 1.00 83.25 365 ARG A CA 1
ATOM 2873 C C . ARG A 1 365 ? 22.564 18.476 -21.849 1.00 83.25 365 ARG A C 1
ATOM 2875 O O . ARG A 1 365 ? 22.433 18.902 -20.702 1.00 83.25 365 ARG A O 1
ATOM 2882 N N . ARG A 1 366 ? 22.715 19.290 -22.902 1.00 83.12 366 ARG A N 1
ATOM 2883 C CA . ARG A 1 366 ? 22.635 20.768 -22.834 1.00 83.12 366 ARG A CA 1
ATOM 2884 C C . ARG A 1 366 ? 21.194 21.300 -22.851 1.00 83.12 366 ARG A C 1
ATOM 2886 O O . ARG A 1 366 ? 20.920 22.328 -22.245 1.00 83.12 366 ARG A O 1
ATOM 2893 N N . TRP A 1 367 ? 20.280 20.588 -23.500 1.00 82.69 367 TRP A N 1
ATOM 2894 C CA . TRP A 1 367 ? 18.886 20.974 -23.733 1.00 82.69 367 TRP A CA 1
ATOM 2895 C C . TRP A 1 367 ? 17.916 20.454 -22.660 1.00 82.69 367 TRP A C 1
ATOM 2897 O O . TRP A 1 367 ? 16.884 21.072 -22.399 1.00 82.69 367 TRP A O 1
ATOM 2907 N N . ARG A 1 368 ? 18.264 19.359 -21.976 1.00 81.75 368 ARG A N 1
ATOM 2908 C CA . ARG A 1 368 ? 17.460 18.704 -20.930 1.00 81.75 368 ARG A CA 1
ATOM 2909 C C . ARG A 1 368 ? 17.097 19.624 -19.755 1.00 81.75 368 ARG A C 1
ATOM 2911 O O . ARG A 1 368 ? 16.061 19.423 -19.122 1.00 81.75 368 ARG A O 1
ATOM 2918 N N . ARG A 1 369 ? 17.919 20.643 -19.469 1.00 75.06 369 ARG A N 1
ATOM 2919 C CA . ARG A 1 369 ? 17.710 21.669 -18.419 1.00 75.06 369 ARG A CA 1
ATOM 2920 C C . ARG A 1 369 ? 17.425 23.079 -18.967 1.00 75.06 369 ARG A C 1
ATOM 2922 O O . ARG A 1 369 ? 17.503 24.043 -18.214 1.00 75.06 369 ARG A O 1
ATOM 2929 N N . HIS A 1 370 ? 17.130 23.212 -20.258 1.00 66.94 370 HIS A N 1
ATOM 2930 C CA . HIS A 1 370 ? 16.856 24.510 -20.870 1.00 66.94 370 HIS A CA 1
ATOM 2931 C C . HIS A 1 370 ? 15.513 25.091 -20.383 1.00 66.94 370 HIS A C 1
ATOM 2933 O O . HIS A 1 370 ? 14.580 24.337 -20.107 1.00 66.94 370 HIS A O 1
ATOM 2939 N N . THR A 1 371 ? 15.424 26.418 -20.249 1.00 59.00 371 THR A N 1
ATOM 2940 C CA . THR A 1 371 ? 14.244 27.124 -19.702 1.00 59.00 371 THR A CA 1
ATOM 2941 C C . THR A 1 371 ? 13.165 27.421 -20.743 1.00 59.00 371 THR A C 1
ATOM 2943 O O . THR A 1 371 ? 12.006 27.590 -20.378 1.00 59.00 371 THR A O 1
ATOM 2946 N N . GLY A 1 372 ? 13.535 27.473 -22.026 1.00 70.00 372 GLY A N 1
ATOM 2947 C CA . GLY A 1 372 ? 12.601 27.457 -23.154 1.00 70.00 372 GLY A CA 1
ATOM 2948 C C . GLY A 1 372 ? 12.336 26.026 -23.630 1.00 70.00 372 GLY A C 1
ATOM 2949 O O . GLY A 1 372 ? 12.123 25.117 -22.831 1.00 70.00 372 GLY A O 1
ATOM 2950 N N . THR A 1 373 ? 12.416 25.802 -24.943 1.00 68.69 373 THR A N 1
ATOM 2951 C CA . THR A 1 373 ? 12.318 24.467 -25.555 1.00 68.69 373 THR A CA 1
ATOM 2952 C C . THR A 1 373 ? 13.303 23.486 -24.915 1.00 68.69 373 THR A C 1
ATOM 2954 O O . THR A 1 373 ? 14.513 23.737 -24.920 1.00 68.69 373 THR A O 1
ATOM 2957 N N . ARG A 1 374 ? 12.798 22.359 -24.398 1.00 84.88 374 ARG A N 1
ATOM 2958 C CA . ARG A 1 374 ? 13.618 21.258 -23.867 1.00 84.88 374 ARG A CA 1
ATOM 2959 C C . ARG A 1 374 ? 13.830 20.207 -24.952 1.00 84.88 374 ARG A C 1
ATOM 2961 O O . ARG A 1 374 ? 12.899 19.868 -25.673 1.00 84.88 374 ARG A O 1
ATOM 2968 N N . GLY A 1 375 ? 15.038 19.669 -25.043 1.00 89.12 375 GLY A N 1
ATOM 2969 C CA . GLY A 1 375 ? 15.339 18.472 -25.833 1.00 89.12 375 GLY A CA 1
ATOM 2970 C C . GLY A 1 375 ? 15.501 17.272 -24.905 1.00 89.12 375 GLY A C 1
ATOM 2971 O O . GLY A 1 375 ? 16.107 17.435 -23.845 1.00 89.12 375 GLY A O 1
ATOM 2972 N N . PHE A 1 376 ? 14.977 16.111 -25.300 1.00 92.88 376 PHE A N 1
ATOM 2973 C CA . PHE A 1 376 ? 15.159 14.821 -24.623 1.00 92.88 376 PHE A CA 1
ATOM 2974 C C . PHE A 1 376 ? 15.503 13.712 -25.627 1.00 92.88 376 PHE A C 1
ATOM 2976 O O . PHE A 1 376 ? 14.932 13.673 -26.723 1.00 92.88 376 PHE A O 1
ATOM 2983 N N . ASP A 1 377 ? 16.340 12.764 -25.200 1.00 93.19 377 ASP A N 1
ATOM 2984 C CA . ASP A 1 377 ? 16.428 11.438 -25.826 1.00 93.19 377 ASP A CA 1
ATOM 2985 C C . ASP A 1 377 ? 15.273 10.529 -25.339 1.00 93.19 377 ASP A C 1
ATOM 2987 O O . ASP A 1 377 ? 14.444 10.931 -24.514 1.00 93.19 377 ASP A O 1
ATOM 2991 N N . CYS A 1 378 ? 15.189 9.289 -25.832 1.00 94.25 378 CYS A N 1
ATOM 2992 C CA . CYS A 1 378 ? 14.168 8.339 -25.373 1.00 94.25 378 CYS A CA 1
ATOM 2993 C C . CYS A 1 378 ? 14.291 7.985 -23.877 1.00 94.25 378 CYS A C 1
ATOM 2995 O O . CYS A 1 378 ? 13.289 7.792 -23.184 1.00 94.25 378 CYS A O 1
ATOM 2997 N N . ILE A 1 379 ? 15.516 7.969 -23.348 1.00 96.06 379 ILE A N 1
ATOM 2998 C CA . ILE A 1 379 ? 15.838 7.532 -21.991 1.00 96.06 379 ILE A CA 1
ATOM 2999 C C . ILE A 1 379 ? 15.461 8.605 -20.961 1.00 96.06 379 ILE A C 1
ATOM 3001 O O . ILE A 1 379 ? 14.993 8.266 -19.875 1.00 96.06 379 ILE A O 1
ATOM 3005 N N . HIS A 1 380 ? 15.633 9.892 -21.265 1.00 95.12 380 HIS A N 1
ATOM 3006 C CA . HIS A 1 380 ? 15.292 11.024 -20.395 1.00 95.12 380 HIS A CA 1
ATOM 3007 C C . HIS A 1 380 ? 13.837 11.474 -20.560 1.00 95.12 380 HIS A C 1
ATOM 3009 O O . HIS A 1 380 ? 13.197 11.835 -19.564 1.00 95.12 380 HIS A O 1
ATOM 3015 N N . ALA A 1 381 ? 13.260 11.332 -21.761 1.00 95.88 381 ALA A N 1
ATOM 3016 C CA . ALA A 1 381 ? 11.814 11.448 -21.955 1.00 95.88 381 ALA A CA 1
ATOM 3017 C C . ALA A 1 381 ? 11.033 10.486 -21.052 1.00 95.88 381 ALA A C 1
ATOM 3019 O O . ALA A 1 381 ? 9.984 10.869 -20.530 1.00 95.88 381 ALA A O 1
ATOM 3020 N N . LEU A 1 382 ? 11.593 9.306 -20.774 1.00 97.56 382 LEU A N 1
ATOM 3021 C CA . LEU A 1 382 ? 11.111 8.391 -19.748 1.00 97.56 382 LEU A CA 1
ATOM 3022 C C . LEU A 1 382 ? 11.618 8.744 -18.335 1.00 97.56 382 LEU A C 1
ATOM 3024 O O . LEU A 1 382 ? 10.824 9.110 -17.471 1.00 97.56 382 LEU A O 1
ATOM 3028 N N . SER A 1 383 ? 12.923 8.649 -18.065 1.00 95.56 383 SER A N 1
ATOM 3029 C CA . SER A 1 383 ? 13.469 8.646 -16.693 1.00 95.56 383 SER A CA 1
ATOM 3030 C C . SER A 1 383 ? 13.227 9.914 -15.874 1.00 95.56 383 SER A C 1
ATOM 3032 O O . SER A 1 383 ? 13.081 9.807 -14.653 1.00 95.56 383 SER A O 1
ATOM 3034 N N . ASP A 1 384 ? 13.092 11.089 -16.501 1.00 93.38 384 ASP A N 1
ATOM 3035 C CA . ASP A 1 384 ? 12.889 12.350 -15.772 1.00 93.38 384 ASP A CA 1
ATOM 3036 C C . ASP A 1 384 ? 11.562 12.398 -14.983 1.00 93.38 384 ASP A C 1
ATOM 3038 O O . ASP A 1 384 ? 11.390 13.302 -14.166 1.00 93.38 384 ASP A O 1
ATOM 3042 N N . ILE A 1 385 ? 10.625 11.453 -15.165 1.00 92.06 385 ILE A N 1
ATOM 3043 C CA . ILE A 1 385 ? 9.427 11.337 -14.300 1.00 92.06 385 ILE A CA 1
ATOM 3044 C C . ILE A 1 385 ? 9.775 10.892 -12.867 1.00 92.06 385 ILE A C 1
ATOM 3046 O O . ILE A 1 385 ? 9.088 11.266 -11.911 1.00 92.06 385 ILE A O 1
ATOM 3050 N N . GLY A 1 386 ? 10.863 10.128 -12.716 1.00 81.56 386 GLY A N 1
ATOM 3051 C CA . GLY A 1 386 ? 11.428 9.689 -11.436 1.00 81.56 386 GLY A CA 1
ATOM 3052 C C . GLY A 1 386 ? 12.467 10.655 -10.855 1.00 81.56 386 GLY A C 1
ATOM 3053 O O . GLY A 1 386 ? 12.969 10.412 -9.764 1.00 81.56 386 GLY A O 1
ATOM 3054 N N . GLY A 1 387 ? 12.786 11.746 -11.559 1.00 86.81 387 GLY A N 1
ATOM 3055 C CA . GLY A 1 387 ? 13.892 12.654 -11.235 1.00 86.81 387 GLY A CA 1
ATOM 3056 C C . GLY A 1 387 ? 15.093 12.475 -12.170 1.00 86.81 387 GLY A C 1
ATOM 3057 O O . GLY A 1 387 ? 15.048 11.7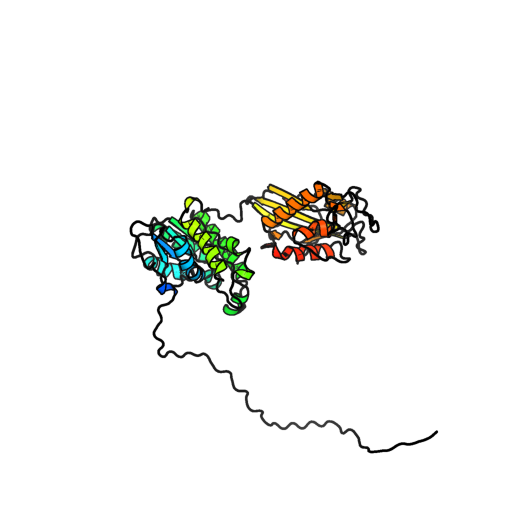03 -13.123 1.00 86.81 387 GLY A O 1
ATOM 3058 N N . TYR A 1 388 ? 16.180 13.206 -11.922 1.00 88.06 388 TYR A N 1
ATOM 3059 C CA . TYR A 1 388 ? 17.330 13.254 -12.833 1.00 88.06 388 TYR A CA 1
ATOM 3060 C C . TYR A 1 388 ? 18.175 11.965 -12.797 1.00 88.06 388 TYR A C 1
ATOM 3062 O O . TYR A 1 388 ? 18.871 11.705 -11.818 1.00 88.06 388 TYR A O 1
ATOM 3070 N N . LEU A 1 389 ? 18.164 11.197 -13.892 1.00 90.62 389 LEU A N 1
ATOM 3071 C CA . LEU A 1 389 ? 19.054 10.050 -14.128 1.00 90.62 389 LEU A CA 1
ATOM 3072 C C . LEU A 1 389 ? 20.252 10.426 -15.019 1.00 90.62 389 LEU A C 1
ATOM 3074 O O . LEU A 1 389 ? 20.075 11.072 -16.052 1.00 90.62 389 LEU A O 1
ATOM 3078 N N . ALA A 1 390 ? 21.462 9.976 -14.678 1.00 89.12 390 ALA A N 1
ATOM 3079 C CA . ALA A 1 390 ? 22.639 10.077 -15.546 1.00 89.12 390 ALA A CA 1
ATOM 3080 C C . ALA A 1 390 ? 22.879 8.755 -16.304 1.00 89.12 390 ALA A C 1
ATOM 3082 O O . ALA A 1 390 ? 23.302 7.752 -15.728 1.00 89.12 390 ALA A O 1
ATOM 3083 N N . THR A 1 391 ? 22.610 8.748 -17.609 1.00 89.06 391 THR A N 1
ATOM 3084 C CA . THR A 1 391 ? 22.659 7.552 -18.473 1.00 89.06 391 THR A CA 1
ATOM 3085 C C . THR A 1 391 ? 24.053 7.283 -19.047 1.00 89.06 391 THR A C 1
ATOM 3087 O O . THR A 1 391 ? 24.513 6.136 -19.039 1.00 89.06 391 THR A O 1
ATOM 3090 N N . GLY A 1 392 ? 24.762 8.332 -19.475 1.00 88.38 392 GLY A N 1
ATOM 3091 C CA . GLY A 1 392 ? 26.067 8.236 -20.134 1.00 88.38 392 GLY A CA 1
ATOM 3092 C C . GLY A 1 392 ? 25.918 7.854 -21.608 1.00 88.38 392 GLY A C 1
ATOM 3093 O O . GLY A 1 392 ? 25.097 8.426 -22.308 1.00 88.38 392 GLY A O 1
ATOM 3094 N N . SER A 1 393 ? 26.700 6.880 -22.076 1.00 87.56 393 SER A N 1
ATOM 3095 C CA . SER A 1 393 ? 26.622 6.313 -23.436 1.00 87.56 393 SER A CA 1
ATOM 3096 C C . SER A 1 393 ? 25.696 5.087 -23.558 1.00 87.56 393 SER A C 1
ATOM 3098 O O . SER A 1 393 ? 25.637 4.461 -24.624 1.00 87.56 393 SER A O 1
ATOM 3100 N N . ALA A 1 394 ? 25.011 4.728 -22.463 1.00 91.62 394 ALA A N 1
ATOM 3101 C CA . ALA A 1 394 ? 24.147 3.554 -22.353 1.00 91.62 394 ALA A CA 1
ATOM 3102 C C . ALA A 1 394 ? 22.915 3.659 -23.266 1.00 91.62 394 ALA A C 1
ATOM 3104 O O . ALA A 1 394 ? 22.354 4.736 -23.436 1.00 91.62 394 ALA A O 1
ATOM 3105 N N . ARG A 1 395 ? 22.489 2.523 -23.825 1.00 91.62 395 ARG A N 1
ATOM 3106 C CA . ARG A 1 395 ? 21.379 2.395 -24.786 1.00 91.62 395 ARG A CA 1
ATOM 3107 C C . ARG A 1 395 ? 20.772 0.992 -24.704 1.00 91.62 395 ARG A C 1
ATOM 3109 O O . ARG A 1 395 ? 21.426 0.087 -24.179 1.00 91.62 395 ARG A O 1
ATOM 3116 N N . GLY A 1 396 ? 19.564 0.795 -25.232 1.00 92.88 396 GLY A N 1
ATOM 3117 C CA . GLY A 1 396 ? 18.909 -0.518 -25.241 1.00 92.88 396 GLY A CA 1
ATOM 3118 C C . GLY A 1 396 ? 18.799 -1.103 -23.829 1.00 92.88 396 GLY A C 1
ATOM 3119 O O . GLY A 1 396 ? 18.291 -0.443 -22.918 1.00 92.88 396 GLY A O 1
ATOM 3120 N N . GLU A 1 397 ? 19.298 -2.324 -23.622 1.00 94.38 397 GLU A N 1
ATOM 3121 C CA . GLU A 1 397 ? 19.203 -3.016 -22.330 1.00 94.38 397 GLU A CA 1
ATOM 3122 C C . GLU A 1 397 ? 19.929 -2.293 -21.182 1.00 94.38 397 GLU A C 1
ATOM 3124 O O . GLU A 1 397 ? 19.395 -2.240 -20.077 1.00 94.38 397 GLU A O 1
ATOM 3129 N N . ASP A 1 398 ? 21.090 -1.674 -21.413 1.00 94.06 398 ASP A N 1
ATOM 3130 C CA . ASP A 1 398 ? 21.831 -0.989 -20.341 1.00 94.06 398 ASP A CA 1
ATOM 3131 C C . ASP A 1 398 ? 21.184 0.333 -19.922 1.00 94.06 398 ASP A C 1
ATOM 3133 O O . ASP A 1 398 ? 21.223 0.704 -18.746 1.00 94.06 398 ASP A O 1
ATOM 3137 N N . ALA A 1 399 ? 20.557 1.041 -20.864 1.00 95.81 399 ALA A N 1
ATOM 3138 C CA . ALA A 1 399 ? 19.739 2.207 -20.545 1.00 95.81 399 ALA A CA 1
ATOM 3139 C C . ALA A 1 399 ? 18.480 1.783 -19.781 1.00 95.81 399 ALA A C 1
ATOM 3141 O O . ALA A 1 399 ? 18.222 2.287 -18.690 1.00 95.81 399 ALA A O 1
ATOM 3142 N N . SER A 1 400 ? 17.753 0.793 -20.295 1.00 97.81 400 SER A N 1
ATOM 3143 C CA . SER A 1 400 ? 16.502 0.302 -19.704 1.00 97.81 400 SER A CA 1
ATOM 3144 C C . SER A 1 400 ? 16.703 -0.271 -18.299 1.00 97.81 400 SER A C 1
ATOM 3146 O O . SER A 1 400 ? 15.926 0.038 -17.397 1.00 97.81 400 SER A O 1
ATOM 3148 N N . ARG A 1 401 ? 17.810 -0.989 -18.052 1.00 97.25 401 ARG A N 1
ATOM 3149 C CA . ARG A 1 401 ? 18.206 -1.447 -16.709 1.00 97.25 401 ARG A CA 1
ATOM 3150 C C . ARG A 1 401 ? 18.466 -0.276 -15.755 1.00 97.25 401 ARG A C 1
ATOM 3152 O O . ARG A 1 401 ? 18.049 -0.331 -14.598 1.00 97.25 401 ARG A O 1
ATOM 3159 N N . LYS A 1 402 ? 19.132 0.796 -16.213 1.00 98.00 402 LYS A N 1
ATOM 3160 C CA . LYS A 1 402 ? 19.330 2.020 -15.408 1.00 98.00 402 LYS A CA 1
ATOM 3161 C C . LYS A 1 402 ? 18.001 2.711 -15.105 1.00 98.00 402 LYS A C 1
ATOM 3163 O O . LYS A 1 402 ? 17.800 3.119 -13.966 1.00 98.00 402 LYS A O 1
ATOM 3168 N N . VAL A 1 403 ? 17.091 2.798 -16.076 1.00 97.94 403 VAL A N 1
ATOM 3169 C CA . VAL A 1 403 ? 15.745 3.368 -15.893 1.00 97.94 403 VAL A CA 1
ATOM 3170 C C . VAL A 1 403 ? 14.927 2.554 -14.887 1.00 97.94 403 VAL A C 1
ATOM 3172 O O . VAL A 1 403 ? 14.402 3.120 -13.932 1.00 97.94 403 VAL A O 1
ATOM 3175 N N . ALA A 1 404 ? 14.878 1.229 -15.030 1.00 96.94 404 ALA A N 1
ATOM 3176 C CA . ALA A 1 404 ? 14.164 0.362 -14.098 1.00 96.94 404 ALA A CA 1
ATOM 3177 C C . ALA A 1 404 ? 14.726 0.486 -12.663 1.00 96.94 404 ALA A C 1
ATOM 3179 O O . ALA A 1 404 ? 13.956 0.595 -11.708 1.00 96.94 404 ALA A O 1
ATOM 3180 N N . LYS A 1 405 ? 16.059 0.556 -12.495 1.00 94.94 405 LYS A N 1
ATOM 3181 C CA . LYS A 1 405 ? 16.693 0.784 -11.178 1.00 94.94 405 LYS A CA 1
ATOM 3182 C C . LYS A 1 405 ? 16.402 2.175 -10.612 1.00 94.94 405 LYS A C 1
ATOM 3184 O O . LYS A 1 405 ? 16.130 2.288 -9.420 1.00 94.94 405 LYS A O 1
ATOM 3189 N N . HIS A 1 406 ? 16.397 3.211 -11.450 1.00 94.56 406 HIS A N 1
ATOM 3190 C CA . HIS A 1 406 ? 16.010 4.582 -11.084 1.00 94.56 406 HIS A CA 1
ATOM 3191 C C . HIS A 1 406 ? 14.557 4.670 -10.598 1.00 94.56 406 HIS A C 1
ATOM 3193 O O . HIS A 1 406 ? 14.238 5.460 -9.714 1.00 94.56 406 HIS A O 1
ATOM 3199 N N . PHE A 1 407 ? 13.678 3.814 -11.121 1.00 93.81 407 PHE A N 1
ATOM 3200 C CA . PHE A 1 407 ? 12.276 3.733 -10.714 1.00 93.81 407 PHE A CA 1
ATOM 3201 C C . PHE A 1 407 ? 12.015 2.836 -9.491 1.00 93.81 407 PHE A C 1
ATOM 3203 O O . PHE A 1 407 ? 10.892 2.837 -8.985 1.00 93.81 407 PHE A O 1
ATOM 3210 N N . LYS A 1 408 ? 13.029 2.149 -8.937 1.00 89.12 408 LYS A N 1
ATOM 3211 C CA . LYS A 1 408 ? 12.895 1.299 -7.734 1.00 89.12 408 LYS A CA 1
ATOM 3212 C C . LYS A 1 408 ? 12.173 1.966 -6.542 1.00 89.12 408 LYS A C 1
ATOM 3214 O O . LYS A 1 408 ? 11.381 1.264 -5.916 1.00 89.12 408 LYS A O 1
ATOM 3219 N N . PRO A 1 409 ? 12.335 3.273 -6.232 1.00 84.88 409 PRO A N 1
ATOM 3220 C CA . PRO A 1 409 ? 11.584 3.928 -5.151 1.00 84.88 409 PRO A CA 1
ATOM 3221 C C . PRO A 1 409 ? 10.055 3.913 -5.321 1.00 84.88 409 PRO A C 1
ATOM 3223 O O . PRO A 1 409 ? 9.334 4.016 -4.329 1.00 84.88 409 PRO A O 1
ATOM 3226 N N . TRP A 1 410 ? 9.558 3.758 -6.551 1.00 78.31 410 TRP A N 1
ATOM 3227 C CA . TRP A 1 410 ? 8.132 3.747 -6.901 1.00 78.31 410 TRP A CA 1
ATOM 3228 C C . TRP A 1 410 ? 7.558 2.332 -7.072 1.00 78.31 410 TRP A C 1
ATOM 3230 O O . TRP A 1 410 ? 6.352 2.185 -7.250 1.00 78.31 410 TRP A O 1
ATOM 3240 N N . ILE A 1 411 ? 8.404 1.296 -7.015 1.00 79.19 411 ILE A N 1
ATOM 3241 C CA . ILE A 1 411 ? 8.012 -0.114 -7.133 1.00 79.19 411 ILE A CA 1
ATOM 3242 C C . ILE A 1 411 ? 7.564 -0.653 -5.765 1.00 79.19 411 ILE A C 1
ATOM 3244 O O . ILE A 1 411 ? 8.186 -0.386 -4.735 1.00 79.19 411 ILE A O 1
ATOM 3248 N N . ARG A 1 412 ? 6.478 -1.430 -5.750 1.00 74.75 412 ARG A N 1
ATOM 3249 C CA . ARG A 1 412 ? 5.874 -2.044 -4.548 1.00 74.75 412 ARG A CA 1
ATOM 3250 C C . ARG A 1 412 ? 5.947 -3.577 -4.540 1.00 74.75 412 ARG A C 1
ATOM 3252 O O . ARG A 1 412 ? 5.883 -4.186 -3.470 1.00 74.75 412 ARG A O 1
ATOM 3259 N N . GLY A 1 413 ? 6.144 -4.182 -5.714 1.00 71.88 413 GLY A N 1
ATOM 3260 C CA . GLY A 1 413 ? 6.351 -5.619 -5.931 1.00 71.88 413 GLY A CA 1
ATOM 3261 C C . GLY A 1 413 ? 6.428 -5.964 -7.426 1.00 71.88 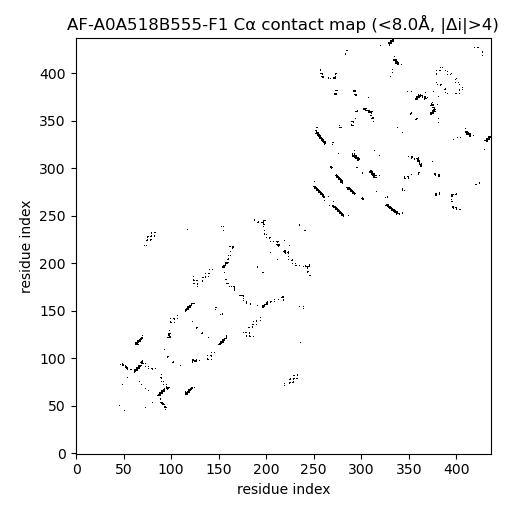413 GLY A C 1
ATOM 3262 O O . GLY A 1 413 ? 6.371 -5.068 -8.269 1.00 71.88 413 GLY A O 1
ATOM 3263 N N . ARG A 1 414 ? 6.524 -7.256 -7.768 1.00 79.12 414 ARG A N 1
ATOM 3264 C CA . ARG A 1 414 ? 6.356 -7.783 -9.140 1.00 79.12 414 ARG A CA 1
ATOM 3265 C C . ARG A 1 414 ? 4.982 -8.451 -9.268 1.00 79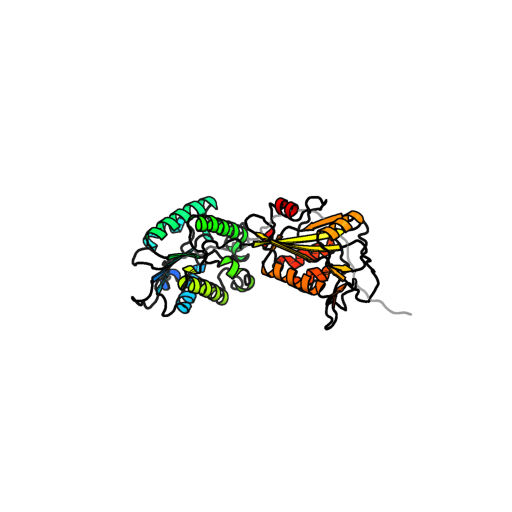.12 414 ARG A C 1
ATOM 3267 O O . ARG A 1 414 ? 4.545 -9.130 -8.341 1.00 79.12 414 ARG A O 1
ATOM 3274 N N . LEU A 1 415 ? 4.310 -8.288 -10.405 1.00 75.62 415 LEU A N 1
ATOM 3275 C CA . LEU A 1 415 ? 3.106 -9.054 -10.735 1.00 75.62 415 LEU A CA 1
ATOM 3276 C C . LEU A 1 415 ? 3.522 -10.460 -11.188 1.00 75.62 415 LEU A C 1
ATOM 3278 O O . LEU A 1 415 ? 3.965 -10.628 -12.315 1.00 75.62 415 LEU A O 1
ATOM 3282 N N . LEU A 1 416 ? 3.376 -11.469 -10.325 1.00 66.31 416 LEU A N 1
ATOM 3283 C CA . LEU A 1 416 ? 3.793 -12.845 -10.651 1.00 66.31 416 LEU A CA 1
ATOM 3284 C C . LEU A 1 416 ? 2.890 -13.511 -11.706 1.00 66.31 416 LEU A C 1
ATOM 3286 O O . LEU A 1 416 ? 3.363 -14.245 -12.564 1.00 66.31 416 LEU A O 1
ATOM 3290 N N . ASN A 1 417 ? 1.585 -13.225 -11.672 1.00 68.94 417 ASN A N 1
ATOM 3291 C CA . ASN A 1 417 ? 0.610 -13.734 -12.641 1.00 68.94 417 ASN A CA 1
ATOM 3292 C C . ASN A 1 417 ? 0.437 -12.741 -13.803 1.00 68.94 417 ASN A C 1
ATOM 3294 O O . ASN A 1 417 ? -0.635 -12.170 -13.983 1.00 68.94 417 ASN A O 1
ATOM 3298 N N . GLU A 1 418 ? 1.509 -12.488 -14.554 1.00 80.31 418 GLU A N 1
ATOM 3299 C CA . GLU A 1 418 ? 1.596 -11.412 -15.560 1.00 80.31 418 GLU A CA 1
ATOM 3300 C C . GLU A 1 418 ? 0.886 -11.696 -16.904 1.00 80.31 418 GLU A C 1
ATOM 3302 O O . GLU A 1 418 ? 0.563 -10.761 -17.633 1.00 80.31 418 GLU A O 1
ATOM 3307 N N . HIS A 1 419 ? 0.550 -12.954 -17.213 1.00 81.12 419 HIS A N 1
ATOM 3308 C CA . HIS A 1 419 ? 0.010 -13.362 -18.523 1.00 81.12 419 HIS A CA 1
ATOM 3309 C C . HIS A 1 419 ? -1.275 -12.624 -18.960 1.00 81.12 419 HIS A C 1
ATOM 3311 O O . HIS A 1 419 ? -1.379 -12.219 -20.117 1.00 81.12 419 HIS A O 1
ATOM 3317 N N . TRP A 1 420 ? -2.228 -12.383 -18.048 1.00 88.00 420 TRP A N 1
ATOM 3318 C CA . TRP A 1 420 ? -3.470 -11.661 -18.381 1.00 88.00 420 TRP A CA 1
ATOM 3319 C C . TRP A 1 420 ? -3.201 -10.222 -18.840 1.00 88.00 420 TRP A C 1
ATOM 3321 O O . TRP A 1 420 ? -3.904 -9.712 -19.708 1.00 88.00 420 TRP A O 1
ATOM 3331 N N . LEU A 1 421 ? -2.172 -9.580 -18.278 1.00 87.81 421 LEU A N 1
ATOM 3332 C CA . LEU A 1 421 ? -1.811 -8.202 -18.590 1.00 87.81 421 LEU A CA 1
ATOM 3333 C C . LEU A 1 421 ? -1.177 -8.123 -19.982 1.00 87.81 421 LEU A C 1
ATOM 3335 O O . LEU A 1 421 ? -1.430 -7.175 -20.717 1.00 87.81 421 LEU A O 1
ATOM 3339 N N . PHE A 1 422 ? -0.406 -9.139 -20.378 1.00 92.88 422 PHE A N 1
ATOM 3340 C CA . PHE A 1 422 ? 0.172 -9.217 -21.721 1.00 92.88 422 PHE A CA 1
ATOM 3341 C C . PHE A 1 422 ? -0.871 -9.501 -22.798 1.00 92.88 422 PHE A C 1
ATOM 3343 O O . PHE A 1 422 ? -0.824 -8.846 -23.836 1.00 92.88 422 PHE A O 1
ATOM 3350 N N . LEU A 1 423 ? -1.839 -10.386 -22.529 1.00 90.56 423 LEU A N 1
ATOM 3351 C CA . LEU A 1 423 ? -3.000 -10.596 -23.401 1.00 90.56 423 LEU A CA 1
ATOM 3352 C C . LEU A 1 423 ? -3.826 -9.308 -23.551 1.00 90.56 423 LEU A C 1
ATOM 3354 O O . LEU A 1 423 ? -4.151 -8.909 -24.664 1.00 90.56 423 LEU A O 1
ATOM 3358 N N . ALA A 1 424 ? -4.121 -8.616 -22.445 1.00 91.50 424 ALA A N 1
ATOM 3359 C CA . ALA A 1 424 ? -4.911 -7.381 -22.460 1.00 91.50 424 ALA A CA 1
ATOM 3360 C C . ALA A 1 424 ? -4.192 -6.201 -23.148 1.00 91.50 424 ALA A C 1
ATOM 3362 O O . ALA A 1 424 ? -4.845 -5.355 -23.756 1.00 91.50 424 ALA A O 1
ATOM 3363 N N . LEU A 1 425 ? -2.856 -6.153 -23.097 1.00 96.56 425 LEU A N 1
ATOM 3364 C CA . LEU A 1 425 ? -2.032 -5.220 -23.880 1.00 96.56 425 LEU A CA 1
ATOM 3365 C C . LEU A 1 425 ? -1.798 -5.694 -25.332 1.00 96.56 425 LEU A C 1
ATOM 3367 O O . LEU A 1 425 ? -1.295 -4.923 -26.151 1.00 96.56 425 LEU A O 1
ATOM 3371 N N . GLY A 1 426 ? -2.129 -6.948 -25.660 1.00 95.44 426 GLY A N 1
ATOM 3372 C CA . GLY A 1 426 ? -1.850 -7.585 -26.948 1.00 95.44 426 GLY A CA 1
ATOM 3373 C C . GLY A 1 426 ? -0.356 -7.716 -27.265 1.00 95.44 426 GLY A C 1
ATOM 3374 O O . GLY A 1 426 ? 0.020 -7.596 -28.434 1.00 95.44 426 GLY A O 1
ATOM 3375 N N . ILE A 1 427 ? 0.493 -7.888 -26.244 1.00 95.94 427 ILE A N 1
ATOM 3376 C CA . ILE A 1 427 ? 1.960 -7.988 -26.382 1.00 95.94 427 ILE A CA 1
ATOM 3377 C C . ILE A 1 427 ? 2.521 -9.394 -26.130 1.00 95.94 427 ILE A C 1
ATOM 3379 O O . ILE A 1 427 ? 3.715 -9.622 -26.298 1.00 95.94 427 ILE A O 1
ATOM 3383 N N . ASP A 1 428 ? 1.664 -10.345 -25.778 1.00 93.00 428 ASP A N 1
ATOM 3384 C CA . ASP A 1 428 ? 1.960 -11.777 -25.659 1.00 93.00 428 ASP A CA 1
ATOM 3385 C C . ASP A 1 428 ? 2.593 -12.380 -26.930 1.00 93.00 428 ASP A C 1
ATOM 3387 O O . ASP A 1 428 ? 3.396 -13.306 -26.838 1.00 93.00 428 ASP A O 1
ATOM 3391 N N . ARG A 1 429 ? 2.300 -11.808 -28.109 1.00 92.81 429 ARG A N 1
ATOM 3392 C CA . ARG A 1 429 ? 2.859 -12.235 -29.404 1.00 92.81 429 ARG A CA 1
ATOM 3393 C C . ARG A 1 429 ? 4.335 -11.884 -29.647 1.00 92.81 429 ARG A C 1
ATOM 3395 O O . ARG A 1 429 ? 4.882 -12.320 -30.658 1.00 92.81 429 ARG A O 1
ATOM 3402 N N . PHE A 1 430 ? 4.971 -11.066 -28.803 1.00 94.69 430 PHE A N 1
ATOM 3403 C CA . PHE A 1 430 ? 6.344 -10.592 -29.038 1.00 94.69 430 PHE A CA 1
ATOM 3404 C C . PHE A 1 430 ? 7.382 -11.392 -28.225 1.00 94.69 430 PHE A C 1
ATOM 3406 O O . PHE A 1 430 ? 7.164 -11.653 -27.040 1.00 94.69 430 PHE A O 1
ATOM 3413 N N . PRO A 1 431 ? 8.541 -11.756 -28.815 1.00 94.19 431 PRO A N 1
ATOM 3414 C CA . PRO A 1 431 ? 9.552 -12.595 -28.169 1.00 94.19 431 PRO A CA 1
ATOM 3415 C C . PRO A 1 431 ? 10.420 -11.790 -27.185 1.00 94.19 431 PRO A C 1
ATOM 3417 O O . PRO A 1 431 ? 11.591 -11.502 -27.445 1.00 94.19 431 PRO A O 1
ATOM 3420 N N . PHE A 1 432 ? 9.843 -11.402 -26.048 1.00 95.12 432 PHE A N 1
ATOM 3421 C CA . PHE A 1 432 ? 10.570 -10.722 -24.976 1.00 95.12 432 PHE A CA 1
ATOM 3422 C C . PHE A 1 432 ? 11.528 -11.658 -24.238 1.00 95.12 432 PHE A C 1
ATOM 3424 O O . PHE A 1 432 ? 11.169 -12.767 -23.849 1.00 95.12 432 PHE A O 1
ATOM 3431 N N . ILE A 1 433 ? 12.721 -11.150 -23.938 1.00 95.62 433 ILE A N 1
ATOM 3432 C CA . ILE A 1 433 ? 13.601 -11.714 -22.916 1.00 95.62 433 ILE A CA 1
ATOM 3433 C C . ILE A 1 433 ? 13.276 -11.056 -21.572 1.00 95.62 433 ILE A C 1
ATOM 3435 O O . ILE A 1 433 ? 13.346 -9.832 -21.432 1.00 95.62 433 ILE A O 1
ATOM 3439 N N . ASP A 1 434 ? 12.955 -11.871 -20.573 1.00 93.44 434 ASP A N 1
ATOM 3440 C CA . ASP A 1 434 ? 12.766 -11.412 -19.199 1.00 93.44 434 ASP A CA 1
ATOM 3441 C C . ASP A 1 434 ? 14.076 -10.948 -18.557 1.00 93.44 434 ASP A C 1
ATOM 3443 O O . ASP A 1 434 ? 15.126 -11.586 -18.695 1.00 93.44 434 ASP A O 1
ATOM 3447 N N . ARG A 1 435 ? 14.010 -9.820 -17.846 1.00 94.12 435 ARG A N 1
ATOM 3448 C CA . ARG A 1 435 ? 15.133 -9.204 -17.141 1.00 94.12 435 ARG A CA 1
ATOM 3449 C C . ARG A 1 435 ? 14.718 -8.773 -15.735 1.00 94.12 435 ARG A C 1
ATOM 3451 O O . ARG A 1 435 ? 13.739 -8.054 -15.550 1.00 94.12 435 ARG A O 1
ATOM 3458 N N . ASP A 1 436 ? 15.529 -9.152 -14.755 1.00 80.62 436 ASP A N 1
ATOM 3459 C CA . ASP A 1 436 ? 15.382 -8.718 -13.365 1.00 80.62 436 ASP A CA 1
ATOM 3460 C C . ASP A 1 436 ? 16.250 -7.486 -13.034 1.00 80.62 436 ASP A C 1
ATOM 3462 O O . ASP A 1 436 ? 17.002 -6.974 -13.877 1.00 80.62 436 ASP A O 1
ATOM 3466 N N . LEU A 1 437 ? 16.076 -6.968 -11.809 1.00 74.44 437 LEU A N 1
ATOM 3467 C CA . LEU A 1 437 ? 16.592 -5.675 -11.333 1.00 74.44 437 LEU A CA 1
ATOM 3468 C C . LEU A 1 437 ? 17.974 -5.749 -10.662 1.00 74.44 437 LEU A C 1
ATOM 3470 O O . LEU A 1 437 ? 18.066 -5.733 -9.418 1.00 74.44 437 LEU A O 1
#